Protein 7TZV (pdb70)

Structure (mmCIF, N/CA/C/O backbone):
data_7TZV
#
_entry.id   7TZV
#
_cell.length_a   58.023
_cell.length_b   85.338
_cell.length_c   93.326
_cell.angle_alpha   90.000
_cell.angle_beta   90.000
_cell.angle_gamma   90.000
#
_symmetry.space_group_name_H-M   'P 21 21 21'
#
loop_
_entity.id
_entity.type
_entity.pdbx_description
1 polymer 'WYL domain-containing protein'
2 polymer "DNA (5'-D(*TP*AP*GP*TP*CP*TP*AP*CP*T)-3')"
3 water water
#
loop_
_atom_site.group_PDB
_atom_site.id
_atom_site.type_symbol
_atom_site.label_atom_id
_atom_site.label_alt_id
_atom_site.label_comp_id
_atom_site.label_asym_id
_atom_site.label_entity_id
_atom_site.label_seq_id
_atom_site.pdbx_PDB_ins_code
_atom_site.Cartn_x
_atom_site.Cartn_y
_atom_site.Cartn_z
_atom_site.occupancy
_atom_site.B_iso_or_equiv
_atom_site.auth_seq_id
_atom_site.auth_comp_id
_atom_site.auth_asym_id
_atom_site.auth_atom_id
_atom_site.pdbx_PDB_model_num
ATOM 1 N N . THR A 1 6 ? -28.586 14.614 -17.273 1.00 60.29 135 THR A N 1
ATOM 2 C CA . THR A 1 6 ? -27.236 14.312 -16.800 1.00 59.25 135 THR A CA 1
ATOM 3 C C . THR A 1 6 ? -26.186 14.429 -17.922 1.00 58.89 135 THR A C 1
ATOM 4 O O . THR A 1 6 ? -26.454 14.055 -19.090 1.00 57.57 135 THR A O 1
ATOM 6 N N . ILE A 1 7 ? -25.001 14.944 -17.566 1.00 54.61 136 ILE A N 1
ATOM 7 C CA . ILE A 1 7 ? -23.850 14.984 -18.467 1.00 47.01 136 ILE A CA 1
ATOM 8 C C . ILE A 1 7 ? -22.609 14.294 -17.896 1.00 40.21 136 ILE A C 1
ATOM 9 O O . ILE A 1 7 ? -21.564 14.262 -18.552 1.00 37.39 136 ILE A O 1
ATOM 14 N N . ALA A 1 8 ? -22.690 13.708 -16.706 1.00 36.73 137 ALA A N 1
ATOM 15 C CA . ALA A 1 8 ? -21.601 12.866 -16.228 1.00 34.82 137 ALA A CA 1
ATOM 16 C C . ALA A 1 8 ? -22.258 11.667 -15.561 1.00 37.31 137 ALA A C 1
ATOM 17 O O . ALA A 1 8 ? -23.275 11.823 -14.876 1.00 41.29 137 ALA A O 1
ATOM 19 N N . VAL A 1 9 ? -21.740 10.472 -15.849 1.00 31.44 138 VAL A N 1
ATOM 20 C CA . VAL A 1 9 ? -22.264 9.222 -15.297 1.00 32.76 138 VAL A CA 1
ATOM 21 C C . VAL A 1 9 ? -21.087 8.402 -14.804 1.00 30.02 138 VAL A C 1
ATOM 22 O O . VAL A 1 9 ? -19.995 8.403 -15.413 1.00 30.70 138 VAL A O 1
ATOM 26 N N . HIS A 1 10 ? -21.285 7.711 -13.651 1.00 30.43 139 HIS A N 1
ATOM 27 C CA . HIS A 1 10 ? -20.309 6.773 -13.134 1.00 33.30 139 HIS A CA 1
ATOM 28 C C . HIS A 1 10 ? -20.801 5.392 -13.528 1.00 28.60 139 HIS A C 1
ATOM 29 O O . HIS A 1 10 ? -21.955 5.043 -13.268 1.00 33.71 139 HIS A O 1
ATOM 36 N N . ALA A 1 11 ? -19.976 4.703 -14.309 1.00 29.13 140 ALA A N 1
ATOM 37 C CA . ALA A 1 11 ? -20.341 3.437 -14.890 1.00 28.03 140 ALA A CA 1
ATOM 38 C C . ALA A 1 11 ? -20.222 2.375 -13.817 1.00 32.17 140 ALA A C 1
ATOM 39 O O . ALA A 1 11 ? -19.460 2.527 -12.854 1.00 30.79 140 ALA A O 1
ATOM 41 N N . GLY A 1 12 ? -20.977 1.312 -13.955 1.00 23.58 141 GLY A N 1
ATOM 42 C CA . GLY A 1 12 ? -20.671 0.159 -13.118 1.00 22.08 141 GLY A CA 1
ATOM 43 C C . GLY A 1 12 ? -21.635 -0.067 -11.959 1.00 21.13 141 GLY A C 1
ATOM 44 O O . GLY A 1 12 ? -22.574 0.701 -11.739 1.00 25.95 141 GLY A O 1
ATOM 45 N N . PRO A 1 13 ? -21.416 -1.148 -11.193 1.00 21.52 142 PRO A N 1
ATOM 46 C CA . PRO A 1 13 ? -22.322 -1.496 -10.111 1.00 20.63 142 PRO A CA 1
ATOM 47 C C . PRO A 1 13 ? -22.108 -0.581 -8.899 1.00 23.17 142 PRO A C 1
ATOM 48 O O . PRO A 1 13 ? -21.068 0.038 -8.744 1.00 26.29 142 PRO A O 1
ATOM 52 N N . ARG A 1 14 ? -23.088 -0.570 -8.036 1.00 20.57 143 ARG A N 1
ATOM 53 C CA . ARG A 1 14 ? -23.061 0.332 -6.879 1.00 21.87 143 ARG A CA 1
ATOM 54 C C . ARG A 1 14 ? -24.183 -0.080 -5.934 1.00 25.71 143 ARG A C 1
ATOM 55 O O . ARG A 1 14 ? -25.134 -0.772 -6.340 1.00 26.10 143 ARG A O 1
ATOM 63 N N . PRO A 1 15 ? -24.138 0.329 -4.676 1.00 26.87 144 PRO A N 1
ATOM 64 C CA . PRO A 1 15 ? -25.317 0.106 -3.824 1.00 25.30 144 PRO A CA 1
ATOM 65 C C . PRO A 1 15 ? -26.530 0.876 -4.321 1.00 25.39 144 PRO A C 1
ATOM 66 O O . PRO A 1 15 ? -26.432 1.989 -4.885 1.00 28.65 144 PRO A O 1
ATOM 70 N N . TYR A 1 16 ? -27.703 0.275 -4.126 1.00 24.89 145 TYR A N 1
ATOM 71 C CA . TYR A 1 16 ? -28.913 1.059 -4.262 1.00 26.70 145 TYR A CA 1
ATOM 72 C C . TYR A 1 16 ? -28.814 2.235 -3.292 1.00 29.86 145 TYR A C 1
ATOM 73 O O . TYR A 1 16 ? -28.300 2.071 -2.189 1.00 30.08 145 TYR A O 1
ATOM 82 N N . GLU A 1 17 ? -29.267 3.402 -3.748 1.00 28.69 146 GLU A N 1
ATOM 83 C CA . GLU A 1 17 ? -29.241 4.658 -2.986 1.00 33.96 146 GLU A CA 1
ATOM 84 C C . GLU A 1 17 ? -30.671 5.203 -2.909 1.00 38.48 146 GLU A C 1
ATOM 85 O O . GLU A 1 17 ? -31.413 5.151 -3.898 1.00 37.05 146 GLU A O 1
ATOM 91 N N . ASP A 1 18 ? -31.058 5.756 -1.748 1.00 37.46 147 ASP A N 1
ATOM 92 C CA . ASP A 1 18 ? -32.336 6.467 -1.604 1.00 41.16 147 ASP A CA 1
ATOM 93 C C . ASP A 1 18 ? -32.207 7.880 -2.183 1.00 41.34 147 ASP A C 1
ATOM 94 O O . ASP A 1 18 ? -31.512 8.728 -1.610 1.00 38.48 147 ASP A O 1
ATOM 99 N N . GLN A 1 19 ? -32.859 8.143 -3.332 1.00 40.25 148 GLN A N 1
ATOM 100 C CA . GLN A 1 19 ? -32.721 9.433 -3.999 1.00 40.84 148 GLN A CA 1
ATOM 101 C C . GLN A 1 19 ? -33.233 10.581 -3.139 1.00 37.83 148 GLN A C 1
ATOM 102 O O . GLN A 1 19 ? -32.765 11.710 -3.284 1.00 41.29 148 GLN A O 1
ATOM 108 N N . ALA A 1 20 ? -34.243 10.334 -2.310 1.00 37.02 149 ALA A N 1
ATOM 109 C CA . ALA A 1 20 ? -34.785 11.424 -1.491 1.00 39.10 149 ALA A CA 1
ATOM 110 C C . ALA A 1 20 ? -33.770 11.877 -0.438 1.00 39.18 149 ALA A C 1
ATOM 111 O O . ALA A 1 20 ? -33.693 13.077 -0.094 1.00 38.94 149 ALA A O 1
ATOM 113 N N . VAL A 1 21 ? -33.004 10.925 0.092 1.00 37.09 150 VAL A N 1
ATOM 114 C CA . VAL A 1 21 ? -31.944 11.230 1.047 1.00 35.52 150 VAL A CA 1
ATOM 115 C C . VAL A 1 21 ? -30.843 12.032 0.365 1.00 33.88 150 VAL A C 1
ATOM 116 O O . VAL A 1 21 ? -30.408 13.081 0.861 1.00 32.76 150 VAL A O 1
ATOM 120 N N . LEU A 1 22 ? -30.379 11.568 -0.800 1.00 32.60 151 LEU A N 1
ATOM 121 C CA . LEU A 1 22 ? -29.375 12.335 -1.527 1.00 30.81 151 LEU A CA 1
ATOM 122 C C . LEU A 1 22 ? -29.920 13.701 -1.880 1.00 36.64 151 LEU A C 1
ATOM 123 O O . LEU A 1 22 ? -29.165 14.686 -1.902 1.00 34.17 151 LEU A O 1
ATOM 128 N N . GLY A 1 23 ? -31.226 13.779 -2.163 1.00 35.45 152 GLY A N 1
ATOM 129 C CA . GLY A 1 23 ? -31.800 15.052 -2.562 1.00 35.19 152 GLY A CA 1
ATOM 130 C C . GLY A 1 23 ? -31.793 16.053 -1.431 1.00 33.71 152 GLY A C 1
ATOM 131 O O . GLY A 1 23 ? -31.480 17.235 -1.647 1.00 36.40 152 GLY A O 1
ATOM 132 N N . ALA A 1 24 ? -32.176 15.606 -0.227 1.00 33.57 153 ALA A N 1
ATOM 133 C CA . ALA A 1 24 ? -32.133 16.490 0.952 1.00 31.25 153 ALA A CA 1
ATOM 134 C C . ALA A 1 24 ? -30.712 16.933 1.252 1.00 32.59 153 ALA A C 1
ATOM 135 O O . ALA A 1 24 ? -30.468 18.111 1.573 1.00 32.54 153 ALA A O 1
ATOM 137 N N . ILE A 1 25 ? -29.750 16.002 1.159 1.00 31.51 154 ILE A N 1
ATOM 138 C CA . ILE A 1 25 ? -28.355 16.363 1.395 1.00 31.54 154 ILE A CA 1
ATOM 139 C C . ILE A 1 25 ? -27.907 17.430 0.406 1.00 33.69 154 ILE A C 1
ATOM 140 O O . ILE A 1 25 ? -27.280 18.427 0.780 1.00 30.87 154 ILE A O 1
ATOM 145 N N . ARG A 1 26 ? -28.239 17.238 -0.878 1.00 35.67 155 ARG A N 1
ATOM 146 C CA . ARG A 1 26 ? -27.835 18.206 -1.900 1.00 29.99 155 ARG A CA 1
ATOM 147 C C . ARG A 1 26 ? -28.492 19.554 -1.686 1.00 27.44 155 ARG A C 1
ATOM 148 O O . ARG A 1 26 ? -27.834 20.605 -1.763 1.00 31.76 155 ARG A O 1
ATOM 156 N N . ALA A 1 27 ? -29.765 19.556 -1.310 1.00 31.25 156 ALA A N 1
ATOM 157 C CA . ALA A 1 27 ? -30.477 20.812 -1.055 1.00 33.53 156 ALA A CA 1
ATOM 158 C C . ALA A 1 27 ? -29.901 21.584 0.134 1.00 30.27 156 ALA A C 1
ATOM 159 O O . ALA A 1 27 ? -29.804 22.817 0.101 1.00 37.90 156 ALA A O 1
ATOM 161 N N . ALA A 1 28 ? -29.562 20.866 1.221 1.00 32.28 157 ALA A N 1
ATOM 162 C CA . ALA A 1 28 ? -28.939 21.532 2.361 1.00 35.02 157 ALA A CA 1
ATOM 163 C C . ALA A 1 28 ? -27.608 22.164 1.973 1.00 30.08 157 ALA A C 1
ATOM 164 O O . ALA A 1 28 ? -27.314 23.289 2.388 1.00 30.97 157 ALA A O 1
ATOM 166 N N . ILE A 1 29 ? -26.775 21.431 1.221 1.00 34.67 158 ILE A N 1
ATOM 167 C CA . ILE A 1 29 ? -25.462 21.952 0.864 1.00 32.83 158 ILE A CA 1
ATOM 168 C C . ILE A 1 29 ? -25.625 23.163 -0.044 1.00 35.23 158 ILE A C 1
ATOM 169 O O . ILE A 1 29 ? -25.026 24.219 0.188 1.00 39.96 158 ILE A O 1
ATOM 174 N N . LYS A 1 30 ? -26.498 23.036 -1.039 1.00 35.75 159 LYS A N 1
ATOM 175 C CA . LYS A 1 30 ? -26.810 24.155 -1.943 1.00 37.50 159 LYS A CA 1
ATOM 176 C C . LYS A 1 30 ? -27.242 25.420 -1.172 1.00 41.82 159 LYS A C 1
ATOM 177 O O . LYS A 1 30 ? -26.784 26.538 -1.469 1.00 42.52 159 LYS A O 1
ATOM 183 N N . GLY A 1 31 ? -28.097 25.261 -0.160 1.00 40.11 160 GLY A N 1
ATOM 184 C CA . GLY A 1 31 ? -28.645 26.341 0.601 1.00 38.74 160 GLY A CA 1
ATOM 185 C C . GLY A 1 31 ? -27.770 26.839 1.716 1.00 39.70 160 GLY A C 1
ATOM 186 O O . GLY A 1 31 ? -28.137 27.792 2.415 1.00 40.41 160 GLY A O 1
ATOM 187 N N . LEU A 1 32 ? -26.607 26.212 1.892 1.00 40.92 161 LEU A N 1
ATOM 188 C CA . LEU A 1 32 ? -25.748 26.511 3.030 1.00 37.28 161 LEU A CA 1
ATOM 189 C C . LEU A 1 32 ? -26.568 26.412 4.326 1.00 37.64 161 LEU A C 1
ATOM 190 O O . LEU A 1 32 ? -26.476 27.255 5.214 1.00 40.85 161 LEU A O 1
ATOM 195 N N . GLN A 1 33 ? -27.405 25.358 4.412 1.00 38.33 162 GLN A N 1
ATOM 196 C CA . GLN A 1 33 ? -28.330 25.179 5.525 1.00 39.95 162 GLN A CA 1
ATOM 197 C C . GLN A 1 33 ? -27.956 23.936 6.321 1.00 32.85 162 GLN A C 1
ATOM 198 O O . GLN A 1 33 ? -27.313 23.036 5.806 1.00 32.05 162 GLN A O 1
ATOM 204 N N . ALA A 1 34 ? -28.431 23.896 7.553 1.00 33.71 163 ALA A N 1
ATOM 205 C CA . ALA A 1 34 ? -28.233 22.723 8.393 1.00 33.24 163 ALA A CA 1
ATOM 206 C C . ALA A 1 34 ? -29.121 21.583 7.917 1.00 32.09 163 ALA A C 1
ATOM 207 O O . ALA A 1 34 ? -30.139 21.789 7.270 1.00 36.51 163 ALA A O 1
ATOM 209 N N . LEU A 1 35 ? -28.733 20.357 8.264 1.00 31.27 164 LEU A N 1
ATOM 210 C CA . LEU A 1 35 ? -29.469 19.146 7.910 1.00 30.99 164 LEU A CA 1
ATOM 211 C C . LEU A 1 35 ? -29.637 18.349 9.184 1.00 35.82 164 LEU A C 1
ATOM 212 O O . LEU A 1 35 ? -28.677 18.237 9.950 1.00 34.23 164 LEU A O 1
ATOM 217 N N . SER A 1 36 ? -30.848 17.823 9.430 1.00 35.37 165 SER A N 1
ATOM 218 C CA . SER A 1 36 ? -31.045 16.889 10.548 1.00 32.08 165 SER A CA 1
ATOM 219 C C . SER A 1 36 ? -31.524 15.556 10.018 1.00 30.73 165 SER A C 1
ATOM 220 O O . SER A 1 36 ? -32.034 15.445 8.899 1.00 33.32 165 SER A O 1
ATOM 223 N N . PHE A 1 37 ? -31.268 14.509 10.809 1.00 34.07 166 PHE A N 1
ATOM 224 C CA . PHE A 1 37 ? -31.628 13.156 10.401 1.00 35.03 166 PHE A CA 1
ATOM 225 C C . PHE A 1 37 ? -31.632 12.303 11.653 1.00 34.45 166 PHE A C 1
ATOM 226 O O . PHE A 1 37 ? -30.974 12.634 12.633 1.00 36.14 166 PHE A O 1
ATOM 234 N N . ARG A 1 38 ? -32.405 11.222 11.612 1.00 39.05 167 ARG A N 1
ATOM 235 C CA . ARG A 1 38 ? -32.270 10.178 12.613 1.00 41.13 167 ARG A CA 1
ATOM 236 C C . ARG A 1 38 ? -31.196 9.224 12.123 1.00 32.38 167 ARG A C 1
ATOM 237 O O . ARG A 1 38 ? -31.133 8.889 10.926 1.00 36.03 167 ARG A O 1
ATOM 245 N N . TYR A 1 39 ? -30.324 8.818 13.042 1.00 34.62 168 TYR A N 1
ATOM 246 C CA . TYR A 1 39 ? -29.196 7.944 12.693 1.00 32.58 168 TYR A CA 1
ATOM 247 C C . TYR A 1 39 ? -29.312 6.618 13.449 1.00 37.95 168 TYR A C 1
ATOM 248 O O . TYR A 1 39 ? -29.150 6.589 14.668 1.00 43.17 168 TYR A O 1
ATOM 257 N N . GLU A 1 40 ? -29.521 5.518 12.724 1.00 40.10 169 GLU A N 1
ATOM 258 C CA . GLU A 1 40 ? -29.621 4.190 13.353 1.00 46.29 169 GLU A CA 1
ATOM 259 C C . GLU A 1 40 ? -28.232 3.574 13.514 1.00 43.75 169 GLU A C 1
ATOM 260 O O . GLU A 1 40 ? -27.861 2.609 12.865 1.00 49.48 169 GLU A O 1
ATOM 266 N N . GLY A 1 41 ? -27.442 4.149 14.411 1.00 46.55 170 GLY A N 1
ATOM 267 C CA . GLY A 1 41 ? -26.068 3.704 14.503 1.00 46.94 170 GLY A CA 1
ATOM 268 C C . GLY A 1 41 ? -25.256 4.608 15.410 1.00 46.28 170 GLY A C 1
ATOM 269 O O . GLY A 1 41 ? -25.781 5.546 16.030 1.00 49.99 170 GLY A O 1
ATOM 270 N N . GLY A 1 42 ? -23.953 4.305 15.470 1.00 48.20 171 GLY A N 1
ATOM 271 C CA . GLY A 1 42 ? -23.071 5.023 16.370 1.00 50.85 171 GLY A CA 1
ATOM 272 C C . GLY A 1 42 ? -23.428 4.785 17.839 1.00 62.59 171 GLY A C 1
ATOM 273 O O . GLY A 1 42 ? -24.090 3.798 18.222 1.00 60.55 171 GLY A O 1
ATOM 274 N N . SER A 1 43 ? -22.986 5.741 18.661 1.00 65.53 172 SER A N 1
ATOM 275 C CA . SER A 1 43 ? -23.241 5.697 20.100 1.00 70.38 172 SER A CA 1
ATOM 276 C C . SER A 1 43 ? -24.734 5.543 20.408 1.00 68.70 172 SER A C 1
ATOM 277 O O . SER A 1 43 ? -25.144 4.613 21.109 1.00 66.98 172 SER A O 1
ATOM 280 N N . THR A 1 44 ? -25.563 6.421 19.844 1.00 67.06 173 THR A N 1
ATOM 281 C CA . THR A 1 44 ? -26.920 6.684 20.311 1.00 66.24 173 THR A CA 1
ATOM 282 C C . THR A 1 44 ? -27.947 6.451 19.207 1.00 57.60 173 THR A C 1
ATOM 283 O O . THR A 1 44 ? -28.514 7.411 18.671 1.00 55.36 173 THR A O 1
ATOM 287 N N . PRO A 1 45 ? -28.221 5.200 18.842 1.00 54.28 174 PRO A N 1
ATOM 288 C CA . PRO A 1 45 ? -29.104 4.968 17.682 1.00 59.62 174 PRO A CA 1
ATOM 289 C C . PRO A 1 45 ? -30.520 5.501 17.894 1.00 57.12 174 PRO A C 1
ATOM 290 O O . PRO A 1 45 ? -31.061 5.476 19.004 1.00 61.39 174 PRO A O 1
ATOM 294 N N . GLY A 1 46 ? -31.109 6.014 16.802 1.00 54.09 175 GLY A N 1
ATOM 295 C CA . GLY A 1 46 ? -32.445 6.569 16.801 1.00 55.70 175 GLY A CA 1
ATOM 296 C C . GLY A 1 46 ? -32.521 8.048 17.127 1.00 59.46 175 GLY A C 1
ATOM 297 O O . GLY A 1 46 ? -33.553 8.676 16.860 1.00 65.16 175 GLY A O 1
ATOM 298 N N . ARG A 1 47 ? -31.457 8.619 17.690 1.00 56.30 176 ARG A N 1
ATOM 299 C CA . ARG A 1 47 ? -31.401 10.041 18.007 1.00 55.15 176 ARG A CA 1
ATOM 300 C C . ARG A 1 47 ? -31.402 10.926 16.743 1.00 51.35 176 ARG A C 1
ATOM 301 O O . ARG A 1 47 ? -30.808 10.582 15.709 1.00 51.16 176 ARG A O 1
ATOM 309 N N . THR A 1 48 ? -32.048 12.097 16.845 1.00 53.37 177 THR A N 1
ATOM 310 C CA . THR A 1 48 ? -31.982 13.120 15.791 1.00 48.47 177 THR A CA 1
ATOM 311 C C . THR A 1 48 ? -30.657 13.894 15.896 1.00 43.23 177 THR A C 1
ATOM 312 O O . THR A 1 48 ? -30.309 14.383 16.974 1.00 44.23 177 THR A O 1
ATOM 316 N N . ARG A 1 49 ? -29.896 13.951 14.787 1.00 47.93 178 ARG A N 1
ATOM 317 C CA . ARG A 1 49 ? -28.620 14.664 14.706 1.00 44.58 178 ARG A CA 1
ATOM 318 C C . ARG A 1 49 ? -28.806 15.895 13.821 1.00 38.73 178 ARG A C 1
ATOM 319 O O . ARG A 1 49 ? -29.547 15.831 12.845 1.00 42.28 178 ARG A O 1
ATOM 327 N N . GLU A 1 50 ? -28.160 17.008 14.168 1.00 37.84 179 GLU A N 1
ATOM 328 C CA . GLU A 1 50 ? -28.181 18.221 13.341 1.00 39.50 179 GLU A CA 1
ATOM 329 C C . GLU A 1 50 ? -26.742 18.505 12.911 1.00 37.76 179 GLU A C 1
ATOM 330 O O . GLU A 1 50 ? -25.845 18.606 13.760 1.00 40.65 179 GLU A O 1
ATOM 336 N N . VAL A 1 51 ? -26.506 18.610 11.600 1.00 32.96 180 VAL A N 1
ATOM 337 C CA . VAL A 1 51 ? -25.146 18.662 11.080 1.00 31.49 180 VAL A CA 1
ATOM 338 C C . VAL A 1 51 ? -25.015 19.797 10.069 1.00 38.39 180 VAL A C 1
ATOM 339 O O . VAL A 1 51 ? -26.008 20.310 9.541 1.00 36.97 180 VAL A O 1
ATOM 343 N N . THR A 1 52 ? -23.751 20.173 9.817 1.00 37.00 181 THR A N 1
ATOM 344 C CA . THR A 1 52 ? -23.371 20.959 8.654 1.00 38.83 181 THR A CA 1
ATOM 345 C C . THR A 1 52 ? -22.942 19.973 7.595 1.00 34.28 181 THR A C 1
ATOM 346 O O . THR A 1 52 ? -21.868 19.352 7.742 1.00 34.08 181 THR A O 1
ATOM 350 N N . PRO A 1 53 ? -23.753 19.738 6.561 1.00 31.48 182 PRO A N 1
ATOM 351 C CA . PRO A 1 53 ? -23.400 18.756 5.552 1.00 30.29 182 PRO A CA 1
ATOM 352 C C . PRO A 1 53 ? -22.287 19.280 4.653 1.00 31.49 182 PRO A C 1
ATOM 353 O O . PRO A 1 53 ? -22.238 20.469 4.315 1.00 33.05 182 PRO A O 1
ATOM 357 N N . LEU A 1 54 ? -21.349 18.392 4.330 1.00 31.11 183 LEU A N 1
ATOM 358 C CA . LEU A 1 54 ? -20.166 18.799 3.566 1.00 36.51 183 LEU A CA 1
ATOM 359 C C . LEU A 1 54 ? -20.059 18.098 2.221 1.00 30.69 183 LEU A C 1
ATOM 360 O O . LEU A 1 54 ? -19.624 18.729 1.246 1.00 38.38 183 LEU A O 1
ATOM 365 N N . GLY A 1 55 ? -20.504 16.844 2.088 1.00 28.47 184 GLY A N 1
ATOM 366 C CA . GLY A 1 55 ? -20.474 16.163 0.809 1.00 30.09 184 GLY A CA 1
ATOM 367 C C . GLY A 1 55 ? -20.793 14.694 1.031 1.00 31.12 184 GLY A C 1
ATOM 368 O O . GLY A 1 55 ? -21.118 14.277 2.150 1.00 30.39 184 GLY A O 1
ATOM 369 N N . VAL A 1 56 ?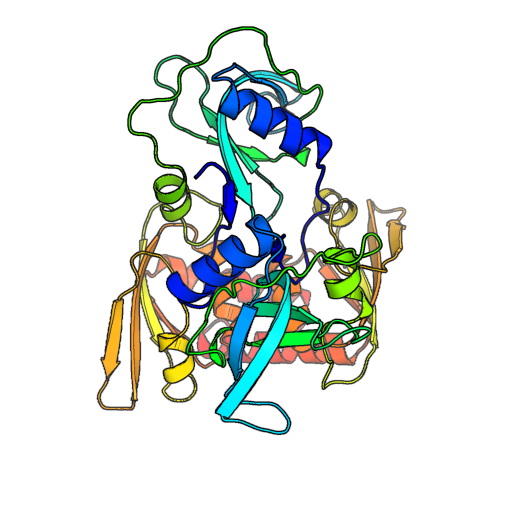 -20.692 13.905 -0.044 1.00 27.76 185 VAL A N 1
ATOM 370 C CA . VAL A 1 56 ? -21.027 12.486 0.013 1.00 27.85 185 VAL A CA 1
ATOM 371 C C . VAL A 1 56 ? -19.847 11.705 -0.526 1.00 30.15 185 VAL A C 1
ATOM 372 O O . VAL A 1 56 ? -19.214 12.127 -1.507 1.00 30.81 185 VAL A O 1
ATOM 376 N N . LEU A 1 57 ? -19.509 10.608 0.142 1.00 28.14 186 LEU A N 1
ATOM 377 C CA . LEU A 1 57 ? -18.523 9.657 -0.350 1.00 30.67 186 LEU A CA 1
ATOM 378 C C . LEU A 1 57 ? -19.265 8.475 -0.951 1.00 30.97 186 LEU A C 1
ATOM 379 O O . LEU A 1 57 ? -20.021 7.779 -0.250 1.00 31.37 186 LEU A O 1
ATOM 384 N N . PHE A 1 58 ? -18.985 8.183 -2.212 1.00 28.37 187 PHE A N 1
ATOM 385 C CA . PHE A 1 58 ? -19.605 7.046 -2.883 1.00 29.48 187 PHE A CA 1
ATOM 386 C C . PHE A 1 58 ? -18.633 5.891 -2.967 1.00 33.68 187 PHE A C 1
ATOM 387 O O . PHE A 1 58 ? -17.441 6.097 -3.187 1.00 37.04 187 PHE A O 1
ATOM 395 N N . GLY A 1 59 ? -19.138 4.682 -2.756 1.00 30.70 188 GLY A N 1
ATOM 396 C CA . GLY A 1 59 ? -18.304 3.496 -2.868 1.00 33.11 188 GLY A CA 1
ATOM 397 C C . GLY A 1 59 ? -19.150 2.264 -2.670 1.00 32.26 188 GLY A C 1
ATOM 398 O O . GLY A 1 59 ? -20.367 2.290 -2.887 1.00 31.43 188 GLY A O 1
ATOM 399 N N . ARG A 1 60 ? -18.503 1.178 -2.238 1.00 32.42 189 ARG A N 1
ATOM 400 C CA . ARG A 1 60 ? -19.253 -0.030 -1.918 1.00 32.60 189 ARG A CA 1
ATOM 401 C C . ARG A 1 60 ? -20.310 0.229 -0.865 1.00 33.22 189 ARG A C 1
ATOM 402 O O . ARG A 1 60 ? -21.346 -0.451 -0.844 1.00 32.68 189 ARG A O 1
ATOM 410 N N . SER A 1 61 ? -20.075 1.224 0.015 1.00 27.76 190 SER A N 1
ATOM 411 C CA . SER A 1 61 ? -21.114 1.818 0.826 1.00 31.44 190 SER A CA 1
ATOM 412 C C . SER A 1 61 ? -21.031 3.319 0.601 1.00 29.19 190 SER A C 1
ATOM 413 O O . SER A 1 61 ? -19.963 3.840 0.243 1.00 31.21 190 SER A O 1
ATOM 416 N N . ASN A 1 62 ? -22.139 4.021 0.859 1.00 27.34 191 ASN A N 1
ATOM 417 C CA . ASN A 1 62 ? -22.196 5.469 0.665 1.00 23.42 191 ASN A CA 1
ATOM 418 C C . ASN A 1 62 ? -22.322 6.166 2.006 1.00 23.13 191 ASN A C 1
ATOM 419 O O . ASN A 1 62 ? -22.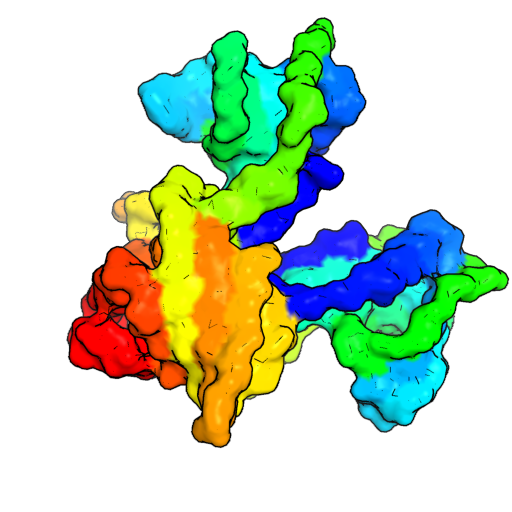936 5.636 2.945 1.00 26.78 191 ASN A O 1
ATOM 424 N N . TYR A 1 63 ? -21.701 7.351 2.089 1.00 24.39 192 TYR A N 1
ATOM 425 C CA . TYR A 1 63 ? -21.640 8.073 3.352 1.00 25.76 192 TYR A CA 1
ATOM 426 C C . TYR A 1 63 ? -21.947 9.541 3.161 1.00 26.54 192 TYR A C 1
ATOM 427 O O . TYR A 1 63 ? -21.516 10.165 2.185 1.00 27.00 192 TYR A O 1
ATOM 436 N N . LEU A 1 64 ? -22.601 10.123 4.170 1.00 23.78 193 LEU A N 1
ATOM 437 C CA . LEU A 1 64 ? -22.602 11.567 4.287 1.00 25.42 193 LEU A CA 1
ATOM 438 C C . LEU A 1 64 ? -21.348 11.983 5.028 1.00 27.77 193 LEU A C 1
ATOM 439 O O . LEU A 1 64 ? -20.997 11.374 6.035 1.00 29.48 193 LEU A O 1
ATOM 444 N N . VAL A 1 65 ? -20.689 13.043 4.564 1.00 24.69 194 VAL A N 1
ATOM 445 C CA . VAL A 1 65 ? -19.615 13.697 5.301 1.00 27.97 194 VAL A CA 1
ATOM 446 C C . VAL A 1 65 ? -20.184 14.995 5.882 1.00 31.85 194 VAL A C 1
ATOM 447 O O . VAL A 1 65 ? -20.727 15.832 5.135 1.00 30.79 194 VAL A O 1
ATOM 451 N N . ALA A 1 66 ? -20.070 15.178 7.202 1.00 32.30 195 ALA A N 1
ATOM 452 C CA . ALA A 1 66 ? -20.715 16.313 7.872 1.00 32.58 195 ALA A CA 1
ATOM 453 C C . ALA A 1 66 ? -20.106 16.570 9.255 1.00 39.36 195 ALA A C 1
ATOM 454 O O . ALA A 1 66 ? -19.583 15.650 9.904 1.00 40.40 195 ALA A O 1
ATOM 456 N N . LEU A 1 67 ? -20.198 17.832 9.711 1.00 40.17 196 LEU A N 1
ATOM 457 C CA . LEU A 1 67 ? -19.838 18.203 11.086 1.00 43.27 196 LEU A CA 1
ATOM 458 C C . LEU A 1 67 ? -21.090 18.203 11.952 1.00 44.51 196 LEU A C 1
ATOM 459 O O . LEU A 1 67 ? -22.105 18.809 11.580 1.00 40.85 196 LEU A O 1
ATOM 464 N N . GLU A 1 68 ? -20.999 17.598 13.136 1.00 48.12 197 GLU A N 1
ATOM 465 C CA . GLU A 1 68 ? -22.027 17.753 14.154 1.00 43.85 197 GLU A CA 1
ATOM 466 C C . GLU A 1 68 ? -21.557 18.824 15.125 1.00 52.76 197 GLU A C 1
ATOM 467 O O . GLU A 1 68 ? -20.461 18.710 15.687 1.00 55.66 197 GLU A O 1
ATOM 473 N N . GLY A 1 69 ? -22.364 19.874 15.271 1.00 52.01 198 GLY A N 1
ATOM 474 C CA . GLY A 1 69 ? -22.123 20.916 16.249 1.00 62.81 198 GLY A CA 1
ATOM 475 C C . GLY A 1 69 ? -21.113 21.942 15.776 1.00 65.78 198 GLY A C 1
ATOM 476 O O . GLY A 1 69 ? -20.407 21.764 14.786 1.00 66.12 198 GLY A O 1
ATOM 477 N N . LYS A 1 70 ? -21.044 23.048 16.513 1.00 69.66 199 LYS A N 1
ATOM 478 C CA . LYS A 1 70 ? -20.063 24.076 16.188 1.00 72.45 199 LYS A CA 1
ATOM 479 C C . LYS A 1 70 ? -18.686 23.667 16.699 1.00 72.92 199 LYS A C 1
ATOM 480 O O . LYS A 1 70 ? -18.535 23.237 17.847 1.00 73.36 199 LYS A O 1
ATOM 486 N N . GLY A 1 71 ? -17.682 23.807 15.837 1.00 72.58 200 GLY A N 1
ATOM 487 C CA . GLY A 1 71 ? -16.344 23.342 16.119 1.00 71.92 200 GLY A CA 1
ATOM 488 C C . GLY A 1 71 ? -16.169 21.848 16.036 1.00 69.76 200 GLY A C 1
ATOM 489 O O . GLY A 1 71 ? -15.052 21.362 16.234 1.00 71.18 200 GLY A O 1
ATOM 490 N N . GLY A 1 72 ? -17.232 21.106 15.744 1.00 67.62 201 GLY A N 1
ATOM 491 C CA . GLY A 1 72 ? -17.105 19.674 15.607 1.00 65.15 201 GLY A CA 1
ATOM 492 C C . GLY A 1 72 ? -16.223 19.299 14.431 1.00 59.71 201 GLY A C 1
ATOM 493 O O . GLY A 1 72 ? -16.088 20.040 13.463 1.00 60.82 201 GLY A O 1
ATOM 494 N N . LYS A 1 73 ? -15.601 18.132 14.533 1.00 51.93 202 LYS A N 1
ATOM 495 C CA . LYS A 1 73 ? -14.765 17.624 13.463 1.00 52.29 202 LYS A CA 1
ATOM 496 C C . LYS A 1 73 ? -15.627 16.923 12.427 1.00 46.96 202 LYS A C 1
ATOM 497 O O . LYS A 1 73 ? -16.727 16.456 12.743 1.00 47.46 202 LYS A O 1
ATOM 503 N N . PRO A 1 74 ? -15.162 16.843 11.179 1.00 41.46 203 PRO A N 1
ATOM 504 C CA . PRO A 1 74 ? -15.943 16.130 10.168 1.00 38.94 203 PRO A CA 1
ATOM 505 C C . PRO A 1 74 ? -15.936 14.640 10.438 1.00 37.64 203 PRO A C 1
ATOM 506 O O . PRO A 1 74 ? -14.924 14.077 10.859 1.00 38.89 203 PRO A O 1
ATOM 510 N N . ARG A 1 75 ? -17.079 14.007 10.175 1.00 37.05 204 ARG A N 1
ATOM 511 C CA . ARG A 1 75 ? -17.251 12.571 10.368 1.00 34.42 204 ARG A CA 1
ATOM 512 C C . ARG A 1 75 ? -17.950 11.975 9.156 1.00 33.27 204 ARG A C 1
ATOM 513 O O . ARG A 1 75 ? -18.562 12.694 8.360 1.00 32.38 204 ARG A O 1
ATOM 521 N N . SER A 1 76 ? -17.890 10.644 9.007 1.00 27.58 205 SER A N 1
ATOM 522 C CA . SER A 1 76 ? -18.697 9.970 8.011 1.00 28.50 205 SER A CA 1
ATOM 523 C C . SER A 1 76 ? -19.849 9.211 8.665 1.00 31.05 205 SER A C 1
ATOM 524 O O . SER A 1 76 ? -19.704 8.618 9.746 1.00 34.69 205 SER A O 1
ATOM 527 N N . TRP A 1 77 ? -20.996 9.270 8.004 1.00 28.34 206 TRP A N 1
ATOM 528 C CA . TRP A 1 77 ? -22.235 8.649 8.423 1.00 26.79 206 TRP A CA 1
ATOM 529 C C . TRP A 1 77 ? -22.767 7.825 7.275 1.00 27.66 206 TRP A C 1
ATOM 530 O O . TRP A 1 77 ? -22.858 8.328 6.147 1.00 27.27 206 TRP A O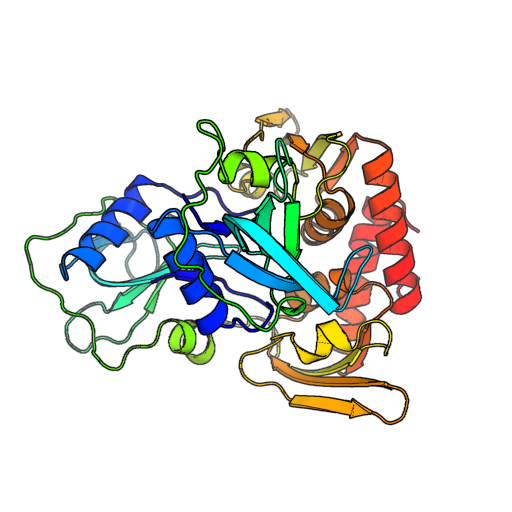 1
ATOM 541 N N . ARG A 1 78 ? -23.150 6.568 7.552 1.00 25.27 207 ARG A N 1
ATOM 542 C CA . ARG A 1 78 ? -23.719 5.705 6.526 1.00 27.60 207 ARG A CA 1
ATOM 543 C C . ARG A 1 78 ? -25.067 6.229 6.029 1.00 27.86 207 ARG A C 1
ATOM 544 O O . ARG A 1 78 ? -25.981 6.416 6.823 1.00 29.72 207 ARG A O 1
ATOM 552 N N . LEU A 1 79 ? -25.210 6.399 4.715 1.00 29.38 208 LEU A N 1
ATOM 553 C CA . LEU A 1 79 ? -26.519 6.836 4.193 1.00 31.08 208 LEU A CA 1
ATOM 554 C C . LEU A 1 79 ? -27.590 5.826 4.556 1.00 30.42 208 LEU A C 1
ATOM 555 O O . LEU A 1 79 ? -28.734 6.178 4.894 1.00 32.57 208 LEU A O 1
ATOM 560 N N . ASP A 1 80 ? -27.241 4.554 4.493 1.00 30.03 209 ASP A N 1
ATOM 561 C CA . ASP A 1 80 ? -28.327 3.612 4.672 1.00 34.98 209 ASP A CA 1
ATOM 562 C C . ASP A 1 80 ? -28.686 3.430 6.134 1.00 33.17 209 ASP A C 1
ATOM 563 O O . ASP A 1 80 ? -29.582 2.630 6.444 1.00 37.50 209 ASP A O 1
ATOM 568 N N . ARG A 1 81 ? -28.029 4.144 7.047 1.00 36.69 210 ARG A N 1
ATOM 569 C CA . ARG A 1 81 ? -28.475 4.235 8.431 1.00 34.84 210 ARG A CA 1
ATOM 570 C C . ARG A 1 81 ? -29.216 5.543 8.740 1.00 33.18 210 ARG A C 1
ATOM 571 O O . ARG A 1 81 ? -29.567 5.779 9.892 1.00 36.48 210 ARG A O 1
ATOM 579 N N . MET A 1 82 ? -29.448 6.404 7.747 1.00 36.04 211 MET A N 1
ATOM 580 C CA . MET A 1 82 ? -30.060 7.710 8.006 1.00 33.58 211 MET A CA 1
ATOM 581 C C . MET A 1 82 ? -31.531 7.681 7.604 1.00 35.14 211 MET A C 1
ATOM 582 O O . MET A 1 82 ? -31.898 7.087 6.586 1.00 39.53 211 MET A O 1
ATOM 587 N N . SER A 1 83 ? -32.365 8.374 8.372 1.00 37.96 212 SER A N 1
ATOM 588 C CA . SER A 1 83 ? -33.790 8.431 8.073 1.00 41.56 212 SER A CA 1
ATOM 589 C C . SER A 1 83 ? -34.291 9.804 8.488 1.00 39.72 212 SER A C 1
ATOM 590 O O . SER A 1 83 ? -33.608 10.528 9.206 1.00 41.15 212 SER A O 1
ATOM 593 N N . ASP A 1 84 ? -35.490 10.151 8.030 1.00 44.98 213 ASP A N 1
ATOM 594 C CA . ASP A 1 84 ? -36.189 11.355 8.501 1.00 46.92 213 ASP A CA 1
ATOM 595 C C . ASP A 1 84 ? -35.359 12.617 8.261 1.00 43.01 213 ASP A C 1
ATOM 596 O O . ASP A 1 84 ? -35.220 13.471 9.153 1.00 43.92 213 ASP A O 1
ATOM 601 N N . LEU A 1 85 ? -34.805 12.731 7.051 1.00 38.12 214 LEU A N 1
ATOM 602 C CA . LEU A 1 85 ? -33.957 13.879 6.763 1.00 37.66 214 LEU A CA 1
ATOM 603 C C . LEU A 1 85 ? -34.804 15.139 6.706 1.00 42.37 214 LEU A C 1
ATOM 604 O O . LEU A 1 85 ? -35.892 15.159 6.107 1.00 41.34 214 LEU A O 1
ATOM 609 N N . LYS A 1 86 ? -34.278 16.212 7.291 1.00 37.45 215 LYS A N 1
ATOM 610 C CA . LYS A 1 86 ? -34.965 17.500 7.239 1.00 38.34 215 LYS A CA 1
ATOM 611 C C . LYS A 1 86 ? -33.947 18.580 6.885 1.00 40.06 215 LYS A C 1
ATOM 612 O O . LYS A 1 86 ? -32.867 18.638 7.489 1.00 37.31 215 LYS A O 1
ATOM 618 N N . VAL A 1 87 ? -34.256 19.380 5.866 1.00 39.27 216 VAL A N 1
ATOM 619 C CA . VAL A 1 87 ? -33.426 20.529 5.516 1.00 40.00 216 VAL A CA 1
ATOM 620 C C . VAL A 1 87 ? -33.896 21.699 6.372 1.00 36.36 216 VAL A C 1
ATOM 621 O O . VAL A 1 87 ? -35.060 22.110 6.279 1.00 39.40 216 VAL A O 1
ATOM 625 N N . LEU A 1 88 ? -33.020 22.226 7.242 1.00 36.96 217 LEU A N 1
ATOM 626 C CA . LEU A 1 88 ? -33.467 23.082 8.313 1.00 35.91 217 LEU A CA 1
ATOM 627 C C . LEU A 1 88 ? -33.386 24.543 7.880 1.00 35.65 217 LEU A C 1
ATOM 628 O O . LEU A 1 88 ? -32.544 24.894 7.052 1.00 36.26 217 LEU A O 1
ATOM 633 N N . ASP A 1 89 ? -34.278 25.354 8.437 1.00 37.13 218 ASP A N 1
ATOM 634 C CA . ASP A 1 89 ? -34.290 26.814 8.273 1.00 38.29 218 ASP A CA 1
ATOM 635 C C . ASP A 1 89 ? -33.230 27.460 9.145 1.00 39.24 218 ASP A C 1
ATOM 636 O O . ASP A 1 89 ? -33.526 28.298 9.990 1.00 44.93 218 ASP A O 1
ATOM 641 N N . LYS A 1 90 ? -32.001 27.036 8.978 1.00 40.78 219 LYS A N 1
ATOM 642 C CA . LYS A 1 90 ? -30.969 27.426 9.918 1.00 45.51 219 LYS A CA 1
ATOM 643 C C . LYS A 1 90 ? -29.709 27.479 9.068 1.00 38.39 219 LYS A C 1
ATOM 644 O O . LYS A 1 90 ? -29.451 26.542 8.343 1.00 36.89 219 LYS A O 1
ATOM 650 N N . PRO A 1 91 ? -28.920 28.543 9.130 1.00 39.81 220 PRO A N 1
ATOM 651 C CA . PRO A 1 91 ? -27.697 28.583 8.342 1.00 38.68 220 PRO A CA 1
ATOM 652 C C . PRO A 1 91 ? -26.682 27.594 8.889 1.00 40.06 220 PRO A C 1
ATOM 653 O O . PRO A 1 91 ? -26.600 27.357 10.099 1.00 42.51 220 PRO A O 1
ATOM 657 N N . ALA A 1 92 ? -25.855 27.103 7.987 1.00 38.63 221 ALA A N 1
ATOM 658 C CA . ALA A 1 92 ? -24.745 26.220 8.346 1.00 45.55 221 ALA A CA 1
ATOM 659 C C . ALA A 1 92 ? -23.684 26.341 7.273 1.00 45.84 221 ALA A C 1
ATOM 660 O O . ALA A 1 92 ? -23.532 25.466 6.420 1.00 45.64 221 ALA A O 1
ATOM 662 N N . PRO A 1 93 ? -22.909 27.419 7.290 1.00 50.63 222 PRO A N 1
ATOM 663 C CA . PRO A 1 93 ? -21.877 27.570 6.263 1.00 53.34 222 PRO A CA 1
ATOM 664 C C . PRO A 1 93 ? -20.744 26.590 6.510 1.00 43.11 222 PRO A C 1
ATOM 665 O O . PRO A 1 93 ? -20.386 26.334 7.669 1.00 50.70 222 PRO A O 1
ATOM 669 N N . PRO A 1 94 ? -20.154 26.026 5.473 1.00 45.89 223 PRO A N 1
ATOM 670 C CA . PRO A 1 94 ? -19.068 25.040 5.686 1.00 49.57 223 PRO A CA 1
ATOM 671 C C . PRO A 1 94 ? -17.761 25.732 6.034 1.00 51.46 223 PRO A C 1
ATOM 672 O O . PRO A 1 94 ? -17.621 26.941 5.795 1.00 50.21 223 PRO A O 1
ATOM 676 N N . PRO A 1 95 ? -16.777 25.013 6.591 1.00 53.20 224 PRO A N 1
ATOM 677 C CA . PRO A 1 95 ? -15.438 25.611 6.748 1.00 55.67 224 PRO A CA 1
ATOM 678 C C . PRO A 1 95 ? -14.813 25.928 5.394 1.00 62.81 224 PRO A C 1
ATOM 679 O O . PRO A 1 95 ? -14.939 25.159 4.435 1.00 59.49 224 PRO A O 1
ATOM 683 N N . GLN A 1 96 ? -14.143 27.091 5.321 1.00 65.82 225 GLN A N 1
ATOM 684 C CA . GLN A 1 96 ? -13.448 27.497 4.095 1.00 65.27 225 GLN A CA 1
ATOM 685 C C . GLN A 1 96 ? -12.314 26.533 3.751 1.00 62.24 225 GLN A C 1
ATOM 686 O O . GLN A 1 96 ? -12.020 26.294 2.571 1.00 58.67 225 GLN A O 1
ATOM 692 N N . ASP A 1 97 ? -11.680 25.969 4.773 1.00 63.90 226 ASP A N 1
ATOM 693 C CA . ASP A 1 97 ? -10.501 25.133 4.640 1.00 67.61 226 ASP A CA 1
ATOM 694 C C . ASP A 1 97 ? -10.796 23.756 4.067 1.00 70.62 226 ASP A C 1
ATOM 695 O O . ASP A 1 97 ? -9.849 23.027 3.753 1.00 76.74 226 ASP A O 1
ATOM 700 N N . PHE A 1 98 ? -12.060 23.356 3.960 1.00 61.92 227 PHE A N 1
ATOM 701 C CA . PHE A 1 98 ? -12.348 21.931 3.914 1.00 55.89 227 PHE A CA 1
ATOM 702 C C . PHE A 1 98 ? -12.173 21.364 2.510 1.00 51.41 227 PHE A C 1
ATOM 703 O O . PHE A 1 98 ? -12.631 21.937 1.522 1.00 49.74 227 PHE A O 1
ATOM 711 N N . SER A 1 99 ? -11.504 20.215 2.441 1.00 51.23 228 SER A N 1
ATOM 712 C CA . SER A 1 99 ? -11.313 19.469 1.203 1.00 49.63 228 SER A CA 1
ATOM 713 C C . SER A 1 99 ? -11.920 18.088 1.370 1.00 45.38 228 SER A C 1
ATOM 714 O O . SER A 1 99 ? -11.456 17.316 2.218 1.00 42.13 228 SER A O 1
ATOM 717 N N . LEU A 1 100 ? -12.920 17.773 0.533 1.00 43.93 229 LEU A N 1
ATOM 718 C CA . LEU A 1 100 ? -13.575 16.474 0.622 1.00 39.36 229 LEU A CA 1
ATOM 719 C C . LEU A 1 100 ? -12.609 15.346 0.284 1.00 40.04 229 LEU A C 1
ATOM 720 O O . LEU A 1 100 ? -12.586 14.325 0.982 1.00 37.52 229 LEU A O 1
ATOM 725 N N . GLN A 1 101 ? -11.764 15.520 -0.751 1.00 39.76 230 GLN A N 1
ATOM 726 C CA . GLN A 1 101 ? -10.797 14.464 -1.081 1.00 39.96 230 GLN A CA 1
ATOM 727 C C . GLN A 1 101 ? -9.796 14.262 0.051 1.00 40.43 230 GLN A C 1
ATOM 728 O O . GLN A 1 101 ? -9.478 13.121 0.410 1.00 37.38 230 GLN A O 1
ATOM 734 N N . ALA A 1 102 ? -9.274 15.369 0.596 1.00 44.49 231 ALA A N 1
ATOM 735 C CA . ALA A 1 102 ? -8.394 15.302 1.762 1.00 46.72 231 ALA A CA 1
ATOM 736 C C . ALA A 1 102 ? -9.052 14.537 2.887 1.00 45.52 231 ALA A C 1
ATOM 737 O O . ALA A 1 102 ? -8.418 13.687 3.526 1.00 45.95 231 ALA A O 1
ATOM 739 N N . PHE A 1 103 ? -10.341 14.800 3.119 1.00 45.95 232 PHE A N 1
ATOM 740 C CA . PHE A 1 103 ? -11.084 14.019 4.100 1.00 47.46 232 PHE A CA 1
ATOM 741 C C . PHE A 1 103 ? -11.092 12.546 3.726 1.00 44.99 232 PHE A C 1
ATOM 742 O O . PHE A 1 103 ? -10.818 11.683 4.573 1.00 44.98 232 PHE A O 1
ATOM 750 N N . ALA A 1 104 ? -11.426 12.233 2.458 1.00 39.45 233 ALA A N 1
ATOM 751 C CA . ALA A 1 104 ? -11.545 10.845 2.053 1.00 38.83 233 ALA A CA 1
ATOM 752 C C . ALA A 1 104 ? -10.235 10.107 2.253 1.00 44.13 233 ALA A C 1
ATOM 753 O O . ALA A 1 104 ? -10.224 8.936 2.631 1.00 44.36 233 ALA A O 1
ATOM 755 N N . ASP A 1 105 ? -9.118 10.783 2.038 1.00 52.27 234 ASP A N 1
ATOM 756 C CA . ASP A 1 105 ? -7.854 10.106 2.237 1.00 55.27 234 ASP A CA 1
ATOM 757 C C . ASP A 1 105 ? -7.502 10.073 3.723 1.00 59.64 234 ASP A C 1
ATOM 758 O O . ASP A 1 105 ? -7.508 9.001 4.341 1.00 64.33 234 ASP A O 1
ATOM 763 N N . GLU A 1 106 ? -7.333 11.248 4.338 1.00 58.85 235 GLU A N 1
ATOM 764 C CA . GLU A 1 106 ? -6.656 11.359 5.636 1.00 62.93 235 GLU A CA 1
ATOM 765 C C . GLU A 1 106 ? -7.534 10.933 6.817 1.00 63.10 235 GLU A C 1
ATOM 766 O O . GLU A 1 106 ? -7.040 10.289 7.754 1.00 67.94 235 GLU A O 1
ATOM 772 N N . SER A 1 107 ? -8.828 11.277 6.800 1.00 56.96 236 SER A N 1
ATOM 773 C CA . SER A 1 107 ? -9.715 11.048 7.939 1.00 55.32 236 SER A CA 1
ATOM 774 C C . SER A 1 107 ? -10.844 10.082 7.604 1.00 55.59 236 SER A C 1
ATOM 775 O O . SER A 1 107 ? -11.899 10.127 8.257 1.00 53.94 236 SER A O 1
ATOM 778 N N . PHE A 1 108 ? -10.645 9.206 6.604 1.00 52.07 237 PHE A N 1
ATOM 779 C CA . PHE A 1 108 ? -11.676 8.254 6.249 1.00 47.04 237 PHE A CA 1
ATOM 780 C C . PHE A 1 108 ? -11.077 6.902 5.888 1.00 47.07 237 PHE A C 1
ATOM 781 O O . PHE A 1 108 ? -10.112 6.819 5.125 1.00 53.71 237 PHE A O 1
ATOM 789 N N . GLY A 1 109 ? -11.701 5.846 6.401 1.00 46.67 238 GLY A N 1
ATOM 790 C CA . GLY A 1 109 ? -11.344 4.499 6.024 1.00 45.76 238 GLY A CA 1
ATOM 791 C C . GLY A 1 109 ? -10.602 3.774 7.128 1.00 57.05 238 GLY A C 1
ATOM 792 O O . GLY A 1 109 ? -9.441 4.091 7.426 1.00 66.90 238 GLY A O 1
ATOM 793 N N . ILE A 1 110 ? -11.264 2.798 7.749 1.00 51.31 239 ILE A N 1
ATOM 794 C CA . ILE A 1 110 ? -10.667 1.993 8.812 1.00 48.10 239 ILE A CA 1
ATOM 795 C C . ILE A 1 110 ? -10.096 0.729 8.191 1.00 40.34 239 ILE A C 1
ATOM 796 O O . ILE A 1 110 ? -10.758 0.076 7.367 1.00 42.19 239 ILE A O 1
ATOM 801 N N . TYR A 1 111 ? -8.875 0.371 8.594 1.00 37.11 240 TYR A N 1
ATOM 802 C CA . TYR A 1 111 ? -8.352 -0.946 8.244 1.00 38.34 240 TYR A CA 1
ATOM 803 C C . TYR A 1 111 ? -8.586 -1.887 9.406 1.00 33.98 240 TYR A C 1
ATOM 804 O O . TYR A 1 111 ? -8.236 -1.576 10.559 1.00 39.57 240 TYR A O 1
ATOM 813 N N . HIS A 1 112 ? -9.165 -3.041 9.096 1.00 38.28 241 HIS A N 1
ATOM 814 C CA . HIS A 1 112 ? -9.326 -4.058 10.121 1.00 39.14 241 HIS A CA 1
ATOM 815 C C . HIS A 1 112 ? -8.291 -5.166 9.948 1.00 39.10 241 HIS A C 1
ATOM 816 O O . HIS A 1 112 ? -8.260 -6.084 10.770 1.00 32.17 241 HIS A O 1
ATOM 823 N N . ASP A 1 113 ? -7.346 -5.037 9.011 1.00 29.89 242 ASP A N 1
ATOM 824 C CA . ASP A 1 113 ? -6.207 -5.939 8.902 1.00 27.09 242 ASP A CA 1
ATOM 825 C C . ASP A 1 113 ? -4.953 -5.110 9.091 1.00 29.21 242 ASP A C 1
ATOM 826 O O . ASP A 1 113 ? -5.009 -3.882 9.270 1.00 33.17 242 ASP A O 1
ATOM 831 N N . GLU A 1 114 ? -3.826 -5.801 9.151 1.00 27.70 243 GLU A N 1
ATOM 832 C CA . GLU A 1 114 ? -2.561 -5.142 9.460 1.00 30.66 243 GLU A CA 1
ATOM 833 C C . GLU A 1 114 ? -2.103 -4.312 8.261 1.00 34.23 243 GLU A C 1
ATOM 834 O O . GLU A 1 114 ? -2.251 -4.717 7.100 1.00 32.14 243 GLU A O 1
ATOM 840 N N . ILE A 1 115 ? -1.551 -3.125 8.556 1.00 37.18 244 ILE A N 1
ATOM 841 C CA . ILE A 1 115 ? -1.052 -2.226 7.522 1.00 34.07 244 ILE A CA 1
ATOM 842 C C . ILE A 1 115 ? 0.280 -2.752 6.992 1.00 31.30 244 ILE A C 1
ATOM 843 O O . ILE A 1 115 ? 1.128 -3.250 7.754 1.00 34.48 244 ILE A O 1
ATOM 848 N N . GLN A 1 116 ? 0.462 -2.674 5.673 1.00 36.93 245 GLN A N 1
ATOM 849 C CA . GLN A 1 116 ? 1.614 -3.291 5.004 1.00 32.91 245 GLN A CA 1
ATOM 850 C C . GLN A 1 116 ? 2.287 -2.293 4.089 1.00 31.04 245 GLN A C 1
ATOM 851 O O . GLN A 1 116 ? 1.649 -1.372 3.584 1.00 31.59 245 GLN A O 1
ATOM 857 N N . ASP A 1 117 ? 3.583 -2.500 3.876 1.00 34.54 246 ASP A N 1
ATOM 858 C CA . ASP A 1 117 ? 4.316 -1.784 2.831 1.00 37.31 246 ASP A CA 1
ATOM 859 C C . ASP A 1 117 ? 4.185 -2.600 1.557 1.00 35.15 246 ASP A C 1
ATOM 860 O O . ASP A 1 117 ? 4.834 -3.646 1.408 1.00 36.06 246 ASP A O 1
ATOM 865 N N . VAL A 1 118 ? 3.385 -2.089 0.633 1.00 28.61 247 VAL A N 1
ATOM 866 C CA . VAL A 1 118 ? 3.016 -2.781 -0.610 1.00 27.84 247 VAL A CA 1
ATOM 867 C C . VAL A 1 118 ? 4.011 -2.414 -1.691 1.00 29.79 247 VAL A C 1
ATOM 868 O O . VAL A 1 118 ? 4.371 -1.244 -1.832 1.00 28.83 247 VAL A O 1
ATOM 872 N N . VAL A 1 119 ? 4.496 -3.418 -2.414 1.00 31.32 248 VAL A N 1
ATOM 873 C CA . VAL A 1 119 ? 5.419 -3.230 -3.520 1.00 31.53 248 VAL A CA 1
ATOM 874 C C . VAL A 1 119 ? 4.873 -4.016 -4.717 1.00 31.07 248 VAL A C 1
ATOM 875 O O . VAL A 1 119 ? 4.777 -5.251 -4.671 1.00 33.48 248 VAL A O 1
ATOM 879 N N . LEU A 1 120 ? 4.535 -3.304 -5.782 1.00 29.23 249 LEU A N 1
ATOM 880 C CA . LEU A 1 120 ? 3.994 -3.876 -7.003 1.00 28.32 249 LEU A CA 1
ATOM 881 C C . LEU A 1 120 ? 4.929 -3.523 -8.150 1.00 30.66 249 LEU A C 1
ATOM 882 O O . LEU A 1 120 ? 5.454 -2.413 -8.214 1.00 32.53 249 LEU A O 1
ATOM 887 N N . ARG A 1 121 ? 5.156 -4.476 -9.037 1.00 30.74 250 ARG A N 1
ATOM 888 C CA . ARG A 1 121 ? 5.849 -4.199 -10.289 1.00 29.18 250 ARG A CA 1
ATOM 889 C C . ARG A 1 121 ? 4.863 -4.385 -11.435 1.00 33.41 250 ARG A C 1
ATOM 890 O O . ARG A 1 121 ? 4.297 -5.469 -11.600 1.00 35.03 250 ARG A O 1
ATOM 898 N N . ILE A 1 122 ? 4.618 -3.323 -12.213 1.00 30.94 251 ILE A N 1
ATOM 899 C CA . ILE A 1 122 ? 3.679 -3.396 -13.328 1.00 30.12 251 ILE A CA 1
ATOM 900 C C . ILE A 1 122 ? 4.471 -3.575 -14.622 1.00 33.77 251 ILE A C 1
ATOM 901 O O . ILE A 1 122 ? 5.429 -2.839 -14.872 1.00 32.23 251 ILE A O 1
ATOM 906 N N . HIS A 1 123 ? 4.083 -4.574 -15.420 1.00 34.65 252 HIS A N 1
ATOM 907 C CA . HIS A 1 123 ? 4.788 -4.924 -16.648 1.00 38.87 252 HIS A CA 1
ATOM 908 C C . HIS A 1 123 ? 4.716 -3.763 -17.636 1.00 36.97 252 HIS A C 1
ATOM 909 O O . HIS A 1 123 ? 3.742 -3.004 -17.654 1.00 34.98 252 HIS A O 1
ATOM 916 N N . LYS A 1 124 ? 5.776 -3.611 -18.457 1.00 38.47 253 LYS A N 1
ATOM 917 C CA . LYS A 1 124 ? 5.866 -2.449 -19.351 1.00 38.03 253 LYS A CA 1
ATOM 918 C C . LYS A 1 124 ? 4.665 -2.331 -20.285 1.00 36.18 253 LYS A C 1
ATOM 919 O O . LYS A 1 124 ? 4.315 -1.225 -20.703 1.00 41.71 253 LYS A O 1
ATOM 925 N N . SER A 1 125 ? 4.004 -3.441 -20.613 1.00 39.58 254 SER A N 1
ATOM 926 C CA . SER A 1 125 ? 2.823 -3.358 -21.465 1.00 43.75 254 SER A CA 1
ATOM 927 C C . SER A 1 125 ? 1.682 -2.587 -20.808 1.00 44.24 254 SER A C 1
ATOM 928 O O . SER A 1 125 ? 0.767 -2.129 -21.498 1.00 44.47 254 SER A O 1
ATOM 931 N N . ARG A 1 126 ? 1.704 -2.425 -19.492 1.00 39.34 255 ARG A N 1
ATOM 932 C CA . ARG A 1 126 ? 0.685 -1.609 -18.853 1.00 39.06 255 ARG A CA 1
ATOM 933 C C . ARG A 1 126 ? 1.300 -0.409 -18.142 1.00 37.82 255 ARG A C 1
ATOM 934 O O . ARG A 1 126 ? 0.652 0.215 -17.298 1.00 39.12 255 ARG A O 1
ATOM 942 N N . ALA A 1 127 ? 2.521 -0.044 -18.509 1.00 39.83 256 ALA A N 1
ATOM 943 C CA . ALA A 1 127 ? 3.193 1.038 -17.804 1.00 45.00 256 ALA A CA 1
ATOM 944 C C . ALA A 1 127 ? 2.436 2.352 -17.960 1.00 50.47 256 ALA A C 1
ATOM 945 O O . ALA A 1 127 ? 2.431 3.172 -17.032 1.00 48.49 256 ALA A O 1
ATOM 947 N N . GLU A 1 128 ? 1.778 2.545 -19.112 1.00 51.55 257 GLU A N 1
ATOM 948 C CA . GLU A 1 128 ? 0.951 3.725 -19.349 1.00 53.92 257 GLU A CA 1
ATOM 949 C C . GLU A 1 128 ? -0.077 3.868 -18.251 1.00 43.89 257 GLU A C 1
ATOM 950 O O . GLU A 1 128 ? -0.185 4.908 -17.601 1.00 41.13 257 GLU A O 1
ATOM 956 N N . ASP A 1 129 ? -0.853 2.820 -18.048 1.00 41.41 258 ASP A N 1
ATOM 957 C CA . ASP A 1 129 ? -1.880 2.866 -17.030 1.00 38.78 258 ASP A CA 1
ATOM 958 C C . ASP A 1 129 ? -1.280 3.017 -15.648 1.00 36.90 258 ASP A C 1
ATOM 959 O O . ASP A 1 129 ? -1.793 3.809 -14.852 1.00 41.08 258 ASP A O 1
ATOM 964 N N . ALA A 1 130 ? -0.133 2.373 -15.391 1.00 35.20 259 ALA A N 1
ATOM 965 C CA . ALA A 1 130 ? 0.498 2.476 -14.079 1.00 36.76 259 ALA A CA 1
ATOM 966 C C . ALA A 1 130 ? 0.899 3.920 -13.767 1.00 36.82 259 ALA A C 1
ATOM 967 O O . ALA A 1 130 ? 0.675 4.410 -12.656 1.00 41.00 259 ALA A O 1
ATOM 969 N N . LEU A 1 131 ? 1.422 4.637 -14.751 1.00 37.35 260 LEU A N 1
ATOM 970 C CA . LEU A 1 131 ? 1.911 5.981 -14.497 1.00 42.61 260 LEU A CA 1
ATOM 971 C C . LEU A 1 131 ? 0.802 7.007 -14.366 1.00 42.36 260 LEU A C 1
ATOM 972 O O . LEU A 1 131 ? 1.095 8.156 -14.027 1.00 48.63 260 LEU A O 1
ATOM 977 N N . ARG A 1 132 ? -0.454 6.645 -14.611 1.00 31.96 261 ARG A N 1
ATOM 978 C CA . ARG A 1 132 ? -1.567 7.570 -14.411 1.00 35.11 261 ARG A CA 1
ATOM 979 C C . ARG A 1 132 ? -2.515 7.069 -13.327 1.00 30.44 261 ARG A C 1
ATOM 980 O O . ARG A 1 132 ? -3.614 7.621 -13.146 1.00 34.16 261 ARG A O 1
ATOM 988 N N . TRP A 1 133 ? -2.131 6.018 -12.625 1.00 33.87 262 TRP A N 1
ATOM 989 C CA . TRP A 1 133 ? -3.010 5.340 -11.685 1.00 32.26 262 TRP A CA 1
ATOM 990 C C . TRP A 1 133 ? -2.763 5.780 -10.243 1.00 27.36 262 TRP A C 1
ATOM 991 O O . TRP A 1 133 ? -1.618 5.871 -9.808 1.00 30.26 262 TRP A O 1
ATOM 1002 N N . ARG A 1 134 ? -3.849 6.057 -9.505 1.00 33.13 263 ARG A N 1
ATOM 1003 C CA . ARG A 1 134 ? -3.765 6.477 -8.090 1.00 29.82 263 ARG A CA 1
ATOM 1004 C C . ARG A 1 134 ? -4.175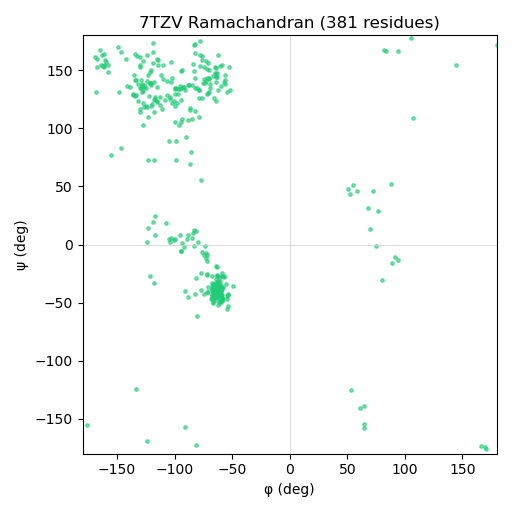 5.280 -7.225 1.00 26.36 263 ARG A C 1
ATOM 1005 O O . ARG A 1 134 ? -5.349 5.103 -6.891 1.00 30.70 263 ARG A O 1
ATOM 1013 N N . PHE A 1 135 ? -3.198 4.465 -6.881 1.00 27.20 264 PHE A N 1
ATOM 1014 C CA . PHE A 1 135 ? -3.485 3.361 -5.974 1.00 30.26 264 PHE A CA 1
ATOM 1015 C C . PHE A 1 135 ? -3.832 3.878 -4.590 1.00 38.16 264 PHE A C 1
ATOM 1016 O O . PHE A 1 135 ? -4.673 3.293 -3.884 1.00 37.85 264 PHE A O 1
ATOM 1024 N N . HIS A 1 136 ? -3.209 4.984 -4.202 1.00 32.74 265 HIS A N 1
ATOM 1025 C CA . HIS A 1 136 ? -3.254 5.464 -2.836 1.00 30.17 265 HIS A CA 1
ATOM 1026 C C . HIS A 1 136 ? -2.929 6.948 -2.885 1.00 34.56 265 HIS A C 1
ATOM 1027 O O . HIS A 1 136 ? -2.190 7.406 -3.769 1.00 32.61 265 HIS A O 1
ATOM 1034 N N . ALA A 1 137 ? -3.513 7.712 -1.948 1.00 42.77 266 ALA A N 1
ATOM 1035 C CA . ALA A 1 137 ? -3.237 9.138 -1.897 1.00 43.17 266 ALA A CA 1
ATOM 1036 C C . ALA A 1 137 ? -1.762 9.430 -1.715 1.00 39.02 266 ALA A C 1
ATOM 1037 O O . ALA A 1 137 ? -1.320 10.546 -2.027 1.00 41.65 266 ALA A O 1
ATOM 1039 N N . THR A 1 138 ? -0.999 8.490 -1.132 1.00 35.93 267 THR A N 1
ATOM 1040 C CA . THR A 1 138 ? 0.447 8.626 -0.929 1.00 37.98 267 THR A CA 1
ATOM 1041 C C . THR A 1 138 ? 1.128 7.397 -1.514 1.00 45.09 267 THR A C 1
ATOM 1042 O O . THR A 1 138 ? 1.100 6.334 -0.904 1.00 44.02 267 THR A O 1
ATOM 1046 N N . GLN A 1 139 ? 1.720 7.527 -2.694 1.00 41.87 268 GLN A N 1
ATOM 1047 C CA . GLN A 1 139 ? 2.376 6.405 -3.354 1.00 37.09 268 GLN A CA 1
ATOM 1048 C C . GLN A 1 139 ? 3.627 6.938 -4.037 1.00 37.03 268 GLN A C 1
ATOM 1049 O O . GLN A 1 139 ? 3.753 8.139 -4.283 1.00 40.23 268 GLN A O 1
ATOM 1055 N N . GLN A 1 140 ? 4.567 6.042 -4.320 1.00 35.74 269 GLN A N 1
ATOM 1056 C CA . GLN A 1 140 ? 5.725 6.364 -5.134 1.00 37.15 269 GLN A CA 1
ATOM 1057 C C . GLN A 1 140 ? 5.721 5.452 -6.353 1.00 38.62 269 GLN A C 1
ATOM 1058 O O . GLN A 1 140 ? 5.418 4.257 -6.242 1.00 40.71 269 GLN A O 1
ATOM 1064 N N . VAL A 1 141 ? 6.024 6.030 -7.518 1.00 39.38 270 VAL A N 1
ATOM 1065 C CA . VAL A 1 141 ? 5.962 5.335 -8.799 1.00 37.48 270 VAL A CA 1
ATOM 1066 C C . VAL A 1 141 ? 7.321 5.516 -9.455 1.00 43.86 270 VAL A C 1
ATOM 1067 O O . VAL A 1 141 ? 7.747 6.650 -9.699 1.00 47.54 270 VAL A O 1
ATOM 1071 N N . THR A 1 142 ? 8.022 4.419 -9.697 1.00 42.48 271 THR A N 1
ATOM 1072 C CA . THR A 1 142 ? 9.401 4.487 -10.175 1.00 44.64 271 THR A CA 1
ATOM 1073 C C . THR A 1 142 ? 9.542 3.740 -11.476 1.00 46.12 271 THR A C 1
ATOM 1074 O O . THR A 1 142 ? 9.470 2.491 -11.464 1.00 40.77 271 THR A O 1
ATOM 1078 N N . PRO A 1 143 ? 9.747 4.394 -12.612 1.00 52.29 272 PRO A N 1
ATOM 1079 C CA . PRO A 1 143 ? 10.025 3.641 -13.836 1.00 54.70 272 PRO A CA 1
ATOM 1080 C C . PRO A 1 143 ? 11.352 2.912 -13.691 1.00 57.12 272 PRO A C 1
ATOM 1081 O O . PRO A 1 143 ? 12.242 3.331 -12.947 1.00 56.86 272 PRO A O 1
ATOM 1085 N N . GLU A 1 144 ? 11.434 1.753 -14.322 1.00 54.16 273 GLU A N 1
ATOM 1086 C CA . GLU A 1 144 ? 12.616 0.920 -14.209 1.00 53.23 273 GLU A CA 1
ATOM 1087 C C . GLU A 1 144 ? 13.235 0.740 -15.584 1.00 51.59 273 GLU A C 1
ATOM 1088 O O . GLU A 1 144 ? 12.614 1.035 -16.611 1.00 48.85 273 GLU A O 1
ATOM 1094 N N . ALA A 1 145 ? 14.480 0.251 -15.582 1.00 56.08 274 ALA A N 1
ATOM 1095 C CA . ALA A 1 145 ? 15.264 0.205 -16.813 1.00 55.88 274 ALA A CA 1
ATOM 1096 C C . ALA A 1 145 ? 14.516 -0.542 -17.909 1.00 57.99 274 ALA A C 1
ATOM 1097 O O . ALA A 1 145 ? 14.451 -0.083 -19.053 1.00 58.29 274 ALA A O 1
ATOM 1099 N N . ASP A 1 146 ? 13.918 -1.691 -17.567 1.00 59.01 275 ASP A N 1
ATOM 1100 C CA . ASP A 1 146 ? 13.328 -2.563 -18.572 1.00 56.82 275 ASP A CA 1
ATOM 1101 C C . ASP A 1 146 ? 11.936 -2.123 -18.998 1.00 50.80 275 ASP A C 1
ATOM 1102 O O . ASP A 1 146 ? 11.256 -2.860 -19.726 1.00 50.14 275 ASP A O 1
ATOM 1107 N N . GLY A 1 147 ? 11.516 -0.919 -18.613 1.00 46.22 276 GLY A N 1
ATOM 1108 C CA . GLY A 1 147 ? 10.215 -0.433 -18.981 1.00 41.51 276 GLY A CA 1
ATOM 1109 C C . GLY A 1 147 ? 9.121 -0.739 -17.972 1.00 40.36 276 GLY A C 1
ATOM 1110 O O . GLY A 1 147 ? 8.004 -0.216 -18.108 1.00 41.49 276 GLY A O 1
ATOM 1111 N N . SER A 1 148 ? 9.387 -1.582 -16.981 1.00 40.93 277 SER A N 1
ATOM 1112 C CA . SER A 1 148 ? 8.350 -1.849 -15.994 1.00 38.18 277 SER A CA 1
ATOM 1113 C C . SER A 1 148 ? 8.278 -0.674 -15.009 1.00 41.09 277 SER A C 1
ATOM 1114 O O . SER A 1 148 ? 9.048 0.283 -15.087 1.00 43.84 277 SER A O 1
ATOM 1117 N N . VAL A 1 149 ? 7.311 -0.716 -14.096 1.00 41.24 278 VAL A N 1
ATOM 1118 C CA . VAL A 1 149 ? 7.060 0.398 -13.190 1.00 37.78 278 VAL A CA 1
ATOM 1119 C C . VAL A 1 149 ? 6.896 -0.166 -11.791 1.00 35.37 278 VAL A C 1
ATOM 1120 O O . VAL A 1 149 ? 6.089 -1.072 -11.590 1.00 38.53 278 VAL A O 1
ATOM 1124 N N . LEU A 1 150 ? 7.639 0.375 -10.826 1.00 34.60 279 LEU A N 1
ATOM 1125 C CA . LEU A 1 150 ? 7.528 -0.026 -9.416 1.00 33.86 279 LEU A CA 1
ATOM 1126 C C . LEU A 1 150 ? 6.569 0.917 -8.685 1.00 35.88 279 LEU A C 1
ATOM 1127 O O . LEU A 1 150 ? 6.757 2.139 -8.706 1.00 40.39 279 LEU A O 1
ATOM 1132 N N . VAL A 1 151 ? 5.541 0.369 -8.050 1.00 30.80 280 VAL A N 1
ATOM 1133 C CA . VAL A 1 151 ? 4.576 1.186 -7.312 1.00 30.83 280 VAL A CA 1
ATOM 1134 C C . VAL A 1 151 ? 4.666 0.776 -5.859 1.00 32.93 280 VAL A C 1
ATOM 1135 O O . VAL A 1 151 ? 4.596 -0.422 -5.560 1.00 33.09 280 VAL A O 1
ATOM 1139 N N . THR A 1 152 ? 4.875 1.753 -4.958 1.00 30.28 281 THR A N 1
ATOM 1140 C CA . THR A 1 152 ? 4.938 1.454 -3.532 1.00 33.57 281 THR A CA 1
ATOM 1141 C C . THR A 1 152 ? 4.009 2.392 -2.759 1.00 36.33 281 THR A C 1
ATOM 1142 O O . THR A 1 152 ? 3.839 3.562 -3.108 1.00 34.31 281 THR A O 1
ATOM 1146 N N . PHE A 1 153 ? 3.348 1.847 -1.744 1.00 28.80 282 PHE A N 1
ATOM 1147 C CA . PHE A 1 153 ? 2.495 2.624 -0.857 1.00 30.78 282 PHE A CA 1
ATOM 1148 C C . PHE A 1 153 ? 2.296 1.787 0.401 1.00 33.44 282 PHE A C 1
ATOM 1149 O O . PHE A 1 153 ? 2.567 0.578 0.410 1.00 32.48 282 PHE A O 1
ATOM 1157 N N . ARG A 1 154 ? 1.825 2.442 1.460 1.00 33.98 283 ARG A N 1
ATOM 1158 C CA . ARG A 1 154 ? 1.619 1.815 2.769 1.00 32.65 283 ARG A CA 1
ATOM 1159 C C . ARG A 1 154 ? 0.121 1.848 3.054 1.00 32.25 283 ARG A C 1
ATOM 1160 O O . ARG A 1 154 ? -0.501 2.918 3.030 1.00 35.06 283 ARG A O 1
ATOM 1168 N N . ALA A 1 155 ? -0.477 0.681 3.295 1.00 28.06 284 ALA A N 1
ATOM 1169 C CA . ALA A 1 155 ? -1.922 0.626 3.462 1.00 26.77 284 ALA A CA 1
ATOM 1170 C C . ALA A 1 155 ? -2.286 -0.742 4.024 1.00 30.16 284 ALA A C 1
ATOM 1171 O O . ALA A 1 155 ? -1.525 -1.717 3.888 1.00 31.33 284 ALA A O 1
ATOM 1173 N N . GLY A 1 156 ? -3.471 -0.809 4.618 1.00 35.01 285 GLY A N 1
ATOM 1174 C CA . GLY A 1 156 ? -4.122 -2.076 4.888 1.00 35.79 285 GLY A CA 1
ATOM 1175 C C . GLY A 1 156 ? -5.018 -2.467 3.726 1.00 33.54 285 GLY A C 1
ATOM 1176 O O . GLY A 1 156 ? -4.877 -1.970 2.601 1.00 29.47 285 GLY A O 1
ATOM 1177 N N . GLY A 1 157 ? -6.009 -3.311 4.029 1.00 30.02 286 GLY A N 1
ATOM 1178 C CA . GLY A 1 157 ? -7.027 -3.715 3.079 1.00 25.10 286 GLY A CA 1
ATOM 1179 C C . GLY A 1 157 ? -6.516 -4.658 2.013 1.00 26.35 286 GLY A C 1
ATOM 1180 O O . GLY A 1 157 ? -6.804 -4.483 0.836 1.00 27.42 286 GLY A O 1
ATOM 1181 N N . MET A 1 158 ? -5.762 -5.678 2.434 1.00 27.17 287 MET A N 1
ATOM 1182 C CA . MET A 1 158 ? -5.129 -6.570 1.464 1.00 24.54 287 MET A CA 1
ATOM 1183 C C . MET A 1 158 ? -6.152 -7.318 0.627 1.00 23.85 287 MET A C 1
ATOM 1184 O O . MET A 1 158 ? -5.954 -7.469 -0.590 1.00 24.85 287 MET A O 1
ATOM 1189 N N . ARG A 1 159 ? -7.293 -7.732 1.224 1.00 21.92 288 ARG A N 1
ATOM 1190 C CA . ARG A 1 159 ? -8.275 -8.447 0.406 1.00 23.27 288 ARG A CA 1
ATOM 1191 C C . ARG A 1 159 ? -8.871 -7.535 -0.671 1.00 24.22 288 ARG A C 1
ATOM 1192 O O . ARG A 1 159 ? -8.952 -7.913 -1.850 1.00 23.23 288 ARG A O 1
ATOM 1200 N N . GLU A 1 160 ? -9.297 -6.318 -0.283 1.00 24.87 289 GLU A N 1
ATOM 1201 C CA . GLU A 1 160 ? -9.832 -5.423 -1.307 1.00 24.87 289 GLU A CA 1
ATOM 1202 C C . GLU A 1 160 ? -8.786 -5.074 -2.356 1.00 24.11 289 GLU A C 1
ATOM 1203 O O . GLU A 1 160 ? -9.107 -4.910 -3.543 1.00 24.45 289 GLU A O 1
ATOM 1209 N N . LEU A 1 161 ? -7.535 -4.920 -1.929 1.00 22.50 290 LEU A N 1
ATOM 1210 C CA . LEU A 1 161 ? -6.437 -4.671 -2.866 1.00 23.03 290 LEU A CA 1
ATOM 1211 C C . LEU A 1 161 ? -6.279 -5.823 -3.829 1.00 24.23 290 LEU A C 1
ATOM 1212 O O . LEU A 1 161 ? -6.137 -5.612 -5.035 1.00 22.66 290 LEU A O 1
ATOM 1217 N N . SER A 1 162 ? -6.314 -7.054 -3.324 1.00 22.50 291 SER A N 1
ATOM 1218 C CA . SER A 1 162 ? -6.225 -8.194 -4.229 1.00 23.04 291 SER A CA 1
ATOM 1219 C C . SER A 1 162 ? -7.375 -8.193 -5.264 1.00 22.15 291 SER A C 1
ATOM 1220 O O . SER A 1 162 ? -7.178 -8.541 -6.440 1.00 22.72 291 SER A O 1
ATOM 1223 N N . TRP A 1 163 ? -8.580 -7.784 -4.858 1.00 21.15 292 TRP A N 1
ATOM 1224 C CA . TRP A 1 163 ? -9.660 -7.682 -5.835 1.00 23.79 292 TRP A CA 1
ATOM 1225 C C . TRP A 1 163 ? -9.338 -6.672 -6.930 1.00 21.39 292 TRP A C 1
ATOM 1226 O O . TRP A 1 163 ? -9.648 -6.898 -8.093 1.00 22.77 292 TRP A O 1
ATOM 1237 N N . HIS A 1 164 ? -8.780 -5.512 -6.566 1.00 22.86 293 HIS A N 1
ATOM 1238 C CA . HIS A 1 164 ? -8.363 -4.561 -7.588 1.00 23.86 293 HIS A CA 1
ATOM 1239 C C . HIS A 1 164 ? -7.246 -5.115 -8.469 1.00 21.24 293 HIS A C 1
ATOM 1240 O O . HIS A 1 164 ? -7.273 -4.940 -9.693 1.00 24.36 293 HIS A O 1
ATOM 1247 N N . LEU A 1 165 ? -6.240 -5.775 -7.865 1.00 22.84 294 LEU A N 1
ATOM 1248 C CA . LEU A 1 165 ? -5.123 -6.293 -8.640 1.00 24.30 294 LEU A CA 1
ATOM 1249 C C . LEU A 1 165 ? -5.577 -7.309 -9.678 1.00 21.41 294 LEU A C 1
ATOM 1250 O O . LEU A 1 165 ? -4.912 -7.469 -10.707 1.00 22.91 294 LEU A O 1
ATOM 1255 N N . PHE A 1 166 ? -6.699 -8.009 -9.415 1.00 23.15 295 PHE A N 1
ATOM 1256 C CA . PHE A 1 166 ? -7.247 -8.938 -10.403 1.00 23.94 295 PHE A CA 1
ATOM 1257 C C . PHE A 1 166 ? -7.509 -8.272 -11.753 1.00 23.56 295 PHE A C 1
ATOM 1258 O O . PHE A 1 166 ? -7.357 -8.932 -12.817 1.00 23.73 295 PHE A O 1
ATOM 1266 N N . THR A 1 167 ? -7.899 -6.975 -11.740 1.00 22.94 296 THR A N 1
ATOM 1267 C CA . THR A 1 167 ? -8.186 -6.238 -12.969 1.00 24.50 296 THR A CA 1
ATOM 1268 C C . THR A 1 167 ? -6.943 -5.882 -13.758 1.00 25.20 296 THR A C 1
ATOM 1269 O O . THR A 1 167 ? -7.090 -5.435 -14.887 1.00 26.53 296 THR A O 1
ATOM 1273 N N . TRP A 1 168 ? -5.748 -6.124 -13.233 1.00 26.12 297 TRP A N 1
ATOM 1274 C CA . TRP A 1 168 ? -4.518 -5.950 -13.996 1.00 26.86 297 TRP A CA 1
ATOM 1275 C C . TRP A 1 168 ? -4.066 -7.255 -14.625 1.00 25.75 297 TRP A C 1
ATOM 1276 O O . TRP A 1 168 ? -3.047 -7.266 -15.303 1.00 28.54 297 TRP A O 1
ATOM 1287 N N . GLY A 1 169 ? -4.745 -8.360 -14.317 1.00 28.98 298 GLY A N 1
ATOM 1288 C CA . GLY A 1 169 ? -4.444 -9.580 -15.055 1.00 28.83 298 GLY A CA 1
ATOM 1289 C C . GLY A 1 169 ? -3.028 -10.041 -14.803 1.00 29.93 298 GLY A C 1
ATOM 1290 O O . GLY A 1 169 ? -2.522 -10.005 -13.665 1.00 31.53 298 GLY A O 1
ATOM 1291 N N . ASP A 1 170 ? -2.355 -10.493 -15.879 1.00 31.94 299 ASP A N 1
ATOM 1292 C CA . ASP A 1 170 ? -0.981 -10.960 -15.719 1.00 34.38 299 ASP A CA 1
ATOM 1293 C C . ASP A 1 170 ? 0.029 -9.842 -15.766 1.00 30.58 299 ASP A C 1
ATOM 1294 O O . ASP A 1 170 ? 1.221 -10.134 -15.809 1.00 34.71 299 ASP A O 1
ATOM 1299 N N . ALA A 1 171 ? -0.397 -8.578 -15.732 1.00 30.88 300 ALA A N 1
ATOM 1300 C CA . ALA A 1 171 ? 0.557 -7.496 -15.856 1.00 29.71 300 ALA A CA 1
ATOM 1301 C C . ALA A 1 171 ? 1.036 -6.907 -14.538 1.00 30.24 300 ALA A C 1
ATOM 1302 O O . ALA A 1 171 ? 1.789 -5.917 -14.566 1.00 33.35 300 ALA A O 1
ATOM 1304 N N . VAL A 1 172 ? 0.706 -7.500 -13.394 1.00 31.36 301 VAL A N 1
ATOM 1305 C CA . VAL A 1 172 ? 1.149 -6.979 -12.105 1.00 29.59 301 VAL A CA 1
ATOM 1306 C C . VAL A 1 172 ? 1.818 -8.125 -11.361 1.00 31.24 301 VAL A C 1
ATOM 1307 O O . VAL A 1 172 ? 1.294 -9.248 -11.344 1.00 36.92 301 VAL A O 1
ATOM 1311 N N . GLU A 1 173 ? 3.006 -7.858 -10.816 1.00 27.36 302 GLU A N 1
ATOM 1312 C CA . GLU A 1 173 ? 3.699 -8.787 -9.933 1.00 29.39 302 GLU A CA 1
ATOM 1313 C C . GLU A 1 173 ? 3.605 -8.241 -8.525 1.00 31.63 302 GLU A C 1
ATOM 1314 O O . GLU A 1 173 ? 3.918 -7.069 -8.294 1.00 31.04 302 GLU A O 1
ATOM 1320 N N . ILE A 1 174 ? 3.158 -9.071 -7.587 1.00 29.83 303 ILE A N 1
ATOM 1321 C CA . ILE A 1 174 ? 3.145 -8.651 -6.191 1.00 29.49 303 ILE A CA 1
ATOM 1322 C C . ILE A 1 174 ? 4.536 -8.935 -5.639 1.00 30.98 303 ILE A C 1
ATOM 1323 O O . ILE A 1 174 ? 4.919 -10.100 -5.491 1.00 32.51 303 ILE A O 1
ATOM 1328 N N . VAL A 1 175 ? 5.324 -7.879 -5.398 1.00 29.25 304 VAL A N 1
ATOM 1329 C CA . VAL A 1 175 ? 6.679 -8.060 -4.872 1.00 30.69 304 VAL A CA 1
ATOM 1330 C C . VAL A 1 175 ? 6.658 -8.242 -3.348 1.00 30.16 304 VAL A C 1
ATOM 1331 O O . VAL A 1 175 ? 7.359 -9.105 -2.794 1.00 33.30 304 VAL A O 1
ATOM 1335 N N . ALA A 1 176 ? 5.845 -7.452 -2.653 1.00 32.66 305 ALA A N 1
ATOM 1336 C CA . ALA A 1 176 ? 5.762 -7.531 -1.200 1.00 33.35 305 ALA A CA 1
ATOM 1337 C C . ALA A 1 176 ? 4.441 -6.899 -0.791 1.00 33.01 305 ALA A C 1
ATOM 1338 O O . ALA A 1 176 ? 3.892 -6.086 -1.528 1.00 30.28 305 ALA A O 1
ATOM 1340 N N . PRO A 1 177 ? 3.914 -7.255 0.383 1.00 28.02 306 PRO A N 1
ATOM 1341 C CA . PRO A 1 177 ? 4.382 -8.252 1.363 1.00 29.04 306 PRO A CA 1
ATOM 1342 C C . PRO A 1 177 ? 3.937 -9.677 1.026 1.00 27.09 306 PRO A C 1
ATOM 1343 O O . PRO A 1 177 ? 3.066 -9.882 0.153 1.00 29.07 306 PRO A O 1
ATOM 1347 N N . GLN A 1 178 ? 4.480 -10.635 1.775 1.00 29.89 307 GLN A N 1
ATOM 1348 C CA . GLN A 1 178 ? 4.098 -12.027 1.564 1.00 29.21 307 GLN A CA 1
ATOM 1349 C C . GLN A 1 178 ? 2.610 -12.228 1.807 1.00 28.20 307 GLN A C 1
ATOM 1350 O O . GLN A 1 178 ? 1.954 -13.000 1.079 1.00 26.44 307 GLN A O 1
ATOM 1356 N N . VAL A 1 179 ? 2.045 -11.505 2.792 1.00 28.14 308 VAL A N 1
ATOM 1357 C CA . VAL A 1 179 ? 0.634 -11.711 3.111 1.00 29.12 308 VAL A CA 1
ATOM 1358 C C . VAL A 1 179 ? -0.235 -11.297 1.929 1.00 27.26 308 VAL A C 1
ATOM 1359 O O . VAL A 1 179 ? -1.322 -11.852 1.723 1.00 24.79 308 VAL A O 1
ATOM 1363 N N . LEU A 1 180 ? 0.178 -10.279 1.164 1.00 25.30 309 LEU A N 1
ATOM 1364 C CA . LEU A 1 180 ? -0.580 -9.943 -0.032 1.00 23.89 309 LEU A CA 1
ATOM 1365 C C . LEU A 1 180 ? -0.477 -11.040 -1.097 1.00 24.61 309 LEU A C 1
ATOM 1366 O O . LEU A 1 180 ? -1.449 -11.315 -1.808 1.00 25.32 309 LEU A O 1
ATOM 1371 N N . LYS A 1 181 ? 0.701 -11.647 -1.250 1.00 26.52 310 LYS A N 1
ATOM 1372 C CA . LYS A 1 181 ? 0.822 -12.779 -2.175 1.00 28.34 310 LYS A CA 1
ATOM 1373 C C . LYS A 1 181 ? -0.128 -13.896 -1.771 1.00 28.05 310 LYS A C 1
ATOM 1374 O O . LYS A 1 181 ? -0.836 -14.462 -2.627 1.00 24.51 310 LYS A O 1
ATOM 1380 N N . ASP A 1 182 ? -0.149 -14.211 -0.455 1.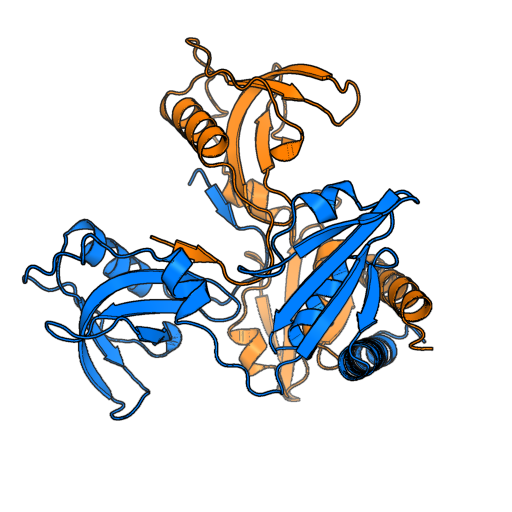00 27.67 311 ASP A N 1
ATOM 1381 C CA . ASP A 1 182 ? -1.035 -15.248 0.094 1.00 23.63 311 ASP A CA 1
ATOM 1382 C C . ASP A 1 182 ? -2.510 -14.892 -0.074 1.00 24.53 311 ASP A C 1
ATOM 1383 O O . ASP A 1 182 ? -3.317 -15.737 -0.472 1.00 23.07 311 ASP A O 1
ATOM 1388 N N . MET A 1 183 ? -2.872 -13.639 0.195 1.00 21.82 312 MET A N 1
ATOM 1389 C CA . MET A 1 183 ? -4.237 -13.178 -0.027 1.00 20.16 312 MET A CA 1
ATOM 1390 C C . MET A 1 183 ? -4.655 -13.349 -1.490 1.00 22.86 312 MET A C 1
ATOM 1391 O O . MET A 1 183 ? -5.797 -13.771 -1.789 1.00 23.82 312 MET A O 1
ATOM 1396 N N . MET A 1 184 ? -3.789 -12.929 -2.418 1.00 21.95 313 MET A N 1
ATOM 1397 C CA . MET A 1 184 ? -4.128 -13.021 -3.829 1.00 24.48 313 MET A CA 1
ATOM 1398 C C . MET A 1 184 ? -4.352 -14.490 -4.199 1.00 26.68 313 MET A C 1
ATOM 1399 O O . MET A 1 184 ? -5.338 -14.822 -4.843 1.00 24.15 313 MET A O 1
ATOM 1404 N N . VAL A 1 185 ? -3.534 -15.391 -3.663 1.00 26.96 314 VAL A N 1
ATOM 1405 C CA . VAL A 1 185 ? -3.730 -16.817 -3.959 1.00 28.82 314 VAL A CA 1
ATOM 1406 C C . VAL A 1 185 ? -5.035 -17.317 -3.345 1.00 24.30 314 VAL A C 1
ATOM 1407 O O . VAL A 1 185 ? -5.798 -18.047 -3.994 1.00 25.91 314 VAL A O 1
ATOM 1411 N N . GLN A 1 186 ? -5.325 -16.910 -2.109 1.00 21.70 315 GLN A N 1
ATOM 1412 C CA . GLN A 1 186 ? -6.577 -17.321 -1.459 1.00 21.19 315 GLN A CA 1
ATOM 1413 C C . GLN A 1 186 ? -7.787 -16.873 -2.264 1.00 23.61 315 GLN A C 1
ATOM 1414 O O . GLN A 1 186 ? -8.685 -17.666 -2.570 1.00 22.65 315 GLN A O 1
ATOM 1420 N N . GLU A 1 187 ? -7.806 -15.599 -2.667 1.00 22.30 316 GLU A N 1
ATOM 1421 C CA . GLU A 1 187 ? -8.983 -15.125 -3.389 1.00 21.68 316 GLU A CA 1
ATOM 1422 C C . GLU A 1 187 ? -9.107 -15.791 -4.764 1.00 19.64 316 GLU A C 1
ATOM 1423 O O . GLU A 1 187 ? -10.219 -16.134 -5.206 1.00 23.56 316 GLU A O 1
ATOM 1429 N N . LEU A 1 188 ? -7.977 -16.007 -5.444 1.00 20.13 317 LEU A N 1
ATOM 1430 C CA . LEU A 1 188 ? -7.997 -16.679 -6.727 1.00 20.49 317 LEU A CA 1
ATOM 1431 C C . LEU A 1 188 ? -8.472 -18.130 -6.577 1.00 24.49 317 LEU A C 1
ATOM 1432 O O . LEU A 1 188 ? -9.244 -18.625 -7.420 1.00 25.35 317 LEU A O 1
ATOM 1437 N N . ARG A 1 189 ? -7.987 -18.825 -5.549 1.00 24.68 318 ARG A N 1
ATOM 1438 C CA . ARG A 1 189 ? -8.391 -20.227 -5.355 1.00 24.14 318 ARG A CA 1
ATOM 1439 C C . ARG A 1 189 ? -9.867 -20.330 -5.005 1.00 22.90 318 ARG A C 1
ATOM 1440 O O . ARG A 1 189 ? -10.555 -21.212 -5.517 1.00 25.37 318 ARG A O 1
ATOM 1448 N N . GLU A 1 190 ? -10.389 -19.373 -4.235 1.00 24.31 319 GLU A N 1
ATOM 1449 C CA . GLU A 1 190 ? -11.809 -19.378 -3.878 1.00 28.77 319 GLU A CA 1
ATOM 1450 C C . GLU A 1 190 ? -12.666 -19.241 -5.130 1.00 25.13 319 GLU A C 1
ATOM 1451 O O . GLU A 1 190 ? -13.569 -20.046 -5.378 1.00 25.92 319 GLU A O 1
ATOM 1457 N N . ALA A 1 191 ? -12.380 -18.222 -5.951 1.00 23.37 320 ALA A N 1
ATOM 1458 C CA . ALA A 1 191 ? -13.176 -18.031 -7.156 1.00 22.57 320 ALA A CA 1
ATOM 1459 C C . ALA A 1 191 ? -12.886 -19.108 -8.187 1.00 22.02 320 ALA A C 1
ATOM 1460 O O . ALA A 1 191 ? -13.778 -19.482 -8.952 1.00 26.02 320 ALA A O 1
ATOM 1462 N N . GLY A 1 192 ? -11.625 -19.544 -8.284 1.00 23.17 321 GLY A N 1
ATOM 1463 C CA . GLY A 1 192 ? -11.277 -20.539 -9.300 1.00 24.74 321 GLY A CA 1
ATOM 1464 C C . GLY A 1 192 ? -11.996 -21.852 -9.044 1.00 25.57 321 GLY A C 1
ATOM 1465 O O . GLY A 1 192 ? -12.435 -22.516 -9.978 1.00 28.88 321 GLY A O 1
ATOM 1466 N N . ARG A 1 193 ? -12.123 -22.232 -7.770 1.00 27.36 322 ARG A N 1
ATOM 1467 C CA . ARG A 1 193 ? -12.898 -23.431 -7.449 1.00 28.38 322 ARG A CA 1
ATOM 1468 C C . ARG A 1 193 ? -14.367 -23.218 -7.772 1.00 29.44 322 ARG A C 1
ATOM 1469 O O . ARG A 1 193 ? -15.008 -24.079 -8.362 1.00 31.57 322 ARG A O 1
ATOM 1477 N N . ALA A 1 194 ? -14.913 -22.069 -7.400 1.00 26.15 323 ALA A N 1
ATOM 1478 C CA . ALA A 1 194 ? -16.334 -21.776 -7.623 1.00 26.96 323 ALA A CA 1
ATOM 1479 C C . ALA A 1 194 ? -16.710 -21.820 -9.091 1.00 27.78 323 ALA A C 1
ATOM 1480 O O . ALA A 1 194 ? -17.780 -22.327 -9.451 1.00 31.45 323 ALA A O 1
ATOM 1482 N N . HIS A 1 195 ? -15.849 -21.333 -9.963 1.00 24.32 324 HIS A N 1
ATOM 1483 C CA . HIS A 1 195 ? -16.180 -21.160 -11.373 1.00 24.74 324 HIS A CA 1
ATOM 1484 C C . HIS A 1 195 ? -15.541 -22.224 -12.265 1.00 29.75 324 HIS A C 1
ATOM 1485 O O . HIS A 1 195 ? -15.671 -22.143 -13.497 1.00 33.85 324 HIS A O 1
ATOM 1492 N N . GLY A 1 196 ? -14.874 -23.205 -11.673 1.00 28.84 325 GLY A N 1
ATOM 1493 C CA . GLY A 1 196 ? -14.348 -24.292 -12.500 1.00 30.32 325 GLY A CA 1
ATOM 1494 C C . GLY A 1 196 ? -13.104 -23.940 -13.283 1.00 32.70 325 GLY A C 1
ATOM 1495 O O . GLY A 1 196 ? -12.840 -24.526 -14.349 1.00 33.35 325 GLY A O 1
ATOM 1496 N N . ALA A 1 197 ? -12.299 -23.021 -12.774 1.00 28.13 326 ALA A N 1
ATOM 1497 C CA . ALA A 1 197 ? -11.098 -22.610 -13.489 1.00 31.87 326 ALA A CA 1
ATOM 1498 C C . ALA A 1 197 ? -9.937 -23.577 -13.274 1.00 34.59 326 ALA A C 1
ATOM 1499 O O . ALA A 1 197 ? -9.043 -23.643 -14.112 1.00 36.24 326 ALA A O 1
ATOM 1501 N N . TRP A 1 198 ? -9.892 -24.251 -12.139 1.00 39.34 327 TRP A N 1
ATOM 1502 C CA . TRP A 1 198 ? -8.826 -25.202 -11.826 1.00 49.75 327 TRP A CA 1
ATOM 1503 C C . TRP A 1 198 ? -9.450 -26.217 -10.886 1.00 51.79 327 TRP A C 1
ATOM 1504 O O . TRP A 1 198 ? -10.474 -25.948 -10.220 1.00 48.09 327 TRP A O 1
ATOM 1516 N N . ILE B 1 7 ? -18.238 18.094 -4.302 1.00 50.00 136 ILE M N 1
ATOM 1517 C CA . ILE B 1 7 ? -19.325 17.670 -3.393 1.00 52.79 136 ILE M CA 1
ATOM 1518 C C . ILE B 1 7 ? -19.454 16.124 -3.247 1.00 46.37 136 ILE M C 1
ATOM 1519 O O . ILE B 1 7 ? -20.034 15.628 -2.262 1.00 38.35 136 ILE M O 1
ATOM 1524 N N . ALA B 1 8 ? -18.947 15.368 -4.236 1.00 42.70 137 ALA M N 1
ATOM 1525 C CA . ALA B 1 8 ? -18.917 13.915 -4.195 1.00 38.04 137 ALA M CA 1
ATOM 1526 C C . ALA B 1 8 ? -17.500 13.455 -4.482 1.00 38.74 137 ALA M C 1
ATOM 1527 O O . ALA B 1 8 ? -16.829 14.004 -5.358 1.00 39.62 137 ALA M O 1
ATOM 1529 N N . VAL B 1 9 ? -17.052 12.465 -3.735 1.00 31.57 138 VAL M N 1
ATOM 1530 C CA . VAL B 1 9 ? -15.784 11.778 -3.956 1.00 36.88 138 VAL M CA 1
ATOM 1531 C C . VAL B 1 9 ? -16.075 10.279 -3.974 1.00 36.46 138 VAL M C 1
ATOM 1532 O O . VAL B 1 9 ? -16.803 9.774 -3.108 1.00 34.70 138 VAL M O 1
ATOM 1536 N N . HIS B 1 10 ? -15.497 9.568 -4.953 1.00 33.50 139 HIS M N 1
ATOM 1537 C CA . HIS B 1 10 ? -15.601 8.104 -5.058 1.00 35.05 139 HIS M CA 1
ATOM 1538 C C . HIS B 1 10 ? -14.337 7.446 -4.510 1.00 43.31 139 HIS M C 1
ATOM 1539 O O . HIS B 1 10 ? -13.217 7.882 -4.801 1.00 42.31 139 HIS M O 1
ATOM 1546 N N . ALA B 1 11 ? -14.523 6.413 -3.702 1.00 45.79 140 ALA M N 1
ATOM 1547 C CA . ALA B 1 11 ? -13.414 5.765 -3.025 1.00 51.47 140 ALA M CA 1
ATOM 1548 C C . ALA B 1 11 ? -12.734 4.758 -3.942 1.00 53.31 140 ALA M C 1
ATOM 1549 O O . ALA B 1 11 ? -13.269 4.352 -4.987 1.00 53.44 140 ALA M O 1
ATOM 1551 N N . GLY B 1 12 ? -11.528 4.355 -3.534 1.00 51.52 141 GLY M N 1
ATOM 1552 C CA . GLY B 1 12 ? -10.826 3.286 -4.201 1.00 49.92 141 GLY M CA 1
ATOM 1553 C C . GLY B 1 12 ? -9.866 3.757 -5.278 1.00 51.02 141 GLY M C 1
ATOM 1554 O O . GLY B 1 12 ? -9.870 4.925 -5.704 1.00 48.16 141 GLY M O 1
ATOM 1555 N N . PRO B 1 13 ? -9.005 2.850 -5.728 1.00 45.24 142 PRO M N 1
ATOM 1556 C CA . PRO B 1 13 ? -8.058 3.218 -6.771 1.00 43.31 142 PRO M CA 1
ATOM 1557 C C . PRO B 1 13 ? -8.809 3.751 -7.972 1.00 46.73 142 PRO M C 1
ATOM 1558 O O . PRO B 1 13 ? -9.945 3.363 -8.257 1.00 43.68 142 PRO M O 1
ATOM 1562 N N . ARG B 1 14 ? -8.186 4.713 -8.632 1.00 41.09 143 ARG M N 1
ATOM 1563 C CA . ARG B 1 14 ? -8.784 5.396 -9.757 1.00 40.24 143 ARG M CA 1
ATOM 1564 C C . ARG B 1 14 ? -7.674 6.100 -10.486 1.00 39.51 143 ARG M C 1
ATOM 1565 O O . ARG B 1 14 ? -6.572 6.236 -9.942 1.00 35.95 143 ARG M O 1
ATOM 1573 N N . PRO B 1 15 ? -7.886 6.506 -11.723 1.00 42.83 144 PRO M N 1
ATOM 1574 C CA . PRO B 1 15 ? -6.896 7.351 -12.364 1.00 37.62 144 PRO M CA 1
ATOM 1575 C C . PRO B 1 15 ? -6.926 8.732 -11.734 1.00 32.52 144 PRO M C 1
ATOM 1576 O O . PRO B 1 15 ? -7.925 9.178 -11.166 1.00 33.00 144 PRO M O 1
ATOM 1580 N N . TYR B 1 16 ? -5.809 9.407 -11.852 1.00 34.74 145 TYR M N 1
ATOM 1581 C CA . TYR B 1 16 ? -5.802 10.830 -11.553 1.00 29.54 145 TYR M CA 1
ATOM 1582 C C . TYR B 1 16 ? -6.773 11.554 -12.485 1.00 36.34 145 TYR M C 1
ATOM 1583 O O . TYR B 1 16 ? -7.079 11.077 -13.574 1.00 36.81 145 TYR M O 1
ATOM 1592 N N . GLU B 1 17 ? -7.302 12.694 -12.050 1.00 35.92 146 GLU M N 1
ATOM 1593 C CA . GLU B 1 17 ? -8.293 13.440 -12.827 1.00 40.60 146 GLU M CA 1
ATOM 1594 C C . GLU B 1 17 ? -7.737 14.792 -13.257 1.00 45.37 146 GLU M C 1
ATOM 1595 O O . GLU B 1 17 ? -7.162 15.512 -12.437 1.00 49.01 146 GLU M O 1
ATOM 1601 N N . ASP B 1 18 ? -7.950 15.161 -14.525 1.00 46.68 147 ASP M N 1
ATOM 1602 C CA . ASP B 1 18 ? -7.582 16.486 -15.030 1.00 49.65 147 ASP M CA 1
ATOM 1603 C C . ASP B 1 18 ? -8.839 17.334 -15.042 1.00 50.03 147 ASP M C 1
ATOM 1604 O O . ASP B 1 18 ? -9.712 17.139 -15.893 1.00 47.51 147 ASP M O 1
ATOM 1609 N N . GLN B 1 19 ? -8.941 18.262 -14.089 1.00 51.52 148 GLN M N 1
ATOM 1610 C CA . GLN B 1 19 ? -10.118 19.115 -14.033 1.00 53.25 148 GLN M CA 1
ATOM 1611 C C . GLN B 1 19 ? -10.118 20.126 -15.172 1.00 52.81 148 GLN M C 1
ATOM 1612 O O . GLN B 1 19 ? -11.186 20.586 -15.583 1.00 52.94 148 GLN M O 1
ATOM 1618 N N . ALA B 1 20 ? -8.940 20.470 -15.703 1.00 55.97 149 ALA M N 1
ATOM 1619 C CA . ALA B 1 20 ? -8.880 21.377 -16.847 1.00 53.53 149 ALA M CA 1
ATOM 1620 C C . ALA B 1 20 ? -9.556 20.768 -18.062 1.00 48.53 149 ALA M C 1
ATOM 1621 O O . ALA B 1 20 ? -10.284 21.452 -18.787 1.00 46.21 149 ALA M O 1
ATOM 1623 N N . VAL B 1 21 ? -9.300 19.491 -18.315 1.00 39.24 150 VAL M N 1
ATOM 1624 C CA . VAL B 1 21 ? -9.958 18.778 -19.404 1.00 35.29 150 VAL M CA 1
ATOM 1625 C C . VAL B 1 21 ? -11.443 18.641 -19.113 1.00 34.13 150 VAL M C 1
ATOM 1626 O O . VAL B 1 21 ? -12.282 18.985 -19.951 1.00 33.74 150 VAL M O 1
ATOM 1630 N N . LEU B 1 22 ? -11.792 18.160 -17.912 1.00 29.36 151 LEU M N 1
ATOM 1631 C CA . LEU B 1 22 ? -13.196 17.982 -17.552 1.00 30.38 151 LEU M CA 1
ATOM 1632 C C . LEU B 1 22 ? -13.952 19.294 -17.651 1.00 32.52 151 LEU M C 1
ATOM 1633 O O . LEU B 1 22 ? -15.129 19.315 -18.043 1.00 34.04 151 LEU M O 1
ATOM 1638 N N . GLY B 1 23 ? -13.295 20.390 -17.282 1.00 33.97 152 GLY M N 1
ATOM 1639 C CA . GLY B 1 23 ? -13.974 21.673 -17.291 1.00 36.36 152 GLY M CA 1
ATOM 1640 C C . GLY B 1 23 ? -14.230 22.154 -18.698 1.00 39.48 152 GLY M C 1
ATOM 1641 O O . GLY B 1 23 ? -15.300 22.697 -18.993 1.00 41.81 152 GLY M O 1
ATOM 1642 N N . ALA B 1 24 ? -13.244 21.971 -19.581 1.00 38.51 153 ALA M N 1
ATOM 1643 C CA . ALA B 1 24 ? -13.419 22.298 -20.987 1.00 35.01 153 ALA M CA 1
ATOM 1644 C C . ALA B 1 24 ? -14.591 21.532 -21.581 1.00 34.11 153 ALA M C 1
ATOM 1645 O O . ALA B 1 24 ? -15.419 22.104 -22.293 1.00 37.42 153 ALA M O 1
ATOM 1647 N N . ILE B 1 25 ? -14.662 20.218 -21.314 1.00 33.01 154 ILE M N 1
ATOM 1648 C CA . ILE B 1 25 ? -15.738 19.399 -21.843 1.00 27.44 154 ILE M CA 1
ATOM 1649 C C . ILE B 1 25 ? -17.093 19.887 -21.347 1.00 31.88 154 ILE M C 1
ATOM 1650 O O . ILE B 1 25 ? -18.033 20.081 -22.129 1.00 32.06 154 ILE M O 1
ATOM 1655 N N . ARG B 1 26 ? -17.223 20.084 -20.031 1.00 34.87 155 ARG M N 1
ATOM 1656 C CA . ARG B 1 26 ? -18.480 20.582 -19.468 1.00 39.75 155 ARG M CA 1
ATOM 1657 C C . ARG B 1 26 ? -18.872 21.945 -20.057 1.00 37.44 155 ARG M C 1
ATOM 1658 O O . ARG B 1 26 ? -20.049 22.181 -20.339 1.00 43.50 155 ARG M O 1
ATOM 1666 N N . ALA B 1 27 ? -17.900 22.823 -20.307 1.00 36.04 156 ALA M N 1
ATOM 1667 C CA . ALA B 1 27 ? -18.226 24.122 -20.902 1.00 35.62 156 ALA M CA 1
ATOM 1668 C C . ALA B 1 27 ? -18.718 23.970 -22.332 1.00 38.31 156 ALA M C 1
ATOM 1669 O O . ALA B 1 27 ? -19.604 24.711 -22.779 1.00 42.48 156 ALA M O 1
ATOM 1671 N N . ALA B 1 28 ? -18.108 23.060 -23.088 1.00 35.94 157 ALA M N 1
ATOM 1672 C CA . ALA B 1 28 ? -18.572 22.836 -24.446 1.00 34.23 157 ALA M CA 1
ATOM 1673 C C . ALA B 1 28 ? -19.975 22.269 -24.429 1.00 32.90 157 ALA M C 1
ATOM 1674 O O . ALA B 1 28 ? -20.824 22.689 -25.222 1.00 34.89 157 ALA M O 1
ATOM 1676 N N . ILE B 1 29 ? -20.243 21.304 -23.548 1.00 32.42 158 ILE M N 1
ATOM 1677 C CA . ILE B 1 29 ? -21.575 20.714 -23.505 1.00 34.90 158 ILE M CA 1
ATOM 1678 C C . ILE B 1 29 ? -22.611 21.767 -23.107 1.00 39.80 158 ILE M C 1
ATOM 1679 O O . ILE B 1 29 ? -23.701 21.854 -23.689 1.00 38.19 158 ILE M O 1
ATOM 1684 N N . LYS B 1 30 ? -22.283 22.589 -22.120 1.00 43.38 159 LYS M N 1
ATOM 1685 C CA . LYS B 1 30 ? -23.237 23.586 -21.648 1.00 44.85 159 LYS M CA 1
ATOM 1686 C C . LYS B 1 30 ? -23.520 24.615 -22.727 1.00 44.45 159 LYS M C 1
ATOM 1687 O O . LYS B 1 30 ? -24.645 25.117 -22.845 1.00 49.31 159 LYS M O 1
ATOM 1689 N N . GLY B 1 31 ? -22.513 24.956 -23.516 1.00 38.99 160 GLY M N 1
ATOM 1690 C CA . GLY B 1 31 ? -22.685 25.940 -24.547 1.00 40.00 160 GLY M CA 1
ATOM 1691 C C . GLY B 1 31 ? -23.141 25.412 -25.877 1.00 37.31 160 GLY M C 1
ATOM 1692 O O . GLY B 1 31 ? -23.187 26.221 -26.811 1.00 38.41 160 GLY M O 1
ATOM 1693 N N . LEU B 1 32 ? -23.451 24.106 -25.975 1.00 37.14 161 LEU M N 1
ATOM 1694 C CA . LEU B 1 32 ? -23.788 23.442 -27.231 1.00 40.13 161 LEU M CA 1
ATOM 1695 C C . LEU B 1 32 ? -22.732 23.739 -28.293 1.00 34.77 161 LEU M C 1
ATOM 1696 O O . LEU B 1 32 ? -23.035 24.064 -29.437 1.00 32.30 161 LEU M O 1
ATOM 1701 N N . GLN B 1 33 ? -21.468 23.587 -27.905 1.00 33.75 162 GLN M N 1
ATOM 1702 C CA . GLN B 1 33 ? -20.358 23.964 -28.764 1.00 30.09 162 GLN M CA 1
ATOM 1703 C C . GLN B 1 33 ? -19.586 22.712 -29.159 1.00 26.95 162 GLN M C 1
ATOM 1704 O O . GLN B 1 33 ? -19.622 21.680 -28.472 1.00 28.57 162 GLN M O 1
ATOM 1710 N N . ALA B 1 34 ? -18.924 22.826 -30.311 1.00 33.01 163 ALA M N 1
ATOM 1711 C CA . ALA B 1 34 ? -18.045 21.753 -30.743 1.00 32.15 163 ALA M CA 1
ATOM 1712 C C . ALA B 1 34 ? -16.756 21.751 -29.930 1.00 29.25 163 ALA M C 1
ATOM 1713 O O . ALA B 1 34 ? -16.322 22.770 -29.400 1.00 33.59 163 ALA M O 1
ATOM 1715 N N . LEU B 1 35 ? -16.181 20.576 -29.824 1.00 29.06 164 LEU M N 1
ATOM 1716 C CA . LEU B 1 35 ? -14.915 20.356 -29.157 1.00 33.62 164 LEU M CA 1
ATOM 1717 C C . LEU B 1 35 ? -13.932 19.750 -30.150 1.00 35.57 164 LEU M C 1
ATOM 1718 O O . LEU B 1 35 ? -14.296 18.855 -30.926 1.00 34.93 164 LEU M O 1
ATOM 1723 N N . SER B 1 36 ? -12.677 20.210 -30.107 1.00 33.26 165 SER M N 1
ATOM 1724 C CA . SER B 1 36 ? -11.602 19.656 -30.921 1.00 36.48 165 SER M CA 1
ATOM 1725 C C . SER B 1 36 ? -10.455 19.188 -30.028 1.00 38.13 165 SER M C 1
ATOM 1726 O O . SER B 1 36 ? -10.239 19.739 -28.943 1.00 39.69 165 SER M O 1
ATOM 1729 N N . PHE B 1 37 ? -9.793 18.106 -30.444 1.00 35.17 166 PHE M N 1
ATOM 1730 C CA . PHE B 1 37 ? -8.629 17.568 -29.724 1.00 36.24 166 PHE M CA 1
ATOM 1731 C C . PHE B 1 37 ? -7.821 16.661 -30.648 1.00 35.44 166 PHE M C 1
ATOM 1732 O O . PHE B 1 37 ? -8.344 16.080 -31.596 1.00 36.60 166 PHE M O 1
ATOM 1740 N N . ARG B 1 38 ? -6.531 16.557 -30.369 1.00 39.82 167 ARG M N 1
ATOM 1741 C CA . ARG B 1 38 ? -5.748 15.496 -30.965 1.00 36.96 167 ARG M CA 1
ATOM 1742 C C . ARG B 1 38 ? -5.997 14.225 -30.160 1.00 34.33 167 ARG M C 1
ATOM 1743 O O . ARG B 1 38 ? -6.012 14.248 -28.925 1.00 34.20 167 ARG M O 1
ATOM 1751 N N . TYR B 1 39 ? -6.213 13.125 -30.860 1.00 33.61 168 TYR M N 1
ATOM 1752 C CA . TYR B 1 39 ? -6.556 11.874 -30.206 1.00 35.42 168 TYR M CA 1
ATOM 1753 C C . TYR B 1 39 ? -5.504 10.825 -30.529 1.00 31.57 168 TYR M C 1
ATOM 1754 O O . TYR B 1 39 ? -5.299 10.494 -31.704 1.00 37.05 168 TYR M O 1
ATOM 1763 N N . GLU B 1 40 ? -4.865 10.306 -29.477 1.00 37.56 169 GLU M N 1
ATOM 1764 C CA . GLU B 1 40 ? -3.832 9.266 -29.540 1.00 49.29 169 GLU M CA 1
ATOM 1765 C C . GLU B 1 40 ? -4.477 7.916 -29.220 1.00 53.57 169 GLU M C 1
ATOM 1766 O O . GLU B 1 40 ? -4.285 7.359 -28.144 1.00 64.17 169 GLU M O 1
ATOM 1772 N N . GLY B 1 41 ? -5.255 7.399 -30.160 1.00 48.41 170 GLY M N 1
ATOM 1773 C CA . GLY B 1 41 ? -5.961 6.136 -29.986 1.00 42.89 170 GLY M CA 1
ATOM 1774 C C . GLY B 1 41 ? -6.737 5.879 -31.257 1.00 41.99 170 GLY M C 1
ATOM 1775 O O . GLY B 1 41 ? -6.805 6.736 -32.148 1.00 41.53 170 GLY M O 1
ATOM 1776 N N . GLY B 1 42 ? -7.311 4.680 -31.343 1.00 40.78 171 GLY M N 1
ATOM 1777 C CA . GLY B 1 42 ? -8.095 4.299 -32.520 1.00 42.60 171 GLY M CA 1
ATOM 1778 C C . GLY B 1 42 ? -7.256 4.228 -33.785 1.00 53.33 171 GLY M C 1
ATOM 1779 O O . GLY B 1 42 ? -6.037 4.078 -33.741 1.00 53.64 171 GLY M O 1
ATOM 1780 N N . SER B 1 43 ? -7.913 4.412 -34.940 1.00 59.66 172 SER M N 1
ATOM 1781 C CA . SER B 1 43 ? -7.246 4.163 -36.221 1.00 57.68 172 SER M CA 1
ATOM 1782 C C . SER B 1 43 ? -6.194 5.221 -36.560 1.00 62.69 172 SER M C 1
ATOM 1783 O O . SER B 1 43 ? -5.112 4.871 -37.034 1.00 67.40 172 SER M O 1
ATOM 1786 N N . THR B 1 44 ? -6.451 6.511 -36.313 1.00 59.54 173 THR M N 1
ATOM 1787 C CA . THR B 1 44 ? -5.536 7.582 -36.714 1.00 58.75 173 THR M CA 1
ATOM 1788 C C . THR B 1 44 ? -4.995 8.356 -35.510 1.00 53.70 173 THR M C 1
ATOM 1789 O O . THR B 1 44 ? -5.333 9.531 -35.301 1.00 51.72 173 THR M O 1
ATOM 1793 N N . PRO B 1 45 ? -4.099 7.754 -34.735 1.00 50.17 174 PRO M N 1
ATOM 1794 C CA . PRO B 1 45 ? -3.511 8.468 -33.591 1.00 51.14 174 PRO M CA 1
ATOM 1795 C C . PRO B 1 45 ? -2.918 9.822 -33.982 1.00 52.58 174 PRO M C 1
ATOM 1796 O O . PRO B 1 45 ? -2.511 10.042 -35.121 1.00 61.75 174 PRO M O 1
ATOM 1800 N N . GLY B 1 46 ? -2.882 10.739 -33.011 1.00 55.10 175 GLY M N 1
ATOM 1801 C CA . GLY B 1 46 ? -2.325 12.078 -33.195 1.00 56.60 175 GLY M CA 1
ATOM 1802 C C . GLY B 1 46 ? -3.236 13.084 -33.878 1.00 54.05 175 GLY M C 1
ATOM 1803 O O . GLY B 1 46 ? -3.172 14.292 -33.608 1.00 53.54 175 GLY M O 1
ATOM 1804 N N . ARG B 1 47 ? -4.091 12.568 -34.760 1.00 44.41 176 ARG M N 1
ATOM 1805 C CA . ARG B 1 47 ? -4.929 13.382 -35.631 1.00 46.32 176 ARG M CA 1
ATOM 1806 C C . ARG B 1 47 ? -5.937 14.239 -34.850 1.00 41.26 176 ARG M C 1
ATOM 1807 O O . ARG B 1 47 ? -6.472 13.829 -33.821 1.00 41.90 176 ARG M O 1
ATOM 1815 N N . THR B 1 48 ? -6.193 15.449 -35.347 1.00 40.82 177 THR M N 1
ATOM 1816 C CA . THR B 1 48 ? -7.159 16.334 -34.701 1.00 40.02 177 THR M CA 1
ATOM 1817 C C . THR B 1 48 ? -8.583 15.906 -35.080 1.00 37.61 177 THR M C 1
ATOM 1818 O O . THR B 1 48 ? -8.887 15.653 -36.255 1.00 40.86 177 THR M O 1
ATOM 1822 N N . ARG B 1 49 ? -9.444 15.826 -34.078 1.00 37.16 178 ARG M N 1
ATOM 1823 C CA . ARG B 1 49 ? -10.825 15.386 -34.237 1.00 36.33 178 ARG M CA 1
ATOM 1824 C C . ARG B 1 49 ? -11.750 16.496 -33.767 1.00 37.58 178 ARG M C 1
ATOM 1825 O O . ARG B 1 49 ? -11.470 17.158 -32.764 1.00 38.01 178 ARG M O 1
ATOM 1833 N N . GLU B 1 50 ? -12.839 16.724 -34.504 1.00 35.77 179 GLU M N 1
ATOM 1834 C CA . GLU B 1 50 ? -13.835 17.713 -34.114 1.00 31.34 179 GLU M CA 1
ATOM 1835 C C . GLU B 1 50 ? -15.105 16.937 -33.828 1.00 31.04 179 GLU M C 1
ATOM 1836 O O . GLU B 1 50 ? -15.596 16.213 -34.701 1.00 33.48 179 GLU M O 1
ATOM 1842 N N . VAL B 1 51 ? -15.622 17.076 -32.614 1.00 27.05 180 VAL M N 1
ATOM 1843 C CA . VAL B 1 51 ? -16.723 16.233 -32.161 1.00 26.64 180 VAL M CA 1
ATOM 1844 C C . VAL B 1 51 ? -17.843 17.068 -31.564 1.00 27.08 180 VAL M C 1
ATOM 1845 O O . VAL B 1 51 ? -17.696 18.255 -31.209 1.00 29.93 180 VAL M O 1
ATOM 1849 N N . THR B 1 52 ? -19.003 16.426 -31.501 1.00 26.65 181 THR M N 1
ATOM 1850 C CA . THR B 1 52 ? -20.112 16.943 -30.726 1.00 28.18 181 THR M CA 1
ATOM 1851 C C . THR B 1 52 ? -20.016 16.276 -29.350 1.00 23.40 181 THR M C 1
ATOM 1852 O O . THR B 1 52 ? -20.260 15.070 -29.245 1.00 21.97 181 THR M O 1
ATOM 1856 N N . PRO B 1 53 ? -19.632 17.022 -28.304 1.00 25.82 182 PRO M N 1
ATOM 1857 C CA . PRO B 1 53 ? -19.497 16.368 -26.968 1.00 25.09 182 PRO M CA 1
ATOM 1858 C C . PRO B 1 53 ? -20.863 16.101 -26.377 1.00 25.72 182 PRO M C 1
ATOM 1859 O O . PRO B 1 53 ? -21.802 16.906 -26.554 1.00 29.09 182 PRO M O 1
ATOM 1863 N N . LEU B 1 54 ? -20.975 14.957 -25.700 1.00 24.43 183 LEU M N 1
ATOM 1864 C CA . LEU B 1 54 ? -22.255 14.506 -25.154 1.00 25.94 183 LEU M CA 1
ATOM 1865 C C . LEU B 1 54 ? -22.241 14.295 -23.655 1.00 28.47 183 LEU M C 1
ATOM 1866 O O . LEU B 1 54 ? -23.287 14.475 -23.036 1.00 32.55 183 LEU M O 1
ATOM 1871 N N . GLY B 1 55 ? -21.099 13.989 -23.062 1.00 26.54 184 GLY M N 1
ATOM 1872 C CA . GLY B 1 55 ? -21.042 13.803 -21.619 1.00 28.09 184 GLY M CA 1
ATOM 1873 C C . GLY B 1 55 ? -19.737 13.146 -21.245 1.00 24.82 184 GLY M C 1
ATOM 1874 O O . GLY B 1 55 ? -18.850 12.989 -22.074 1.00 27.25 184 GLY M O 1
ATOM 1875 N N . VAL B 1 56 ? -19.607 12.794 -19.954 1.00 28.41 185 VAL M N 1
ATOM 1876 C CA . VAL B 1 56 ? -18.384 12.193 -19.445 1.00 27.07 185 VAL M CA 1
ATOM 1877 C C . VAL B 1 56 ? -18.813 10.924 -18.752 1.00 24.65 185 VAL M C 1
ATOM 1878 O O . VAL B 1 56 ? -19.850 10.905 -18.080 1.00 25.80 185 VAL M O 1
ATOM 1882 N N . LEU B 1 57 ? -18.059 9.858 -19.009 1.00 27.84 186 LEU M N 1
ATOM 1883 C CA . LEU B 1 57 ? -18.297 8.531 -18.403 1.00 27.91 186 LEU M CA 1
ATOM 1884 C C . LEU B 1 57 ? -17.146 8.260 -17.434 1.00 25.37 186 LEU M C 1
ATOM 1885 O O . LEU B 1 57 ? -16.009 8.176 -17.891 1.00 28.67 186 LEU M O 1
ATOM 1890 N N . PHE B 1 58 ? -17.451 8.130 -16.145 1.00 31.24 187 PHE M N 1
ATOM 1891 C CA . PHE B 1 58 ? -16.397 7.878 -15.131 1.00 32.71 187 PHE M CA 1
ATOM 1892 C C . PHE B 1 58 ? -16.303 6.380 -14.831 1.00 29.66 187 PHE M C 1
ATOM 1893 O O . PHE B 1 58 ? -17.323 5.737 -14.616 1.00 31.39 187 PHE M O 1
ATOM 1901 N N . GLY B 1 59 ? -15.076 5.873 -14.806 1.00 36.74 188 GLY M N 1
ATOM 1902 C CA . GLY B 1 59 ? -14.791 4.448 -14.571 1.00 37.02 188 GLY M CA 1
ATOM 1903 C C . GLY B 1 59 ? -13.602 4.043 -15.416 1.00 48.47 188 GLY M C 1
ATOM 1904 O O . GLY B 1 59 ? -13.372 4.705 -16.439 1.00 55.40 188 GLY M O 1
ATOM 1905 N N . ARG B 1 60 ? -12.872 3.009 -15.005 1.00 47.70 189 ARG M N 1
ATOM 1906 C CA . ARG B 1 60 ? -11.667 2.586 -15.759 1.00 45.00 189 ARG M CA 1
ATOM 1907 C C . ARG B 1 60 ? -10.742 3.803 -15.935 1.00 46.80 189 ARG M C 1
ATOM 1908 O O . ARG B 1 60 ? -10.335 4.361 -14.926 1.00 46.18 189 ARG M O 1
ATOM 1916 N N . SER B 1 61 ? -10.327 4.174 -17.141 1.00 48.59 190 SER M N 1
ATOM 1917 C CA . SER B 1 61 ? -9.612 5.476 -17.302 1.00 59.52 190 SER M CA 1
ATOM 1918 C C . SER B 1 61 ? -10.689 6.505 -17.704 1.00 66.93 190 SER M C 1
ATOM 1919 O O . SER B 1 61 ? -11.542 6.107 -18.376 1.00 71.81 190 SER M O 1
ATOM 1922 N N . ASN B 1 62 ? -10.660 7.802 -17.407 1.00 67.22 191 ASN M N 1
ATOM 1923 C CA . ASN B 1 62 ? -11.894 8.603 -17.732 1.00 52.21 191 ASN M CA 1
ATOM 1924 C C . ASN B 1 62 ? -12.232 8.708 -19.237 1.00 34.23 191 ASN M C 1
ATOM 1925 O O . ASN B 1 62 ? -11.314 8.614 -20.046 1.00 39.29 191 ASN M O 1
ATOM 1930 N N . TYR B 1 63 ? -13.519 8.864 -19.591 1.00 30.65 192 TYR M N 1
ATOM 1931 C CA . TYR B 1 63 ? -13.889 8.932 -21.034 1.00 27.47 192 TYR M CA 1
ATOM 1932 C C . TYR B 1 63 ? -14.864 10.060 -21.368 1.00 24.16 192 TYR M C 1
ATOM 1933 O O . TYR B 1 63 ? -15.805 10.337 -20.629 1.00 27.97 192 TYR M O 1
ATOM 1942 N N . LEU B 1 64 ? -14.621 10.660 -22.525 1.00 26.56 193 LEU M N 1
ATOM 1943 C CA . LEU B 1 64 ? -15.555 11.654 -23.084 1.00 26.03 193 LEU M CA 1
ATOM 1944 C C . LEU B 1 64 ? -16.481 10.839 -23.992 1.00 26.08 193 LEU M C 1
ATOM 1945 O O . LEU B 1 64 ? -15.993 9.934 -24.654 1.00 26.55 193 LEU M O 1
ATOM 1950 N N . VAL B 1 65 ? -17.780 11.080 -23.922 1.00 22.46 194 VAL M N 1
ATOM 1951 C CA . VAL B 1 65 ? -18.725 10.449 -24.844 1.00 20.63 194 VAL M CA 1
ATOM 1952 C C . VAL B 1 65 ? -19.068 11.509 -25.865 1.00 21.85 194 VAL M C 1
ATOM 1953 O O . VAL B 1 65 ? -19.477 12.620 -25.491 1.00 24.00 194 VAL M O 1
ATOM 1957 N N . ALA B 1 66 ? -18.803 11.197 -27.125 1.00 21.82 195 ALA M N 1
ATOM 1958 C CA . ALA B 1 66 ? -18.965 12.232 -28.161 1.00 20.67 195 ALA M CA 1
ATOM 1959 C C . ALA B 1 66 ? -19.157 11.561 -29.506 1.00 26.22 195 ALA M C 1
ATOM 1960 O O . ALA B 1 66 ? -18.766 10.404 -29.691 1.00 24.59 195 ALA M O 1
ATOM 1962 N N . LEU B 1 67 ? -19.816 12.256 -30.422 1.00 25.05 196 LEU M N 1
ATOM 1963 C CA . LEU B 1 67 ? -19.994 11.708 -31.766 1.00 26.18 196 LEU M CA 1
ATOM 1964 C C . LEU B 1 67 ? -19.239 12.565 -32.765 1.00 27.43 196 LEU M C 1
ATOM 1965 O O . LEU B 1 67 ? -18.922 13.759 -32.511 1.00 27.69 196 LEU M O 1
ATOM 1970 N N . GLU B 1 68 ? -18.953 11.949 -33.930 1.00 26.73 197 GLU M N 1
ATOM 1971 C CA . GLU B 1 68 ? -18.160 12.606 -34.954 1.00 27.32 197 GLU M CA 1
ATOM 1972 C C . GLU B 1 68 ? -18.825 12.349 -36.306 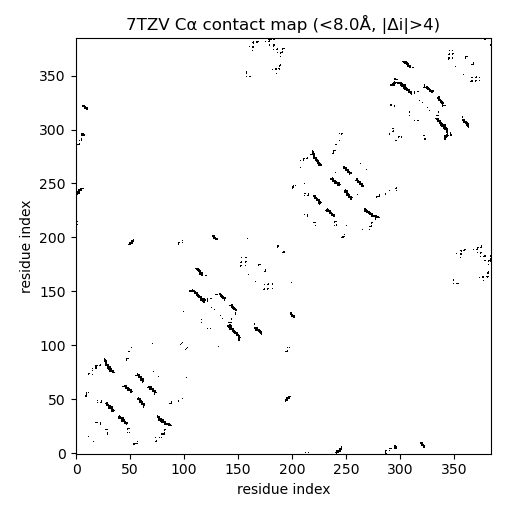1.00 27.67 197 GLU M C 1
ATOM 1973 O O . GLU B 1 68 ? -19.174 11.193 -36.588 1.00 31.60 197 GLU M O 1
ATOM 1979 N N . GLY B 1 69 ? -19.049 13.413 -37.083 1.00 27.98 198 GLY M N 1
ATOM 1980 C CA . GLY B 1 69 ? -19.600 13.298 -38.426 1.00 28.94 198 GLY M CA 1
ATOM 1981 C C . GLY B 1 69 ? -21.123 13.198 -38.443 1.00 27.37 198 GLY M C 1
ATOM 1982 O O . GLY B 1 69 ? -21.792 12.948 -37.407 1.00 31.49 198 GLY M O 1
ATOM 1983 N N . LYS B 1 70 ? -21.671 13.384 -39.661 1.00 30.43 199 LYS M N 1
ATOM 1984 C CA . LYS B 1 70 ? -23.109 13.363 -39.902 1.00 28.37 199 LYS M CA 1
ATOM 1985 C C . LYS B 1 70 ? -23.607 11.961 -39.585 1.00 28.77 199 LYS M C 1
ATOM 1986 O O . LYS B 1 70 ? -23.127 10.977 -40.170 1.00 30.31 199 LYS M O 1
ATOM 1992 N N . GLY B 1 71 ? -24.575 11.884 -38.678 1.00 26.88 200 GLY M N 1
ATOM 1993 C CA . GLY B 1 71 ? -25.188 10.638 -38.230 1.00 27.54 200 GLY M CA 1
ATOM 1994 C C . GLY B 1 71 ? -24.286 9.755 -37.401 1.00 25.92 200 GLY M C 1
ATOM 1995 O O . GLY B 1 71 ? -24.611 8.580 -37.148 1.00 29.15 200 GLY M O 1
ATOM 1996 N N . GLY B 1 72 ? -23.176 10.318 -36.944 1.00 26.47 201 GLY M N 1
ATOM 1997 C CA . GLY B 1 72 ? -22.268 9.538 -36.094 1.00 26.33 201 GLY M CA 1
ATOM 1998 C C . GLY B 1 72 ? -22.961 9.056 -34.832 1.00 29.25 201 GLY M C 1
ATOM 1999 O O . GLY B 1 72 ? -23.736 9.808 -34.238 1.00 27.27 201 GLY M O 1
ATOM 2000 N N . LYS B 1 73 ? -22.724 7.801 -34.473 1.00 28.17 202 LYS M N 1
ATOM 2001 C CA . LYS B 1 73 ? -23.267 7.243 -33.212 1.00 29.45 202 LYS M CA 1
ATOM 2002 C C . LYS B 1 73 ? -22.295 7.671 -32.126 1.00 26.76 202 LYS M C 1
ATOM 2003 O O . LYS B 1 73 ? -21.094 7.810 -32.426 1.00 27.58 202 LYS M O 1
ATOM 2009 N N . PRO B 1 74 ? -22.627 7.942 -30.691 1.00 27.57 203 PRO M N 1
ATOM 2010 C CA . PRO B 1 74 ? -21.761 8.257 -29.562 1.00 24.75 203 PRO M CA 1
ATOM 2011 C C . PRO B 1 74 ? -20.635 7.240 -29.441 1.00 23.40 203 PRO M C 1
ATOM 2012 O O . PRO B 1 74 ? -20.850 6.022 -29.545 1.00 26.46 203 PRO M O 1
ATOM 2016 N N . ARG B 1 75 ? -19.429 7.735 -29.264 1.00 24.33 204 ARG M N 1
ATOM 2017 C CA . ARG B 1 75 ? -18.304 6.859 -28.977 1.00 23.32 204 ARG M CA 1
ATOM 2018 C C . ARG B 1 75 ? -17.638 7.293 -27.675 1.00 24.53 204 ARG M C 1
ATOM 2019 O O . ARG B 1 75 ? -17.833 8.425 -27.217 1.00 25.53 204 ARG M O 1
ATOM 2027 N N . SER B 1 76 ? -16.833 6.404 -27.099 1.00 23.62 205 SER M N 1
ATOM 2028 C CA . SER B 1 76 ? -16.063 6.688 -25.895 1.00 23.82 205 SER M CA 1
ATOM 2029 C C . SER B 1 76 ? -14.627 7.019 -26.259 1.00 24.53 205 SER M C 1
ATOM 2030 O O . SER B 1 76 ? -14.024 6.354 -27.111 1.00 28.97 205 SER M O 1
ATOM 2033 N N . TRP B 1 77 ? -14.105 8.093 -25.656 1.00 25.58 206 TRP M N 1
ATOM 2034 C CA . TRP B 1 77 ? -12.781 8.637 -25.945 1.00 26.37 206 TRP M CA 1
ATOM 2035 C C . TRP B 1 77 ? -12.049 8.761 -24.621 1.00 31.32 206 TRP M C 1
ATOM 2036 O O . TRP B 1 77 ? -12.534 9.417 -23.705 1.00 28.14 206 TRP M O 1
ATOM 2047 N N . ARG B 1 78 ? -10.897 8.104 -24.497 1.00 33.38 207 ARG M N 1
ATOM 2048 C CA . ARG B 1 78 ? -10.166 8.189 -23.246 1.00 30.10 207 ARG M CA 1
ATOM 2049 C C . ARG B 1 78 ? -9.559 9.568 -23.065 1.00 29.92 207 ARG M C 1
ATOM 2050 O O . ARG B 1 78 ? -8.852 10.045 -23.953 1.00 34.41 207 ARG M O 1
ATOM 2058 N N . LEU B 1 79 ? -9.786 10.151 -21.886 1.00 36.14 208 LEU M N 1
ATOM 2059 C CA . LEU B 1 79 ? -9.323 11.511 -21.622 1.00 36.14 208 LEU M CA 1
ATOM 2060 C C . LEU B 1 79 ? -7.803 11.618 -21.735 1.00 40.92 208 LEU M C 1
ATOM 2061 O O . LEU B 1 79 ? -7.284 12.601 -22.273 1.00 45.61 208 LEU M O 1
ATOM 2066 N N . ASP B 1 80 ? -7.072 10.614 -21.252 1.00 42.56 209 ASP M N 1
ATOM 2067 C CA . ASP B 1 80 ? -5.616 10.640 -21.332 1.00 45.01 209 ASP M CA 1
ATOM 2068 C C . ASP B 1 80 ? -5.080 10.383 -22.736 1.00 46.42 209 ASP M C 1
ATOM 2069 O O . ASP B 1 80 ? -3.856 10.371 -22.919 1.00 51.71 209 ASP M O 1
ATOM 2074 N N . ARG B 1 81 ? -5.928 10.140 -23.731 1.00 37.83 210 ARG M N 1
ATOM 2075 C CA . ARG B 1 81 ? -5.444 10.085 -25.087 1.00 34.36 210 ARG M CA 1
ATOM 2076 C C . ARG B 1 81 ? -5.815 11.355 -25.854 1.00 32.34 210 ARG M C 1
ATOM 2077 O O . ARG B 1 81 ? -5.499 11.460 -27.048 1.00 39.71 210 ARG M O 1
ATOM 2085 N N . MET B 1 82 ? -6.463 12.285 -25.166 1.00 36.30 211 MET M N 1
ATOM 2086 C CA . MET B 1 82 ? -6.838 13.594 -25.693 1.00 37.17 211 MET M CA 1
ATOM 2087 C C . MET B 1 82 ? -5.800 14.652 -25.337 1.00 41.82 211 MET M C 1
ATOM 2088 O O . MET B 1 82 ? -5.386 14.784 -24.180 1.00 45.00 211 MET M O 1
ATOM 2093 N N . SER B 1 83 ? -5.464 15.481 -26.315 1.00 39.41 212 SER M N 1
ATOM 2094 C CA . SER B 1 83 ? -4.635 16.634 -26.007 1.00 41.81 212 SER M CA 1
ATOM 2095 C C . SER B 1 83 ? -5.014 17.745 -26.967 1.00 46.39 212 SER M C 1
ATOM 2096 O O . SER B 1 83 ? -5.689 17.515 -27.981 1.00 47.20 212 SER M O 1
ATOM 2099 N N . ASP B 1 84 ? -4.482 18.932 -26.674 1.00 52.17 213 ASP M N 1
ATOM 2100 C CA . ASP B 1 84 ? -4.778 20.153 -27.415 1.00 46.47 213 ASP M CA 1
ATOM 2101 C C . ASP B 1 84 ? -6.278 20.411 -27.457 1.00 44.12 213 ASP M C 1
ATOM 2102 O O . ASP B 1 84 ? -6.856 20.671 -28.521 1.00 43.70 213 ASP M O 1
ATOM 2107 N N . LEU B 1 85 ? -6.893 20.382 -26.276 1.00 43.75 214 LEU M N 1
ATOM 2108 C CA . LEU B 1 85 ? -8.341 20.521 -26.158 1.00 42.09 214 LEU M CA 1
ATOM 2109 C C . LEU B 1 85 ? -8.754 21.943 -26.498 1.00 42.15 214 LEU M C 1
ATOM 2110 O O . LEU B 1 85 ? -8.162 22.908 -25.999 1.00 43.60 214 LEU M O 1
ATOM 2115 N N . LYS B 1 86 ? -9.756 22.092 -27.368 1.00 38.22 215 LYS M N 1
ATOM 2116 C CA . LYS B 1 86 ? -10.230 23.422 -27.729 1.00 38.04 215 LYS M CA 1
ATOM 2117 C C . LYS B 1 86 ? -11.745 23.401 -27.725 1.00 36.92 215 LYS M C 1
ATOM 2118 O O . LYS B 1 86 ? -12.351 22.500 -28.314 1.00 38.33 215 LYS M O 1
ATOM 2124 N N . VAL B 1 87 ? -12.342 24.352 -27.026 1.00 38.82 216 VAL M N 1
ATOM 2125 C CA . VAL B 1 87 ? -13.772 24.577 -27.131 1.00 38.40 216 VAL M CA 1
ATOM 2126 C C . VAL B 1 87 ? -13.948 25.529 -28.301 1.00 37.53 216 VAL M C 1
ATOM 2127 O O . VAL B 1 87 ? -13.429 26.656 -28.286 1.00 40.71 216 VAL M O 1
ATOM 2131 N N . LEU B 1 88 ? -14.612 25.066 -29.350 1.00 36.61 217 LEU M N 1
ATOM 2132 C CA . LEU B 1 88 ? -14.714 25.873 -30.559 1.00 38.35 217 LEU M CA 1
ATOM 2133 C C . LEU B 1 88 ? -15.847 26.876 -30.404 1.00 37.90 217 LEU M C 1
ATOM 2134 O O . LEU B 1 88 ? -16.868 26.559 -29.800 1.00 41.61 217 LEU M O 1
ATOM 2139 N N . ASP B 1 89 ? -15.678 28.096 -30.933 1.00 41.75 218 ASP M N 1
ATOM 2140 C CA . ASP B 1 89 ? -16.811 29.026 -30.904 1.00 43.60 218 ASP M CA 1
ATOM 2141 C C . ASP B 1 89 ? -17.674 28.762 -32.135 1.00 42.30 218 ASP M C 1
ATOM 2142 O O . ASP B 1 89 ? -17.670 29.506 -33.133 1.00 46.79 218 ASP M O 1
ATOM 2147 N N . LYS B 1 90 ? -18.469 27.726 -32.020 1.00 40.00 219 LYS M N 1
ATOM 2148 C CA . LYS B 1 90 ? -19.170 27.097 -33.129 1.00 41.95 219 LYS M CA 1
ATOM 2149 C C . LYS B 1 90 ? -20.201 26.135 -32.557 1.00 35.13 219 LYS M C 1
ATOM 2150 O O . LYS B 1 90 ? -19.864 25.322 -31.686 1.00 34.76 219 LYS M O 1
ATOM 2156 N N . PRO B 1 91 ? -21.455 26.168 -32.999 1.00 31.06 220 PRO M N 1
ATOM 2157 C CA . PRO B 1 91 ? -22.452 25.245 -32.443 1.00 31.02 220 PRO M CA 1
ATOM 2158 C C . PRO B 1 91 ? -22.243 23.802 -32.895 1.00 32.72 220 PRO M C 1
ATOM 2159 O O . PRO B 1 91 ? -21.748 23.531 -33.988 1.00 37.29 220 PRO M O 1
ATOM 2163 N N . ALA B 1 92 ? -22.662 22.913 -32.020 1.00 28.72 221 ALA M N 1
ATOM 2164 C CA . ALA B 1 92 ? -22.659 21.464 -32.278 1.00 26.80 221 ALA M CA 1
ATOM 2165 C C . ALA B 1 92 ? -23.858 20.880 -31.561 1.00 39.93 221 ALA M C 1
ATOM 2166 O O . ALA B 1 92 ? -23.735 20.334 -30.464 1.00 43.13 221 ALA M O 1
ATOM 2168 N N . PRO B 1 93 ? -25.037 20.950 -32.180 1.00 43.28 222 PRO M N 1
ATOM 2169 C CA . PRO B 1 93 ? -26.249 20.421 -31.506 1.00 48.04 222 PRO M CA 1
ATOM 2170 C C . PRO B 1 93 ? -26.133 18.932 -31.254 1.00 41.94 222 PRO M C 1
ATOM 2171 O O . PRO B 1 93 ? -25.732 18.194 -32.168 1.00 41.65 222 PRO M O 1
ATOM 2175 N N . PRO B 1 94 ? -26.447 18.452 -30.046 1.00 44.63 223 PRO M N 1
ATOM 2176 C CA . PRO B 1 94 ? -26.514 16.994 -29.809 1.00 41.87 223 PRO M CA 1
ATOM 2177 C C . PRO B 1 94 ? -27.782 16.401 -30.392 1.00 39.28 223 PRO M C 1
ATOM 2178 O O . PRO B 1 94 ? -28.749 17.129 -30.671 1.00 38.65 223 PRO M O 1
ATOM 2182 N N . PRO B 1 95 ? -27.797 15.087 -30.646 1.00 33.94 224 PRO M N 1
ATOM 2183 C CA . PRO B 1 95 ? -29.045 14.434 -31.065 1.00 38.57 224 PRO M CA 1
ATOM 2184 C C . PRO B 1 95 ? -30.129 14.686 -30.027 1.00 40.08 224 PRO M C 1
ATOM 2185 O O . PRO B 1 95 ? -29.871 14.658 -28.819 1.00 43.46 224 PRO M O 1
ATOM 2189 N N . GLN B 1 96 ? -31.360 14.902 -30.508 1.00 45.08 225 GLN M N 1
ATOM 2190 C CA . GLN B 1 96 ? -32.443 15.348 -29.632 1.00 50.07 225 GLN M CA 1
ATOM 2191 C C . GLN B 1 96 ? -32.776 14.323 -28.554 1.00 50.52 225 GLN M C 1
ATOM 2192 O O . GLN B 1 96 ? -33.118 14.694 -27.420 1.00 51.14 225 GLN M O 1
ATOM 2198 N N . ASP B 1 97 ? -32.659 13.038 -28.873 1.00 46.34 226 ASP M N 1
ATOM 2199 C CA . ASP B 1 97 ? -33.100 11.996 -27.960 1.00 53.18 226 ASP M CA 1
ATOM 2200 C C . ASP B 1 97 ? -31.938 11.244 -27.314 1.00 53.04 226 ASP M C 1
ATOM 2201 O O . ASP B 1 97 ? -32.152 10.151 -26.774 1.00 52.20 226 ASP M O 1
ATOM 2206 N N . PHE B 1 98 ? -30.720 11.808 -27.328 1.00 46.50 227 PHE M N 1
ATOM 2207 C CA . PHE B 1 98 ? -29.593 11.129 -26.681 1.00 37.09 227 PHE M CA 1
ATOM 2208 C C . PHE B 1 98 ? -29.750 11.125 -25.171 1.00 35.81 227 PHE M C 1
ATOM 2209 O O . PHE B 1 98 ? -29.979 12.171 -24.553 1.00 35.48 227 PHE M O 1
ATOM 2217 N N . SER B 1 99 ? -29.509 9.964 -24.540 1.00 30.34 228 SER M N 1
ATOM 2218 C CA . SER B 1 99 ? -29.485 9.885 -23.080 1.00 35.43 228 SER M CA 1
ATOM 2219 C C . SER B 1 99 ? -28.154 9.291 -22.675 1.00 31.54 228 SER M C 1
ATOM 2220 O O . SER B 1 99 ? -27.871 8.132 -23.026 1.00 29.51 228 SER M O 1
ATOM 2223 N N . LEU B 1 100 ? -27.369 10.052 -21.904 1.00 29.35 229 LEU M N 1
ATOM 2224 C CA . LEU B 1 100 ? -26.061 9.574 -21.490 1.00 28.47 229 LEU M CA 1
ATOM 2225 C C . LEU B 1 100 ? -26.199 8.354 -20.572 1.00 28.82 229 LEU M C 1
ATOM 2226 O O . LEU B 1 100 ? -25.366 7.450 -20.609 1.00 26.44 229 LEU M O 1
ATOM 2231 N N . GLN B 1 101 ? -27.235 8.335 -19.718 1.00 30.24 230 GLN M N 1
ATOM 2232 C CA . GLN B 1 101 ? -27.443 7.176 -18.838 1.00 28.65 230 GLN M CA 1
ATOM 2233 C C . GLN B 1 101 ? -27.764 5.934 -19.649 1.00 25.51 230 GLN M C 1
ATOM 2234 O O . GLN B 1 101 ? -27.273 4.834 -19.340 1.00 26.90 230 GLN M O 1
ATOM 2240 N N . ALA B 1 102 ? -28.573 6.083 -20.689 1.00 25.39 231 ALA M N 1
ATOM 2241 C CA . ALA B 1 102 ? -28.896 4.933 -21.531 1.00 24.73 231 ALA M CA 1
ATOM 2242 C C . ALA B 1 102 ? -27.649 4.401 -22.209 1.00 26.14 231 ALA M C 1
ATOM 2243 O O . ALA B 1 102 ? -27.472 3.191 -22.358 1.00 25.57 231 ALA M O 1
ATOM 2245 N N . PHE B 1 103 ? -26.779 5.306 -22.662 1.00 23.82 232 PHE M N 1
ATOM 2246 C CA . PHE B 1 103 ? -25.501 4.895 -23.255 1.00 22.28 232 PHE M CA 1
ATOM 2247 C C . PHE B 1 103 ? -24.673 4.112 -22.248 1.00 24.23 232 PHE M C 1
ATOM 2248 O O . PHE B 1 103 ? -24.209 2.993 -22.533 1.00 24.09 232 PHE M O 1
ATOM 2256 N N . ALA B 1 104 ? -24.547 4.639 -21.027 1.00 24.22 233 ALA M N 1
ATOM 2257 C CA . ALA B 1 104 ? -23.783 3.951 -19.999 1.00 24.92 233 ALA M CA 1
ATOM 2258 C C . ALA B 1 104 ? -24.399 2.598 -19.684 1.00 23.96 233 ALA M C 1
ATOM 2259 O O . ALA B 1 104 ? -23.679 1.616 -19.511 1.00 24.40 233 ALA M O 1
ATOM 2261 N N . ASP B 1 105 ? -25.725 2.509 -19.699 1.00 23.87 234 ASP M N 1
ATOM 2262 C CA . ASP B 1 105 ? -26.402 1.259 -19.334 1.00 24.60 234 ASP M CA 1
ATOM 2263 C C . ASP B 1 105 ? -26.259 0.149 -20.381 1.00 23.82 234 ASP M C 1
ATOM 2264 O O . ASP B 1 105 ? -26.567 -1.007 -20.060 1.00 24.56 234 ASP M O 1
ATOM 2269 N N . GLU B 1 106 ? -25.719 0.445 -21.571 1.00 21.13 235 GLU M N 1
ATOM 2270 C CA . GLU B 1 106 ? -25.449 -0.603 -22.564 1.00 21.79 235 GLU M CA 1
ATOM 2271 C C . GLU B 1 106 ? -24.423 -1.613 -22.070 1.00 23.58 235 GLU M C 1
ATOM 2272 O O . GLU B 1 106 ? -24.338 -2.734 -22.640 1.00 22.22 235 GLU M O 1
ATOM 2278 N N . SER B 1 107 ? -23.637 -1.254 -21.063 1.00 21.22 236 SER M N 1
ATOM 2279 C CA . SER B 1 107 ? -22.576 -2.135 -20.553 1.00 22.18 236 SER M CA 1
ATOM 2280 C C . SER B 1 107 ? -22.647 -2.276 -19.051 1.00 20.89 236 SER M C 1
ATOM 2281 O O . SER B 1 107 ? -23.177 -1.409 -18.330 1.00 23.79 236 SER M O 1
ATOM 2284 N N . PHE B 1 108 ? -22.125 -3.401 -18.556 1.00 17.56 237 PHE M N 1
ATOM 2285 C CA . PHE B 1 108 ? -21.925 -3.527 -17.123 1.00 17.87 237 PHE M CA 1
ATOM 2286 C C . PHE B 1 108 ? -20.849 -2.561 -16.627 1.00 21.30 237 PHE M C 1
ATOM 2287 O O . PHE B 1 108 ? -20.848 -2.170 -15.440 1.00 22.66 237 PHE M O 1
ATOM 2295 N N . GLY B 1 109 ? -19.913 -2.208 -17.504 1.00 22.15 238 GLY M N 1
ATOM 2296 C CA . GLY B 1 109 ? -18.853 -1.265 -17.169 1.00 20.49 238 GLY M CA 1
ATOM 2297 C C . GLY B 1 109 ? -18.721 -0.251 -18.302 1.00 21.67 238 GLY M C 1
ATOM 2298 O O . GLY B 1 109 ? -19.683 0.419 -18.684 1.00 23.21 238 GLY M O 1
ATOM 2299 N N . ILE B 1 110 ? -17.525 -0.138 -18.833 1.00 20.20 239 ILE M N 1
ATOM 2300 C CA . ILE B 1 110 ? -17.292 0.793 -19.944 1.00 20.12 239 ILE M CA 1
ATOM 2301 C C . ILE B 1 110 ? -17.549 0.137 -21.285 1.00 24.50 239 ILE M C 1
ATOM 2302 O O . ILE B 1 110 ? -18.102 0.757 -22.191 1.00 23.76 239 ILE M O 1
ATOM 2307 N N . TYR B 1 111 ? -17.043 -1.080 -21.478 1.00 24.77 240 TYR M N 1
ATOM 2308 C CA . TYR B 1 111 ? -16.886 -1.577 -22.832 1.00 23.08 240 TYR M CA 1
ATOM 2309 C C . TYR B 1 111 ? -18.238 -1.922 -23.458 1.00 22.10 240 TYR M C 1
ATOM 2310 O O . TYR B 1 111 ? -19.061 -2.612 -22.848 1.00 21.42 240 TYR M O 1
ATOM 2319 N N . HIS B 1 112 ? -18.481 -1.409 -24.670 1.00 22.60 241 HIS M N 1
ATOM 2320 C CA . HIS B 1 112 ? -19.736 -1.612 -25.413 1.00 20.67 241 HIS M CA 1
ATOM 2321 C C . HIS B 1 112 ? -19.575 -2.726 -26.444 1.00 23.45 241 HIS M C 1
ATOM 2322 O O . HIS B 1 112 ? -19.230 -2.493 -27.621 1.00 26.25 241 HIS M O 1
ATOM 2329 N N . ASP B 1 113 ? -19.849 -3.939 -26.014 1.00 25.74 242 ASP M N 1
ATOM 2330 C CA . ASP B 1 113 ? -19.832 -5.084 -26.921 1.00 25.00 242 ASP M CA 1
ATOM 2331 C C . ASP B 1 113 ? -21.197 -5.756 -26.822 1.00 27.16 242 ASP M C 1
ATOM 2332 O O . ASP B 1 113 ? -22.140 -5.183 -26.307 1.00 27.12 242 ASP M O 1
ATOM 2337 N N . GLU B 1 114 ? -21.324 -6.961 -27.392 1.00 27.75 243 GLU M N 1
ATOM 2338 C CA . GLU B 1 114 ? -22.648 -7.555 -27.493 1.00 29.17 243 GLU M CA 1
ATOM 2339 C C . GLU B 1 114 ? -23.356 -7.632 -26.134 1.00 22.79 243 GLU M C 1
ATOM 2340 O O . GLU B 1 114 ? -22.812 -8.128 -25.150 1.00 25.43 243 GLU M O 1
ATOM 2346 N N . ILE B 1 115 ? -24.599 -7.182 -26.119 1.00 29.07 244 ILE M N 1
ATOM 2347 C CA . ILE B 1 115 ? -25.404 -7.154 -24.908 1.00 25.77 244 ILE M CA 1
ATOM 2348 C C . ILE B 1 115 ? -25.894 -8.561 -24.601 1.00 25.86 244 ILE M C 1
ATOM 2349 O O . ILE B 1 115 ? -26.462 -9.238 -25.482 1.00 28.43 244 ILE M O 1
ATOM 2354 N N . GLN B 1 116 ? -25.629 -9.022 -23.384 1.00 22.41 245 GLN M N 1
ATOM 2355 C CA . GLN B 1 116 ? -25.949 -10.382 -22.934 1.00 23.06 245 GLN M CA 1
ATOM 2356 C C . GLN B 1 116 ? -27.068 -10.389 -21.918 1.00 24.36 245 GLN M C 1
ATOM 2357 O O . GLN B 1 116 ? -27.253 -9.441 -21.144 1.00 25.92 245 GLN M O 1
ATOM 2363 N N . ASP B 1 117 ? -27.757 -11.515 -21.856 1.00 23.23 246 ASP M N 1
ATOM 2364 C CA . ASP B 1 117 ? -28.738 -11.758 -20.817 1.00 22.63 246 ASP M CA 1
ATOM 2365 C C . ASP B 1 117 ? -28.019 -12.556 -19.722 1.00 22.97 246 ASP M C 1
ATOM 2366 O O . ASP B 1 117 ? -27.797 -13.769 -19.858 1.00 26.10 246 ASP M O 1
ATOM 2371 N N . VAL B 1 118 ? -27.659 -11.862 -18.650 1.00 22.15 247 VAL M N 1
ATOM 2372 C CA . VAL B 1 118 ? -26.893 -12.416 -17.540 1.00 22.54 247 VAL M CA 1
ATOM 2373 C C . VAL B 1 118 ? -27.835 -13.021 -16.531 1.00 23.18 247 VAL M C 1
ATOM 2374 O O . VAL B 1 118 ? -28.874 -12.414 -16.186 1.00 22.27 247 VAL M O 1
ATOM 2378 N N . VAL B 1 119 ? -27.473 -14.203 -16.019 1.00 21.70 248 VAL M N 1
ATOM 2379 C CA . VAL B 1 119 ? -28.200 -14.823 -14.910 1.00 20.54 248 VAL M CA 1
ATOM 2380 C C . VAL B 1 119 ? -27.179 -15.266 -13.882 1.00 22.92 248 VAL M C 1
ATOM 2381 O O . VAL B 1 119 ? -26.195 -15.939 -14.239 1.00 20.62 248 VAL M O 1
ATOM 2385 N N . LEU B 1 120 ? -27.322 -14.789 -12.635 1.00 21.31 249 LEU M N 1
ATOM 2386 C CA . LEU B 1 120 ? -26.421 -15.139 -11.542 1.00 21.01 249 LEU M CA 1
ATOM 2387 C C . LEU B 1 120 ? -27.240 -15.804 -10.454 1.00 21.71 249 LEU M C 1
ATOM 2388 O O . LEU B 1 120 ? -28.410 -15.471 -10.255 1.00 23.25 249 LEU M O 1
ATOM 2393 N N . ARG B 1 121 ? -26.612 -16.697 -9.705 1.00 23.33 250 ARG M N 1
ATOM 2394 C CA . ARG B 1 121 ? -27.197 -17.179 -8.449 1.00 19.83 250 ARG M CA 1
ATOM 2395 C C . ARG B 1 121 ? -26.278 -16.773 -7.319 1.00 24.12 250 ARG M C 1
ATOM 2396 O O . ARG B 1 121 ? -25.078 -17.039 -7.375 1.00 25.01 250 ARG M O 1
ATOM 2404 N N . ILE B 1 122 ? -26.829 -16.075 -6.319 1.00 20.90 251 ILE M N 1
ATOM 2405 C CA . ILE B 1 122 ? -26.096 -15.652 -5.137 1.00 20.12 251 ILE M CA 1
ATOM 2406 C C . ILE B 1 122 ? -26.474 -16.546 -3.973 1.00 20.19 251 ILE M C 1
ATOM 2407 O O . ILE B 1 122 ? -27.671 -16.750 -3.672 1.00 22.23 251 ILE M O 1
ATOM 2412 N N . HIS B 1 123 ? -25.450 -17.117 -3.330 1.00 20.88 252 HIS M N 1
ATOM 2413 C CA . HIS B 1 123 ? -25.661 -18.018 -2.187 1.00 25.61 252 HIS M CA 1
ATOM 2414 C C . HIS B 1 123 ? -26.414 -17.322 -1.060 1.00 24.93 252 HIS M C 1
ATOM 2415 O O . HIS B 1 123 ? -26.323 -16.106 -0.880 1.00 25.15 252 HIS M O 1
ATOM 2422 N N . LYS B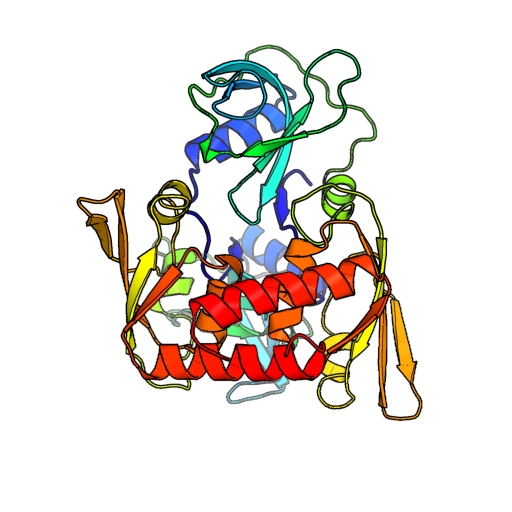 1 124 ? -27.120 -18.117 -0.226 1.00 24.02 253 LYS M N 1
ATOM 2423 C CA . LYS B 1 124 ? -27.956 -17.510 0.814 1.00 24.42 253 LYS M CA 1
ATOM 2424 C C . LYS B 1 124 ? -27.146 -16.643 1.752 1.00 23.41 253 LYS M C 1
ATOM 2425 O O . LYS B 1 124 ? -27.681 -15.684 2.297 1.00 28.63 253 LYS M O 1
ATOM 2431 N N . SER B 1 125 ? -25.860 -16.939 1.900 1.00 25.45 254 SER M N 1
ATOM 2432 C CA . SER B 1 125 ? -25.050 -16.196 2.866 1.00 32.02 254 SER M CA 1
ATOM 2433 C C . SER B 1 125 ? -24.776 -14.782 2.398 1.00 33.47 254 SER M C 1
ATOM 2434 O O . SER B 1 125 ? -24.325 -13.962 3.202 1.00 31.28 254 SER M O 1
ATOM 2437 N N . ARG B 1 126 ? -25.013 -14.485 1.115 1.00 25.42 255 ARG M N 1
ATOM 2438 C CA . ARG B 1 126 ? -24.880 -13.099 0.618 1.00 26.75 255 ARG M CA 1
ATOM 2439 C C . ARG B 1 126 ? -26.164 -12.592 -0.027 1.00 27.52 255 ARG M C 1
ATOM 2440 O O . ARG B 1 126 ? -26.151 -11.538 -0.698 1.00 26.32 255 ARG M O 1
ATOM 2448 N N . ALA B 1 127 ? -27.285 -13.284 0.179 1.00 26.32 256 ALA M N 1
ATOM 2449 C CA . ALA B 1 127 ? -28.514 -12.932 -0.528 1.00 29.77 256 ALA M CA 1
ATOM 2450 C C . ALA B 1 127 ? -28.986 -11.537 -0.126 1.00 28.52 256 ALA M C 1
ATOM 2451 O O . ALA B 1 127 ? -29.366 -10.729 -0.986 1.00 29.59 256 ALA M O 1
ATOM 2453 N N . GLU B 1 128 ? -28.940 -11.224 1.183 1.00 28.25 257 GLU M N 1
ATOM 2454 C CA . GLU B 1 128 ? -29.372 -9.906 1.623 1.00 32.66 257 GLU M CA 1
ATOM 2455 C C . GLU B 1 128 ? -28.485 -8.805 1.038 1.00 26.11 257 GLU M C 1
ATOM 2456 O O . GLU B 1 128 ? -28.982 -7.760 0.607 1.00 28.38 257 GLU M O 1
ATOM 2462 N N . ASP B 1 129 ? -27.178 -9.045 0.943 1.00 27.74 258 ASP M N 1
ATOM 2463 C CA . ASP B 1 129 ? -26.308 -8.088 0.276 1.00 26.81 258 ASP M CA 1
ATOM 2464 C C . ASP B 1 129 ? -26.702 -7.898 -1.191 1.00 23.91 258 ASP M C 1
ATOM 2465 O O . ASP B 1 129 ? -26.679 -6.784 -1.735 1.00 25.94 258 ASP M O 1
ATOM 2470 N N . ALA B 1 130 ? -27.013 -8.997 -1.871 1.00 23.10 259 ALA M N 1
ATOM 2471 C CA . ALA B 1 130 ? -27.380 -8.898 -3.274 1.00 23.65 259 ALA M CA 1
ATOM 2472 C C . ALA B 1 130 ? -28.626 -8.048 -3.447 1.00 22.84 259 ALA M C 1
ATOM 2473 O O . ALA B 1 130 ? -28.686 -7.230 -4.374 1.00 24.41 259 ALA M O 1
ATOM 2475 N N . LEU B 1 131 ? -29.612 -8.165 -2.532 1.00 24.00 260 LEU M N 1
ATOM 2476 C CA . LEU B 1 131 ? -30.833 -7.361 -2.662 1.00 25.82 260 LEU M CA 1
ATOM 2477 C C . LEU B 1 131 ? -30.546 -5.866 -2.545 1.00 27.43 260 LEU M C 1
ATOM 2478 O O . LEU B 1 131 ? -31.281 -5.051 -3.108 1.00 31.71 260 LEU M O 1
ATOM 2483 N N . ARG B 1 132 ? -29.476 -5.499 -1.836 1.00 24.36 261 ARG M N 1
ATOM 2484 C CA . ARG B 1 132 ? -29.094 -4.105 -1.651 1.00 25.44 261 ARG M CA 1
ATOM 2485 C C . ARG B 1 132 ? -28.126 -3.613 -2.701 1.00 27.90 261 ARG M C 1
ATOM 2486 O O . ARG B 1 132 ? -27.708 -2.442 -2.654 1.00 24.82 261 ARG M O 1
ATOM 2494 N N . TRP B 1 133 ? -27.708 -4.480 -3.623 1.00 24.45 262 TRP M N 1
ATOM 2495 C CA . TRP B 1 133 ? -26.652 -4.146 -4.575 1.00 22.80 262 TRP M CA 1
ATOM 2496 C C . TRP B 1 133 ? -27.240 -3.962 -5.961 1.00 23.90 262 TRP M C 1
ATOM 2497 O O . TRP B 1 133 ? -27.919 -4.849 -6.475 1.00 24.39 262 TRP M O 1
ATOM 2508 N N . ARG B 1 134 ? -26.993 -2.807 -6.567 1.00 19.96 263 ARG M N 1
ATOM 2509 C CA . ARG B 1 134 ? -27.452 -2.549 -7.929 1.00 22.00 263 ARG M CA 1
ATOM 2510 C C . ARG B 1 134 ? -26.380 -2.993 -8.914 1.00 19.80 263 ARG M C 1
ATOM 2511 O O . ARG B 1 134 ? -25.473 -2.235 -9.294 1.00 20.17 263 ARG M O 1
ATOM 2519 N N . PHE B 1 135 ? -26.482 -4.252 -9.384 1.00 19.36 264 PHE M N 1
ATOM 2520 C CA . PHE B 1 135 ? -25.559 -4.692 -10.418 1.00 19.79 264 PHE M CA 1
ATOM 2521 C C . PHE B 1 135 ? -25.726 -3.864 -11.679 1.00 20.89 264 PHE M C 1
ATOM 2522 O O . PHE B 1 135 ? -24.749 -3.564 -12.381 1.00 23.57 264 PHE M O 1
ATOM 2530 N N . HIS B 1 136 ? -26.965 -3.586 -12.037 1.00 19.75 265 HIS M N 1
ATOM 2531 C CA . HIS B 1 136 ? -27.278 -2.920 -13.303 1.00 20.68 265 HIS M CA 1
ATOM 2532 C C . HIS B 1 136 ? -28.670 -2.319 -13.196 1.00 19.17 265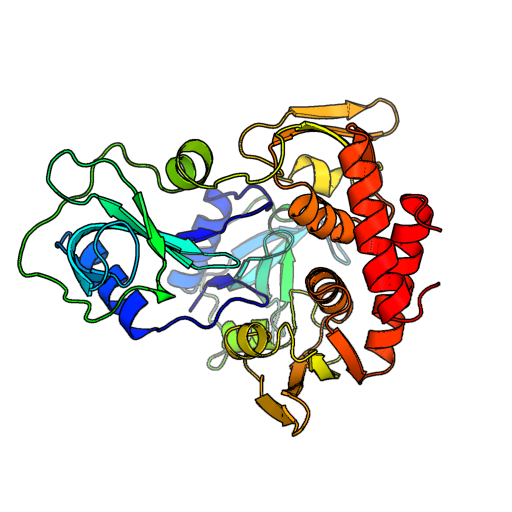 HIS M C 1
ATOM 2533 O O . HIS B 1 136 ? -29.517 -2.804 -12.439 1.00 22.47 265 HIS M O 1
ATOM 2540 N N . ALA B 1 137 ? -28.940 -1.321 -14.068 1.00 20.00 266 ALA M N 1
ATOM 2541 C CA . ALA B 1 137 ? -30.260 -0.706 -14.093 1.00 22.54 266 ALA M CA 1
ATOM 2542 C C . ALA B 1 137 ? -31.364 -1.687 -14.416 1.00 24.85 266 ALA M C 1
ATOM 2543 O O . ALA B 1 137 ? -32.496 -1.492 -13.978 1.00 27.01 266 ALA M O 1
ATOM 2545 N N . THR B 1 138 ? -31.073 -2.725 -15.225 1.00 22.46 267 THR M N 1
ATOM 2546 C CA . THR B 1 138 ? -32.082 -3.708 -15.648 1.00 23.28 267 THR M CA 1
ATOM 2547 C C . THR B 1 138 ? -32.300 -4.833 -14.646 1.00 22.24 267 THR M C 1
ATOM 2548 O O . THR B 1 138 ? -33.089 -5.754 -14.954 1.00 24.71 267 THR M O 1
ATOM 2552 N N . GLN B 1 139 ? -31.656 -4.758 -13.476 1.00 23.33 268 GLN M N 1
ATOM 2553 C CA . GLN B 1 139 ? -31.676 -5.872 -12.504 1.00 23.70 268 GLN M CA 1
ATOM 2554 C C . GLN B 1 139 ? -33.088 -6.288 -12.101 1.00 23.06 268 GLN M C 1
ATOM 2555 O O . GLN B 1 139 ? -33.962 -5.448 -11.799 1.00 25.03 268 GLN M O 1
ATOM 2561 N N . GLN B 1 140 ? -33.290 -7.625 -12.025 1.00 22.65 269 GLN M N 1
ATOM 2562 C CA . GLN B 1 140 ? -34.451 -8.206 -11.367 1.00 22.06 269 GLN M CA 1
ATOM 2563 C C . GLN B 1 140 ? -33.917 -9.300 -10.462 1.00 22.79 269 GLN M C 1
ATOM 2564 O O . GLN B 1 140 ? -32.987 -10.020 -10.854 1.00 25.91 269 GLN M O 1
ATOM 2570 N N . VAL B 1 141 ? -34.469 -9.392 -9.245 1.00 22.77 270 VAL M N 1
ATOM 2571 C CA . VAL B 1 141 ? -34.047 -10.413 -8.290 1.00 23.90 270 VAL M CA 1
ATOM 2572 C C . VAL B 1 141 ? -35.225 -11.318 -7.975 1.00 27.37 270 VAL M C 1
ATOM 2573 O O . VAL B 1 141 ? -36.363 -10.861 -7.848 1.00 29.98 270 VAL M O 1
ATOM 2577 N N . THR B 1 142 ? -34.957 -12.624 -7.868 1.00 25.19 271 THR M N 1
ATOM 2578 C CA . THR B 1 142 ? -35.977 -13.622 -7.576 1.00 23.13 271 THR M CA 1
ATOM 2579 C C . THR B 1 142 ? -35.483 -14.479 -6.434 1.00 26.28 271 THR M C 1
ATOM 2580 O O . THR B 1 142 ? -34.514 -15.243 -6.628 1.00 27.78 271 THR M O 1
ATOM 2584 N N . PRO B 1 143 ? -36.114 -14.435 -5.267 1.00 27.13 272 PRO M N 1
ATOM 2585 C CA . PRO B 1 143 ? -35.681 -15.336 -4.176 1.00 28.31 272 PRO M CA 1
ATOM 2586 C C . PRO B 1 143 ? -36.033 -16.779 -4.500 1.00 31.50 272 PRO M C 1
ATOM 2587 O O . PRO B 1 143 ? -37.045 -17.068 -5.154 1.00 38.52 272 PRO M O 1
ATOM 2591 N N . GLU B 1 144 ? -35.139 -17.680 -4.115 1.00 27.02 273 GLU M N 1
ATOM 2592 C CA . GLU B 1 144 ? -35.412 -19.105 -4.199 1.00 29.59 273 GLU M CA 1
ATOM 2593 C C . GLU B 1 144 ? -35.753 -19.656 -2.815 1.00 29.12 273 GLU M C 1
ATOM 2594 O O . GLU B 1 144 ? -35.356 -19.107 -1.779 1.00 29.63 273 GLU M O 1
ATOM 2600 N N . ALA B 1 145 ? -36.469 -20.773 -2.820 1.00 29.53 274 ALA M N 1
ATOM 2601 C CA . ALA B 1 145 ? -36.976 -21.352 -1.573 1.00 28.25 274 ALA M CA 1
ATOM 2602 C C . ALA B 1 145 ? -35.842 -21.761 -0.636 1.00 29.23 274 ALA M C 1
ATOM 2603 O O . ALA B 1 145 ? -36.022 -21.722 0.585 1.00 32.81 274 ALA M O 1
ATOM 2605 N N . ASP B 1 146 ? -34.659 -22.079 -1.170 1.00 27.74 275 ASP M N 1
ATOM 2606 C CA . ASP B 1 146 ? -33.531 -22.492 -0.318 1.00 27.74 275 ASP M CA 1
ATOM 2607 C C . ASP B 1 146 ? -32.714 -21.293 0.154 1.00 27.59 275 ASP M C 1
ATOM 2608 O O . ASP B 1 146 ? -31.657 -21.469 0.742 1.00 29.72 275 ASP M O 1
ATOM 2613 N N . GLY B 1 147 ? -33.193 -20.103 -0.108 1.00 24.67 276 GLY M N 1
ATOM 2614 C CA . GLY B 1 147 ? -32.565 -18.885 0.379 1.00 24.29 276 GLY M CA 1
ATOM 2615 C C . GLY B 1 147 ? -31.578 -18.234 -0.578 1.00 25.39 276 GLY M C 1
ATOM 2616 O O . GLY B 1 147 ? -31.190 -17.077 -0.350 1.00 26.55 276 GLY M O 1
ATOM 2617 N N . SER B 1 148 ? -31.138 -18.929 -1.645 1.00 21.71 277 SER M N 1
ATOM 2618 C CA . SER B 1 148 ? -30.425 -18.279 -2.731 1.00 18.75 277 SER M CA 1
ATOM 2619 C C . SER B 1 148 ? -31.292 -17.248 -3.414 1.00 22.24 277 SER M C 1
ATOM 2620 O O . SER B 1 148 ? -32.511 -17.184 -3.215 1.00 26.26 277 SER M O 1
ATOM 2623 N N . VAL B 1 149 ? -30.636 -16.357 -4.174 1.00 22.60 278 VAL M N 1
ATOM 2624 C CA . VAL B 1 149 ? -31.350 -15.407 -5.021 1.00 22.06 278 VAL M CA 1
ATOM 2625 C C . VAL B 1 149 ? -30.801 -15.491 -6.439 1.00 23.47 278 VAL M C 1
ATOM 2626 O O . VAL B 1 149 ? -29.582 -15.534 -6.645 1.00 25.73 278 VAL M O 1
ATOM 2630 N N . LEU B 1 150 ? -31.705 -15.499 -7.419 1.00 23.56 279 LEU M N 1
ATOM 2631 C CA . LEU B 1 150 ? -31.325 -15.365 -8.816 1.00 20.28 279 LEU M CA 1
ATOM 2632 C C . LEU B 1 150 ? -31.364 -13.890 -9.196 1.00 23.23 279 LEU M C 1
ATOM 2633 O O . LEU B 1 150 ? -32.320 -13.182 -8.871 1.00 24.11 279 LEU M O 1
ATOM 2638 N N . VAL B 1 151 ? -30.345 -13.448 -9.904 1.00 22.08 280 VAL M N 1
ATOM 2639 C CA . VAL B 1 151 ? -30.225 -12.061 -10.348 1.00 21.59 280 VAL M CA 1
ATOM 2640 C C . VAL B 1 151 ? -30.110 -12.079 -11.846 1.00 24.09 280 VAL M C 1
ATOM 2641 O O . VAL B 1 151 ? -29.253 -12.791 -12.392 1.00 21.74 280 VAL M O 1
ATOM 2645 N N . THR B 1 152 ? -30.960 -11.294 -12.512 1.00 21.69 281 THR M N 1
ATOM 2646 C CA . THR B 1 152 ? -30.869 -11.137 -13.971 1.00 22.94 281 THR M CA 1
ATOM 2647 C C . THR B 1 152 ? -30.673 -9.675 -14.326 1.00 23.13 281 THR M C 1
ATOM 2648 O O . THR B 1 152 ? -31.143 -8.765 -13.636 1.00 22.38 281 THR M O 1
ATOM 2652 N N . PHE B 1 153 ? -29.953 -9.470 -15.418 1.00 19.81 282 PHE M N 1
ATOM 2653 C CA . PHE B 1 153 ? -29.854 -8.152 -16.016 1.00 19.47 282 PHE M CA 1
ATOM 2654 C C . PHE B 1 153 ? -29.301 -8.329 -17.423 1.00 23.05 282 PHE M C 1
ATOM 2655 O O . PHE B 1 153 ? -28.788 -9.396 -17.799 1.00 22.08 282 PHE M O 1
ATOM 2663 N N . ARG B 1 154 ? -29.384 -7.261 -18.199 1.00 21.10 283 ARG M N 1
ATOM 2664 C CA . ARG B 1 154 ? -29.032 -7.286 -19.606 1.00 22.88 283 ARG M CA 1
ATOM 2665 C C . ARG B 1 154 ? -27.977 -6.208 -19.834 1.00 24.61 283 ARG M C 1
ATOM 2666 O O . ARG B 1 154 ? -28.238 -5.014 -19.598 1.00 25.33 283 ARG M O 1
ATOM 2674 N N . ALA B 1 155 ? -26.788 -6.629 -20.270 1.00 21.25 284 ALA M N 1
ATOM 2675 C CA . ALA B 1 155 ? -25.687 -5.684 -20.450 1.00 22.49 284 ALA M CA 1
ATOM 2676 C C . ALA B 1 155 ? -24.569 -6.330 -21.237 1.00 22.48 284 ALA M C 1
ATOM 2677 O O . ALA B 1 155 ? -24.405 -7.554 -21.196 1.00 23.46 284 ALA M O 1
ATOM 2679 N N . GLY B 1 156 ? -23.790 -5.516 -21.952 1.00 22.02 285 GLY M N 1
ATOM 2680 C CA . GLY B 1 156 ? -22.493 -5.978 -22.462 1.00 20.61 285 GLY M CA 1
ATOM 2681 C C . GLY B 1 156 ? -21.412 -5.888 -21.366 1.00 20.00 285 GLY M C 1
ATOM 2682 O O . GLY B 1 156 ? -21.698 -5.623 -20.204 1.00 23.04 285 GLY M O 1
ATOM 2683 N N . GLY B 1 157 ? -20.153 -6.149 -21.779 1.00 22.10 286 GLY M N 1
ATOM 2684 C CA . GLY B 1 157 ? -19.031 -5.912 -20.868 1.00 22.70 286 GLY M CA 1
ATOM 2685 C C . GLY B 1 157 ? -18.721 -7.094 -19.990 1.00 20.56 286 GLY M C 1
ATOM 2686 O O . GLY B 1 157 ? -18.677 -6.971 -18.759 1.00 22.32 286 GLY M O 1
ATOM 2687 N N . MET B 1 158 ? -18.546 -8.286 -20.593 1.00 19.97 287 MET M N 1
ATOM 2688 C CA . MET B 1 158 ? -18.408 -9.449 -19.729 1.00 20.43 287 MET M CA 1
ATOM 2689 C C . MET B 1 158 ? -17.065 -9.486 -19.006 1.00 20.64 287 MET M C 1
ATOM 2690 O O . MET B 1 158 ? -16.968 -10.108 -17.937 1.00 20.37 287 MET M O 1
ATOM 2695 N N . ARG B 1 159 ? -16.014 -8.861 -19.568 1.00 22.77 288 ARG M N 1
ATOM 2696 C CA . ARG B 1 159 ? -14.725 -8.857 -18.867 1.00 21.64 288 ARG M CA 1
ATOM 2697 C C . ARG B 1 159 ? -14.796 -8.029 -17.602 1.00 19.09 288 ARG M C 1
ATOM 2698 O O . ARG B 1 159 ? -14.416 -8.454 -16.500 1.00 20.35 288 ARG M O 1
ATOM 2706 N N . GLU B 1 160 ? -15.378 -6.853 -17.707 1.00 19.08 289 GLU M N 1
ATOM 2707 C CA . GLU B 1 160 ? -15.530 -6.075 -16.479 1.00 19.50 289 GLU M CA 1
ATOM 2708 C C . GLU B 1 160 ? -16.494 -6.708 -15.485 1.00 19.83 289 GLU M C 1
ATOM 2709 O O . GLU B 1 160 ? -16.306 -6.600 -14.264 1.00 21.15 289 GLU M O 1
ATOM 2715 N N . LEU B 1 161 ? -17.532 -7.360 -15.986 1.00 18.44 290 LEU M N 1
ATOM 2716 C CA . LEU B 1 161 ? -18.394 -8.123 -15.104 1.00 20.11 290 LEU M CA 1
ATOM 2717 C C . LEU B 1 161 ? -17.614 -9.211 -14.369 1.00 17.10 290 LEU M C 1
ATOM 2718 O O . LEU B 1 161 ? -17.751 -9.337 -13.141 1.00 19.19 290 LEU M O 1
ATOM 2723 N N . SER B 1 162 ? -16.776 -9.957 -15.085 1.00 19.59 291 SER M N 1
ATOM 2724 C CA . SER B 1 162 ? -16.005 -10.999 -14.428 1.00 18.37 291 SER M CA 1
ATOM 2725 C C . SER B 1 162 ? -15.083 -10.412 -13.343 1.00 19.07 291 SER M C 1
ATOM 2726 O O . SER B 1 162 ? -14.970 -10.963 -12.234 1.00 20.84 291 SER M O 1
ATOM 2729 N N . TRP B 1 163 ? -14.480 -9.262 -13.578 1.00 18.63 292 TRP M N 1
ATOM 2730 C CA . TRP B 1 163 ? -13.715 -8.606 -12.517 1.00 23.50 292 TRP M CA 1
ATOM 2731 C C . TRP B 1 163 ? -14.569 -8.302 -11.278 1.00 21.86 292 TRP M C 1
ATOM 2732 O O . TRP B 1 163 ? -14.148 -8.549 -10.143 1.00 21.54 292 TRP M O 1
ATOM 2743 N N . HIS B 1 164 ? -15.785 -7.807 -11.476 1.00 19.52 293 HIS M N 1
ATOM 2744 C CA . HIS B 1 164 ? -16.677 -7.550 -10.368 1.00 17.14 293 HIS M CA 1
ATOM 2745 C C . HIS B 1 164 ? -17.128 -8.825 -9.667 1.00 19.48 293 HIS M C 1
ATOM 2746 O O . HIS B 1 164 ? -17.156 -8.878 -8.440 1.00 21.34 293 HIS M O 1
ATOM 2753 N N . LEU B 1 165 ? -17.420 -9.877 -10.426 1.00 18.27 294 LEU M N 1
ATOM 2754 C CA . LEU B 1 165 ? -17.849 -11.116 -9.774 1.00 19.05 294 LEU M CA 1
ATOM 2755 C C . LEU B 1 165 ? -16.769 -11.730 -8.904 1.00 19.11 294 LEU M C 1
ATOM 2756 O O . LEU B 1 165 ? -17.089 -12.449 -7.915 1.00 20.32 294 LEU M O 1
ATOM 2761 N N . PHE B 1 166 ? -15.500 -11.521 -9.259 1.00 20.81 295 PHE M N 1
ATOM 2762 C CA . PHE B 1 166 ? -14.405 -11.938 -8.394 1.00 21.87 295 PHE M CA 1
ATOM 2763 C C . PHE B 1 166 ? -14.602 -11.475 -6.944 1.00 18.97 295 PHE M C 1
ATOM 2764 O O . PHE B 1 166 ? -14.242 -12.213 -6.003 1.00 22.61 295 PHE M O 1
ATOM 2772 N N . THR B 1 167 ? -15.190 -10.274 -6.725 1.00 19.09 296 THR M N 1
ATOM 2773 C CA . THR B 1 167 ? -15.319 -9.759 -5.373 1.00 21.60 296 THR M CA 1
ATOM 2774 C C . THR B 1 167 ? -16.387 -10.459 -4.565 1.00 21.12 296 THR M C 1
ATOM 2775 O O . THR B 1 167 ? -16.461 -10.217 -3.371 1.00 23.82 296 THR M O 1
ATOM 2779 N N . TRP B 1 168 ? -17.196 -11.314 -5.199 1.00 19.82 297 TRP M N 1
ATOM 2780 C CA . TRP B 1 168 ? -18.197 -12.117 -4.500 1.00 23.07 297 TRP M CA 1
ATOM 2781 C C . TRP B 1 168 ? -17.664 -13.488 -4.151 1.00 23.67 297 TRP M C 1
ATOM 2782 O O . TRP B 1 168 ? -18.336 -14.228 -3.413 1.00 24.22 297 TRP M O 1
ATOM 2793 N N . GLY B 1 169 ? -16.462 -13.814 -4.595 1.00 21.90 298 GLY M N 1
ATOM 2794 C CA . GLY B 1 169 ? -15.874 -15.067 -4.114 1.00 22.97 298 GLY M CA 1
ATOM 2795 C C . GLY B 1 169 ? -16.704 -16.274 -4.497 1.00 21.05 298 GLY M C 1
ATOM 2796 O O . GLY B 1 169 ? -17.214 -16.405 -5.619 1.00 26.56 298 GLY M O 1
ATOM 2797 N N . ASP B 1 170 ? -16.792 -17.214 -3.545 1.00 22.34 299 ASP M N 1
ATOM 2798 C CA . ASP B 1 170 ? -17.553 -18.428 -3.842 1.00 24.72 299 ASP M CA 1
ATOM 2799 C C . ASP B 1 170 ? -19.026 -18.268 -3.622 1.00 25.88 299 ASP M C 1
ATOM 2800 O O . ASP B 1 170 ? -19.754 -19.287 -3.650 1.00 27.15 299 ASP M O 1
ATOM 2805 N N . ALA B 1 171 ? -19.511 -17.034 -3.436 1.00 23.66 300 ALA M N 1
ATOM 2806 C CA . ALA B 1 171 ? -20.915 -16.859 -3.148 1.00 24.69 300 ALA M CA 1
ATOM 2807 C C . ALA B 1 171 ? -21.738 -16.599 -4.398 1.00 23.01 300 ALA M C 1
ATOM 2808 O O . ALA B 1 171 ? -22.928 -16.326 -4.265 1.00 25.33 300 ALA M O 1
ATOM 2810 N N . VAL B 1 172 ? -21.124 -16.592 -5.591 1.00 23.15 301 VAL M N 1
ATOM 2811 C CA . VAL B 1 172 ? -21.840 -16.313 -6.833 1.00 22.82 301 VAL M CA 1
ATOM 2812 C C . VAL B 1 172 ? -21.606 -17.468 -7.787 1.00 28.43 301 VAL M C 1
ATOM 2813 O O . VAL B 1 172 ? -20.489 -18.004 -7.884 1.00 27.42 301 VAL M O 1
ATOM 2817 N N . GLU B 1 173 ? -22.694 -17.906 -8.422 1.00 21.53 302 GLU M N 1
ATOM 2818 C CA . GLU B 1 173 ? -22.664 -18.908 -9.479 1.00 24.77 302 GLU M CA 1
ATOM 2819 C C . GLU B 1 173 ? -23.071 -18.233 -10.787 1.00 24.39 302 GLU M C 1
ATOM 2820 O O . GLU B 1 173 ? -24.108 -17.561 -10.823 1.00 24.72 302 GLU M O 1
ATOM 2826 N N . ILE B 1 174 ? -22.266 -18.369 -11.825 1.00 20.96 303 ILE M N 1
ATOM 2827 C CA . ILE B 1 174 ? -22.637 -17.833 -13.156 1.00 19.17 303 ILE M CA 1
ATOM 2828 C C . ILE B 1 174 ? -23.553 -18.876 -13.817 1.00 23.52 303 ILE M C 1
ATOM 2829 O O . ILE B 1 174 ? -23.113 -19.999 -14.100 1.00 28.54 303 ILE M O 1
ATOM 2834 N N . VAL B 1 175 ? -24.810 -18.520 -14.050 1.00 21.11 304 VAL M N 1
ATOM 2835 C CA . VAL B 1 175 ? -25.757 -19.407 -14.729 1.00 24.82 304 VAL M CA 1
ATOM 2836 C C . VAL B 1 175 ? -25.739 -19.181 -16.234 1.00 26.44 304 VAL M C 1
ATOM 2837 O O . VAL B 1 175 ? -25.774 -20.131 -17.002 1.00 26.12 304 VAL M O 1
ATOM 2841 N N . ALA B 1 176 ? -25.639 -17.937 -16.696 1.00 22.00 305 ALA M N 1
ATOM 2842 C CA . ALA B 1 176 ? -25.699 -17.598 -18.104 1.00 21.88 305 ALA M CA 1
ATOM 2843 C C . ALA B 1 176 ? -25.153 -16.190 -18.303 1.00 20.64 305 ALA M C 1
ATOM 2844 O O . ALA B 1 176 ? -25.220 -15.363 -17.362 1.00 22.70 305 ALA M O 1
ATOM 2846 N N . PRO B 1 177 ? -24.629 -15.858 -19.491 1.00 23.64 306 PRO M N 1
ATOM 2847 C CA . PRO B 1 177 ? -24.400 -16.739 -20.645 1.00 26.91 306 PRO M CA 1
ATOM 2848 C C . PRO B 1 177 ? -23.111 -17.541 -20.569 1.00 22.43 306 PRO M C 1
ATOM 2849 O O . PRO B 1 177 ? -22.222 -17.262 -19.763 1.00 23.72 306 PRO M O 1
ATOM 2853 N N . GLN B 1 178 ? -22.969 -18.469 -21.530 1.00 24.17 307 GLN M N 1
ATOM 2854 C CA . GLN B 1 178 ? -21.751 -19.247 -21.621 1.00 25.30 307 GLN M CA 1
ATOM 2855 C C . GLN B 1 178 ? -20.529 -18.358 -21.805 1.00 22.26 307 GLN M C 1
ATOM 2856 O O . GLN B 1 178 ? -19.453 -18.663 -21.263 1.00 25.28 307 GLN M O 1
ATOM 2862 N N . VAL B 1 179 ? -20.658 -17.286 -22.585 1.00 25.51 308 VAL M N 1
ATOM 2863 C CA . VAL B 1 179 ? -19.486 -16.448 -22.815 1.00 25.31 308 VAL M CA 1
ATOM 2864 C C . VAL B 1 179 ? -18.996 -15.811 -21.512 1.00 24.57 308 VAL M C 1
ATOM 2865 O O . VAL B 1 179 ? -17.790 -15.525 -21.364 1.00 24.65 308 VAL M O 1
ATOM 2869 N N . LEU B 1 180 ? -19.889 -15.619 -20.540 1.00 23.38 309 LEU M N 1
ATOM 2870 C CA . LEU B 1 180 ? -19.467 -15.074 -19.255 1.00 20.97 309 LEU M CA 1
ATOM 2871 C C . LEU B 1 180 ? -18.720 -16.117 -18.442 1.00 25.71 309 LEU M C 1
ATOM 2872 O O . LEU B 1 180 ? -17.667 -15.821 -17.869 1.00 22.49 309 LEU M O 1
ATOM 2877 N N . LYS B 1 181 ? -19.227 -17.378 -18.428 1.00 22.98 310 LYS M N 1
ATOM 2878 C CA . LYS B 1 181 ? -18.453 -18.450 -17.802 1.00 22.45 310 LYS M CA 1
ATOM 2879 C C . LYS B 1 181 ? -17.052 -18.520 -18.400 1.00 22.45 310 LYS M C 1
ATOM 2880 O O . LYS B 1 181 ? -16.055 -18.641 -17.674 1.00 24.73 310 LYS M O 1
ATOM 2886 N N . ASP B 1 182 ? -16.961 -18.478 -19.741 1.00 24.63 311 ASP M N 1
ATOM 2887 C CA . ASP B 1 182 ? -15.655 -18.606 -20.391 1.00 23.81 311 ASP M CA 1
ATOM 2888 C C . ASP B 1 182 ? -14.760 -17.418 -20.045 1.00 21.85 311 ASP M C 1
ATOM 2889 O O . ASP B 1 182 ? -13.544 -17.570 -19.845 1.00 23.74 311 ASP M O 1
ATOM 2894 N N . MET B 1 183 ? -15.341 -16.213 -20.024 1.00 21.34 312 MET M N 1
ATOM 2895 C CA . MET B 1 183 ? -14.556 -15.049 -19.642 1.00 23.43 312 MET M CA 1
ATOM 2896 C C . MET B 1 183 ? -14.017 -15.188 -18.224 1.00 22.39 312 MET M C 1
ATOM 2897 O O . MET B 1 183 ? -12.847 -14.915 -17.974 1.00 22.83 312 MET M O 1
ATOM 2902 N N . MET B 1 184 ? -14.879 -15.552 -17.267 1.00 21.61 313 MET M N 1
ATOM 2903 C CA . MET B 1 184 ? -14.460 -15.650 -15.884 1.00 21.91 313 MET M CA 1
ATOM 2904 C C . MET B 1 184 ? -13.346 -16.675 -15.750 1.00 23.63 313 MET M C 1
ATOM 2905 O O . MET B 1 184 ? -12.342 -16.429 -15.069 1.00 21.82 313 MET M O 1
ATOM 2910 N N . VAL B 1 185 ? -13.491 -17.822 -16.427 1.00 23.69 314 VAL M N 1
ATOM 2911 C CA . VAL B 1 185 ? -12.475 -18.869 -16.315 1.00 22.84 314 VAL M CA 1
ATOM 2912 C C . VAL B 1 185 ? -11.137 -18.389 -16.872 1.00 21.97 314 VAL M C 1
ATOM 2913 O O . VAL B 1 185 ? -10.066 -18.659 -16.307 1.00 24.81 314 VAL M O 1
ATOM 2917 N N . GLN B 1 186 ? -11.180 -17.690 -17.991 1.00 22.41 315 GLN M N 1
ATOM 2918 C CA . GLN B 1 186 ? -9.942 -17.249 -18.612 1.00 26.56 315 GLN M CA 1
ATOM 2919 C C . GLN B 1 186 ? -9.256 -16.200 -17.749 1.00 23.89 315 GLN M C 1
ATOM 2920 O O . GLN B 1 186 ? -8.041 -16.261 -17.534 1.00 24.50 315 GLN M O 1
ATOM 2926 N N . GLU B 1 187 ? -10.012 -15.211 -17.276 1.00 21.94 316 GLU M N 1
ATOM 2927 C CA . GLU B 1 187 ? -9.391 -14.195 -16.425 1.00 23.50 316 GLU M CA 1
ATOM 2928 C C . GLU B 1 187 ? -8.796 -14.823 -15.167 1.00 23.03 316 GLU M C 1
ATOM 2929 O O . GLU B 1 187 ? -7.700 -14.449 -14.733 1.00 24.12 316 GLU M O 1
ATOM 2935 N N . LEU B 1 188 ? -9.507 -15.789 -14.563 1.00 20.50 317 LEU M N 1
ATOM 2936 C CA . LEU B 1 188 ? -8.980 -16.488 -13.400 1.00 20.96 317 LEU M CA 1
ATOM 2937 C C . LEU B 1 188 ? -7.720 -17.270 -13.754 1.00 24.76 317 LEU M C 1
ATOM 2938 O O . LEU B 1 188 ? -6.745 -17.267 -12.997 1.00 26.33 317 LEU M O 1
ATOM 2943 N N . ARG B 1 189 ? -7.729 -17.957 -14.902 1.00 26.15 318 ARG M N 1
ATOM 2944 C CA . ARG B 1 189 ? -6.547 -18.735 -15.267 1.00 24.57 318 ARG M CA 1
ATOM 2945 C C . ARG B 1 189 ? -5.357 -17.815 -15.494 1.00 24.28 318 ARG M C 1
ATOM 2946 O O . ARG B 1 189 ? -4.226 -18.118 -15.045 1.00 30.62 318 ARG M O 1
ATOM 2954 N N . GLU B 1 190 ? -5.582 -16.688 -16.157 1.00 24.69 319 GLU M N 1
ATOM 2955 C CA . GLU B 1 190 ? -4.467 -15.786 -16.422 1.00 27.50 319 GLU M CA 1
ATOM 2956 C C . GLU B 1 190 ? -3.877 -15.269 -15.109 1.00 29.85 319 GLU M C 1
ATOM 2957 O O . GLU B 1 190 ? -2.659 -15.332 -14.882 1.00 29.21 319 GLU M O 1
ATOM 2963 N N . ALA B 1 191 ? -4.736 -14.792 -14.212 1.00 28.11 320 ALA M N 1
ATOM 2964 C CA . ALA B 1 191 ? -4.261 -14.295 -12.918 1.00 24.25 320 ALA M CA 1
ATOM 2965 C C . ALA B 1 191 ? -3.690 -15.424 -12.071 1.00 24.98 320 ALA M C 1
ATOM 2966 O O . ALA B 1 191 ? -2.675 -15.239 -11.388 1.00 25.59 320 ALA M O 1
ATOM 2968 N N . GLY B 1 192 ? -4.345 -16.581 -12.081 1.00 26.29 321 GLY M N 1
ATOM 2969 C CA . GLY B 1 192 ? -3.849 -17.691 -11.269 1.00 25.01 321 GLY M CA 1
ATOM 2970 C C . GLY B 1 192 ? -2.447 -18.106 -11.643 1.00 26.83 321 GLY M C 1
ATOM 2971 O O . GLY B 1 192 ? -1.612 -18.369 -10.757 1.00 30.92 321 GLY M O 1
ATOM 2972 N N . ARG B 1 193 ? -2.162 -18.188 -12.955 1.00 29.70 322 ARG M N 1
ATOM 2973 C CA . ARG B 1 193 ? -0.815 -18.505 -13.432 1.00 29.01 322 ARG M CA 1
ATOM 2974 C C . ARG B 1 193 ? 0.167 -17.417 -13.045 1.00 34.78 322 ARG M C 1
ATOM 2975 O O . ARG B 1 193 ? 1.237 -17.711 -12.495 1.00 33.15 322 ARG M O 1
ATOM 2977 N N . ALA B 1 194 ? -0.221 -16.157 -13.243 1.00 30.38 323 ALA M N 1
ATOM 2978 C CA . ALA B 1 194 ? 0.651 -15.028 -12.901 1.00 30.65 323 ALA M CA 1
ATOM 2979 C C . ALA B 1 194 ? 1.022 -15.012 -11.431 1.00 30.85 323 ALA M C 1
ATOM 2980 O O . ALA B 1 194 ? 2.163 -14.715 -11.071 1.00 32.18 323 ALA M O 1
ATOM 2982 N N . HIS B 1 195 ? 0.081 -15.316 -10.556 1.00 29.63 324 HIS M N 1
ATOM 2983 C CA . HIS B 1 195 ? 0.300 -15.200 -9.127 1.00 27.47 324 HIS M CA 1
ATOM 2984 C C . HIS B 1 195 ? 0.631 -16.538 -8.478 1.00 27.66 324 HIS M C 1
ATOM 2985 O O . HIS B 1 195 ? 0.725 -16.599 -7.261 1.00 33.62 324 HIS M O 1
ATOM 2992 N N . GLY B 1 196 ? 0.779 -17.605 -9.265 1.00 28.18 325 GLY M N 1
ATOM 2993 C CA . GLY B 1 196 ? 1.165 -18.887 -8.694 1.00 32.05 325 GLY M CA 1
ATOM 2994 C C . GLY B 1 196 ? 0.116 -19.516 -7.811 1.00 29.42 325 GLY M C 1
ATOM 2995 O O . GLY B 1 196 ? 0.444 -20.224 -6.829 1.00 33.68 325 GLY M O 1
ATOM 2996 N N . ALA B 1 197 ? -1.147 -19.276 -8.113 1.00 28.35 326 ALA M N 1
ATOM 2997 C CA . ALA B 1 197 ? -2.210 -19.788 -7.271 1.00 29.06 326 ALA M CA 1
ATOM 2998 C C . ALA B 1 197 ? -2.460 -21.267 -7.506 1.00 28.71 326 ALA M C 1
ATOM 2999 O O . ALA B 1 197 ? -3.005 -21.931 -6.632 1.00 35.70 326 ALA M O 1
ATOM 3001 N N . TRP B 1 198 ? -2.109 -21.763 -8.676 1.00 36.10 327 TRP M N 1
ATOM 3002 C CA . TRP B 1 198 ? -2.185 -23.176 -9.016 1.00 45.57 327 TRP M CA 1
ATOM 3003 C C . TRP B 1 198 ? -1.373 -23.320 -10.335 1.00 50.57 327 TRP M C 1
ATOM 3004 O O . TRP B 1 198 ? -0.882 -22.324 -10.910 1.00 51.15 327 TRP M O 1
#

Solvent-accessible surface area: 19440 Å² total; per-residue (Å²): 114,68,50,9,76,25,22,39,70,19,102,53,88,115,79,16,25,35,19,2,140,45,0,35,156,36,94,53,2,0,6,1,105,20,99,7,66,112,61,79,23,114,63,25,73,3,23,5,18,0,8,3,40,25,131,24,12,45,0,0,0,18,44,51,219,81,27,128,39,118,45,10,69,17,100,110,14,54,74,34,113,59,40,150,95,109,9,97,58,47,195,125,50,52,20,52,40,6,14,52,143,65,50,53,142,92,172,58,139,80,39,86,1,33,0,74,0,90,121,79,73,15,89,14,0,98,39,8,33,15,50,49,90,29,95,49,67,93,51,118,98,32,9,2,40,0,34,11,137,5,6,20,4,119,88,16,0,22,26,0,2,17,10,8,93,5,5,90,9,51,31,20,113,64,0,76,78,39,0,37,97,12,0,84,65,0,0,137,45,26,52,3,124,121,46,19,64,63,45,50,48,10,114,77,76,109,81,25,10,24,24,0,126,53,0,26,79,40,95,42,2,0,11,0,124,17,106,11,70,110,54,75,31,121,78,30,77,3,19,7,10,0,9,0,26,27,70,3,11,23,0,0,0,19,61,54,217,79,23,143,23,120,45,15,32,19,65,74,16,64,69,43,106,58,41,146,96,108,10,99,59,59,180,136,55,52,6,64,57,13,5,37,71,5,4,7,17,145,66,63,136,64,26,86,1,36,0,74,0,89,131,80,64,8,115,47,0,73,132,29,45,2,11,46,66,15,124,44,76,99,50,123,102,32,12,4,39,0,53,7,116,0,0,2,9,114,23,0,0,37,28,0,3,28,15,13,98,8,4,83,11,55,30,22,113,68,0,79,78,37,0,25,95,16,0,116,56,0,0,75,49,28,57,2,102

Nearest PDB structures (foldseek):
  7u02-assembly1_M  TM=8.070E-01  e=1.707E-31  Caulobacter vibrioides CB15
  8tp8-assembly1_A  TM=6.806E-01  e=2.670E-31  Caulobacter vibrioides NA1000
  8tp8-assembly2_C  TM=6.742E-01  e=7.726E-31  Caulobacter vibrioides NA1000
  8tpk-assembly1_A  TM=6.850E-01  e=4.096E-29  Caulobacter vibrioides NA1000
  9c5g-assembly1_A  TM=4.246E-01  e=2.771E-06  Rhizobium leguminosarum

Radius of gyration: 22.29 Å; Cα contacts (8 Å, |Δi|>4): 792; chains: 2; bounding box: 52×54×60 Å

Foldseek 3Di:
DPDDDDDDFDDADVVLVVLLVVLQVVQFKKWWQFCDDPDHRDIFIWRWDDWDGDNFIWTWTATDPPGDTDTGTRVRTHDMDGDPGHHHDDPPDDPVCCCAPVDDDAPDDKWWWKKKFALVCVVVVVVDDPHPDWDWAQDPNNIIIIIDIGHDLLVVLVVVVVSPPGMDGPDDPVSVVSNVVVCVVVCVVVVVD/DDDDDDDFDDDDVVLVVLLVVLQVVQFKKWWQFQDDDDHRDIFIWRWDAWAGDDATWTFTAGDDPGDTDTGGSVRTDPIDGDPHHHHDDPPDDVLVVCQQALGPDRDDKWWWKKKFALVCQVVVVVDDSGPQWDWDADPNRIIIIIDIHHDLLVVLVVVVVSPPRMDTPDDPVSVVNNVVVCVVVCVVVVVD

B-factor: mean 37.86, std 12.65, range [17.1, 88.17]

Secondary structure (DSSP, 8-state):
--EEE-S-EE---HHHHHHHHHHHHTTEEEEEEESSSSSTT-EEEEEEEEEEESSS-EEEEEESTTPPEEEEEGGGEEEEEEEEEE-PPPTT--HHHHHHHT----SS--EEEEEEE-GGGHHHHHTEESSSSEEEEE-TTS-EEEEEEE--HHHHHHHHHTTGGGEEEEE-HHHHHHHHHHHHHHHHHHT--/-EEE-SSEE---HHHHHHHHHHHHTTEEEEEEE-SSSSTT-EEEEEEEEEEESSS-EEEEE-STTPPPEEEEGGGEEEEEEEEEE-PPPTT--HHHHHHTBSSS-----EEEEEEE-GGGHHHHHTEES-TT-EEEE-TTS-EEEEEEEB-HHHHHHHHHTTGGGEEEEE-HHHHHHHHHHHHHHHHHTT--

InterPro domains:
  IPR026881 WYL domain [PF13280] (154-220)
  IPR051534 CBASS antivirus and pafABC operon-associated protein [PTHR34580] (8-326)
  IPR057727 WCX domain [PF25583] (249-324)

Organism: Caulobacter vibrioides (strain ATCC 19089 / CIP 103742 / CB 15) (NCBI:txid190650)

Sequence (385 aa):
TIAVHAGPRPYEDQAVLGAIRAAIKGLQALSFRYEGGSTPGRTREVTPLGVLFGRSNYLVALEGKGGKPRSWRLDRMSDLKVLDKPAPPPQDFSLQAFADESFGIYHDEIQDVVLRIHKSRAEDALRWRFHATQQVTPEADGSVLVTFRAGGMRELSWHLFTWGDAVEIVAPQVLKDMMVQELREAGRAHGAWIAVHAGPRPYEDQAVLGAIRAAIKGLQALSFRYEGGSTPGRTREVTPLGVLFGRSNYLVALEGKGGKPRSWRLDRMSDLKVLDKPAPPPQDFSLQAFADESFGIYHDEIQDVVLRIHKSRAEDALRWRFHATQQVTPEADGSVLVTFRAGGMRELSWHLFTWGDAVEIVAPQVLKDMMVQELREAGRAHGAW